Protein AF-R7YNW6-F1 (afdb_monomer_lite)

pLDDT: mean 75.88, std 27.35, range [24.95, 98.81]

Secondary structure (DSSP, 8-state):
---TT--TT--SHHHHHHHHHHHH-HHHHHHHHHHHHT-S-HHHHHHHHHTT--EEEEEEEGGGG-GGGGTTSTTGGGGGGGTTHHHHHHHHHHHHHTTT-EEEEEEEE-TT-SSSSGGGSS-----TTTT-HHHHHHHHHHHHHHHHHHTT-TTEEEEES-SSPPTT-TTHHHHHHHHHHHHHTT-SSS-EEEE-TT-HHHHHHHHHHHT-TTSSS----EEEEEEEEESSSHHHHHS-HHHHHHHGGGTTGGGTTTTT-HHHH----EEEEEEEEEE-HHHHTT-SS-HHHHHHHHHHHHHHHHHHHSS-EEES-S--TTTT-GGG-HHHHHHTTSS---GGGG--HHHHHHHHHHHHHHHHHHHHHHHHHHHHHHHHHSTT----THHHHHHHHHHHHHHHHHHTTTTTTSSSS--------SHHHHHHHHHHHHT--STTHHHHHHHHHHHHHHHH-STHHHHHHHHHH-S------B-STTEEEEEEEEEEEEEEEEEEEEEEEEEETTEEEEEEEEEEEEEEEEEEEEEEEEEETTT--EEEEE----HHHHHHHHHHHHHHHHHHHHHHHHHHTTT--------SSTT-----HHHHHHHHHHH-SS----------GGGTTHHHHTT-S------HHHHHHHHHHHHHHHHHS--

Structure (mmCIF, N/CA/C/O backbone):
data_AF-R7YNW6-F1
#
_entry.id   AF-R7YNW6-F1
#
loop_
_atom_site.group_PDB
_atom_site.id
_atom_site.type_symbol
_atom_site.label_atom_id
_atom_site.label_alt_id
_atom_site.label_comp_id
_atom_site.label_asym_id
_atom_site.label_entity_id
_atom_site.label_seq_id
_atom_site.pdbx_PDB_ins_code
_atom_site.Cartn_x
_atom_site.Cartn_y
_atom_site.Cartn_z
_atom_site.occupancy
_atom_site.B_iso_or_equiv
_atom_site.auth_seq_id
_atom_site.auth_comp_id
_atom_site.auth_asym_id
_atom_site.auth_atom_id
_atom_site.pdbx_PDB_model_num
ATOM 1 N N . MET A 1 1 ? -22.636 0.581 15.629 1.00 84.00 1 MET A N 1
ATOM 2 C CA . MET A 1 1 ? -22.016 -0.296 16.668 1.00 84.00 1 MET A CA 1
ATOM 3 C C . MET A 1 1 ? -22.227 0.166 18.111 1.00 84.00 1 MET A C 1
ATOM 5 O O . MET A 1 1 ? -22.519 -0.662 18.976 1.00 84.00 1 MET A O 1
ATOM 9 N N . PHE A 1 2 ? -22.116 1.461 18.394 1.00 86.06 2 PHE A N 1
ATOM 10 C CA . PHE A 1 2 ? -22.336 2.020 19.729 1.00 86.06 2 PHE A CA 1
ATOM 11 C C . PHE A 1 2 ? -23.810 1.928 20.169 1.00 86.06 2 PHE A C 1
ATOM 13 O O . PHE A 1 2 ? -24.701 2.036 19.323 1.00 86.06 2 PHE A O 1
ATOM 20 N N . PRO A 1 3 ? -24.101 1.696 21.461 1.00 80.88 3 PRO A N 1
ATOM 21 C CA . PRO A 1 3 ? -25.449 1.870 22.003 1.00 80.88 3 PRO A CA 1
ATOM 22 C C . PRO A 1 3 ? -25.964 3.303 21.807 1.00 80.88 3 PRO A C 1
ATOM 24 O O . PRO A 1 3 ? -25.179 4.248 21.786 1.00 80.88 3 PRO A O 1
ATOM 27 N N . SER A 1 4 ? -27.283 3.485 21.705 1.00 81.00 4 SER A N 1
ATOM 28 C CA . SER A 1 4 ? -27.906 4.788 21.403 1.00 81.00 4 SER A CA 1
ATOM 29 C C . SER A 1 4 ? -27.674 5.871 22.464 1.00 81.00 4 SER A C 1
ATOM 31 O O . SER A 1 4 ? -27.908 7.045 22.201 1.00 81.00 4 SER A O 1
ATOM 33 N N . ASN A 1 5 ? -27.238 5.490 23.665 1.00 78.19 5 ASN A N 1
ATOM 34 C CA . ASN A 1 5 ? -26.896 6.390 24.764 1.00 78.19 5 ASN A CA 1
ATOM 35 C C . ASN A 1 5 ? -25.389 6.699 24.863 1.00 78.19 5 ASN A C 1
ATOM 37 O O . ASN A 1 5 ? -24.978 7.345 25.828 1.00 78.19 5 ASN A O 1
ATOM 41 N N . ALA A 1 6 ? -24.563 6.223 23.927 1.00 81.81 6 ALA A N 1
ATOM 42 C CA . ALA A 1 6 ? -23.141 6.546 23.902 1.00 81.81 6 ALA A CA 1
ATOM 43 C C . ALA A 1 6 ? -22.939 8.052 23.674 1.00 81.81 6 ALA A C 1
ATOM 45 O O . ALA A 1 6 ? -23.553 8.649 22.791 1.00 81.81 6 ALA A O 1
ATOM 46 N N . SER A 1 7 ? -22.080 8.675 24.480 1.00 84.69 7 SER A N 1
ATOM 47 C CA . SER A 1 7 ? -21.707 10.078 24.274 1.00 84.69 7 SER A CA 1
ATOM 48 C C . SER A 1 7 ? -20.674 10.222 23.152 1.00 84.69 7 SER A C 1
ATOM 50 O O . SER A 1 7 ? -19.917 9.294 22.883 1.00 84.69 7 SER A O 1
ATOM 52 N N . ASN A 1 8 ? -20.539 11.422 22.578 1.00 77.94 8 ASN A N 1
ATOM 53 C CA . ASN A 1 8 ? -19.536 11.709 21.536 1.00 77.94 8 ASN A CA 1
ATOM 54 C C . ASN A 1 8 ? -18.074 11.498 21.982 1.00 77.94 8 ASN A C 1
ATOM 56 O O . ASN A 1 8 ? -17.179 11.533 21.152 1.00 77.94 8 ASN A O 1
ATOM 60 N N . LYS A 1 9 ? -17.809 11.314 23.284 1.00 77.94 9 LYS A N 1
ATOM 61 C CA . LYS A 1 9 ? -16.469 11.009 23.823 1.00 77.94 9 LYS A CA 1
ATOM 62 C C . LYS A 1 9 ? -16.198 9.500 23.936 1.00 77.94 9 LYS A C 1
ATOM 64 O O . LYS A 1 9 ? -15.129 9.099 24.393 1.00 77.94 9 LYS A O 1
ATOM 69 N N . GLN A 1 10 ? -17.185 8.669 23.602 1.00 83.44 10 GLN A N 1
ATOM 70 C CA . GLN A 1 10 ? -17.157 7.211 23.708 1.00 83.44 10 GLN A CA 1
ATOM 71 C C . GLN A 1 10 ? -17.211 6.597 22.316 1.00 83.44 10 GLN A C 1
ATOM 73 O O . GLN A 1 10 ? -18.226 6.061 21.886 1.00 83.44 10 GLN A O 1
ATOM 78 N N . SER A 1 11 ? -16.087 6.721 21.630 1.00 88.38 11 SER A N 1
ATOM 79 C CA . SER A 1 11 ? -15.937 6.539 20.184 1.00 88.38 11 SER A CA 1
ATOM 80 C C . SER A 1 11 ? -14.890 5.481 19.817 1.00 88.38 11 SER A C 1
ATOM 82 O O . SER A 1 11 ? -14.734 5.139 18.652 1.00 88.38 11 SER A O 1
ATOM 84 N N . SER A 1 12 ? -14.199 4.910 20.810 1.00 94.75 12 SER A N 1
ATOM 85 C CA . SER A 1 12 ? -13.228 3.828 20.602 1.00 94.75 12 SER A CA 1
ATOM 86 C C . SER A 1 12 ? -13.866 2.439 20.695 1.00 94.75 12 SER A C 1
ATOM 88 O O . SER A 1 12 ? -14.894 2.259 21.355 1.00 94.75 12 SER A O 1
ATOM 90 N N . GLU A 1 13 ? -13.207 1.436 20.112 1.00 96.38 13 GLU A N 1
ATOM 91 C CA . GLU A 1 13 ? -13.600 0.024 20.211 1.00 96.38 13 GLU A CA 1
ATOM 92 C C . GLU A 1 13 ? -13.783 -0.428 21.674 1.00 96.38 13 GLU A C 1
ATOM 94 O O . GLU A 1 13 ? -14.771 -1.088 22.006 1.00 96.38 13 GLU A O 1
ATOM 99 N N . LEU A 1 14 ? -12.879 -0.021 22.577 1.00 96.88 14 LEU A N 1
ATOM 100 C CA . LEU A 1 14 ? -12.984 -0.342 24.004 1.00 96.88 14 LEU A CA 1
ATOM 101 C C . LEU A 1 14 ? -14.293 0.174 24.617 1.00 96.88 14 LEU A C 1
ATOM 103 O O . LEU A 1 14 ? -14.933 -0.524 25.405 1.00 96.88 14 LEU A O 1
ATOM 107 N N . GLU A 1 15 ? -14.703 1.392 24.263 1.00 96.25 15 GLU A N 1
ATOM 108 C CA . GLU A 1 15 ? -15.966 1.951 24.745 1.00 96.25 15 GLU A CA 1
ATOM 109 C C . GLU A 1 15 ? -17.170 1.278 24.073 1.00 96.25 15 GLU A C 1
ATOM 111 O O . GLU A 1 15 ? -18.166 1.021 24.750 1.00 96.25 15 GLU A O 1
ATOM 116 N N . ALA A 1 16 ? -17.070 0.902 22.793 1.00 95.56 16 ALA A N 1
ATOM 117 C CA . ALA A 1 16 ? -18.122 0.168 22.089 1.00 95.56 16 ALA A CA 1
ATOM 118 C C . ALA A 1 16 ? -18.438 -1.175 22.767 1.00 95.56 16 ALA A C 1
ATOM 120 O O . ALA A 1 16 ? -19.613 -1.488 23.013 1.00 95.56 16 ALA A O 1
ATOM 121 N N . VAL A 1 17 ? -17.404 -1.958 23.099 1.00 97.12 17 VAL A N 1
ATOM 122 C CA . VAL A 1 17 ? -17.578 -3.259 23.758 1.00 97.12 17 VAL A CA 1
ATOM 123 C C . VAL A 1 17 ? -18.021 -3.093 25.208 1.00 97.12 17 VAL A C 1
ATOM 125 O O . VAL A 1 17 ? -18.983 -3.736 25.623 1.00 97.12 17 VAL A O 1
ATOM 128 N N . LYS A 1 18 ? -17.414 -2.172 25.964 1.00 96.50 18 LYS A N 1
ATOM 129 C CA . LYS A 1 18 ? -17.778 -1.892 27.361 1.00 96.50 18 LYS A CA 1
ATOM 130 C C . LYS A 1 18 ? -19.240 -1.483 27.501 1.00 96.50 18 LYS A C 1
ATOM 132 O O . LYS A 1 18 ? -19.953 -2.049 28.327 1.00 96.50 18 LYS A O 1
ATOM 137 N N . LEU A 1 19 ? -19.698 -0.528 26.692 1.00 96.06 19 LEU A N 1
ATOM 138 C CA . LEU A 1 19 ? -21.086 -0.065 26.726 1.00 96.06 19 LEU A CA 1
ATOM 139 C C . LEU A 1 19 ? -22.064 -1.147 26.257 1.00 96.06 19 LEU A C 1
ATOM 141 O O . LEU A 1 19 ? -23.147 -1.290 26.826 1.00 96.06 19 LEU A O 1
ATOM 145 N N . SER A 1 20 ? -21.696 -1.935 25.243 1.00 96.44 20 SER A N 1
ATOM 146 C CA . SER A 1 20 ? -22.519 -3.072 24.813 1.00 96.44 20 SER A CA 1
ATOM 147 C C . SER A 1 20 ? -22.653 -4.103 25.940 1.00 96.44 20 SER A C 1
ATOM 149 O O . SER A 1 20 ? -23.770 -4.429 26.325 1.00 96.44 20 SER A O 1
ATOM 151 N N . VAL A 1 21 ? -21.558 -4.509 26.586 1.00 96.88 21 VAL A N 1
ATOM 152 C CA . VAL A 1 21 ? -21.614 -5.469 27.701 1.00 96.88 21 VAL A CA 1
ATOM 153 C C . VAL A 1 21 ? -22.434 -4.937 28.876 1.00 96.88 21 VAL A C 1
ATOM 155 O O . VAL A 1 21 ? -23.230 -5.678 29.447 1.00 96.88 21 VAL A O 1
ATOM 158 N N . GLN A 1 22 ? -22.296 -3.652 29.215 1.00 95.44 22 GLN A N 1
ATOM 159 C CA . GLN A 1 22 ? -23.088 -3.019 30.276 1.00 95.44 22 GLN A CA 1
ATOM 160 C C . GLN A 1 22 ? -24.590 -2.972 29.962 1.00 95.44 22 GLN A C 1
ATOM 162 O O . GLN A 1 22 ? -25.398 -3.020 30.885 1.00 95.44 22 GLN A O 1
ATOM 167 N N . SER A 1 23 ? -24.961 -2.849 28.684 1.00 95.56 23 SER A N 1
ATOM 168 C CA . SER A 1 23 ? -26.358 -2.677 28.264 1.00 95.56 23 SER A CA 1
ATOM 169 C C . SER A 1 23 ? -27.085 -3.988 27.988 1.00 95.56 23 SER A C 1
ATOM 171 O O . SER A 1 23 ? -28.259 -4.097 28.332 1.00 95.56 23 SER A O 1
ATOM 173 N N . ILE A 1 24 ? -26.416 -4.962 27.364 1.00 96.31 24 ILE A N 1
ATOM 174 C CA . ILE A 1 24 ? -27.054 -6.190 26.866 1.00 96.31 24 ILE A CA 1
ATOM 175 C C . ILE A 1 24 ? -26.400 -7.477 27.371 1.00 96.31 24 ILE A C 1
ATOM 177 O O . ILE A 1 24 ? -26.912 -8.541 27.068 1.00 96.31 24 ILE A O 1
ATOM 181 N N . GLY A 1 25 ? -25.324 -7.406 28.160 1.00 97.00 25 GLY A N 1
ATOM 182 C CA . GLY A 1 25 ? -24.612 -8.593 28.641 1.00 97.00 25 GLY A CA 1
ATOM 183 C C . GLY A 1 25 ? -23.519 -9.081 27.685 1.00 97.00 25 GLY A C 1
ATOM 184 O O . GLY A 1 25 ? -23.358 -8.584 26.567 1.00 97.00 25 GLY A O 1
ATOM 185 N N . LEU A 1 26 ? -22.694 -10.019 28.162 1.00 96.75 26 LEU A N 1
ATOM 186 C CA . LEU A 1 26 ? -21.512 -10.511 27.440 1.00 96.75 26 LEU A CA 1
ATOM 187 C C . LEU A 1 26 ? -21.870 -11.341 26.201 1.00 96.75 26 LEU A C 1
ATOM 189 O O . LEU A 1 26 ? -21.288 -11.116 25.139 1.00 96.75 26 LEU A O 1
ATOM 193 N N . ASP A 1 27 ? -22.809 -12.278 26.326 1.00 96.50 27 ASP A N 1
ATOM 194 C CA . ASP A 1 27 ? -23.129 -13.234 25.260 1.00 96.50 27 ASP A CA 1
ATOM 195 C C . ASP A 1 27 ? -23.851 -12.546 24.095 1.00 96.50 27 ASP A C 1
ATOM 197 O O . ASP A 1 27 ? -23.481 -12.714 22.930 1.00 96.50 27 ASP A O 1
ATOM 201 N N . GLU A 1 28 ? -24.805 -11.671 24.401 1.00 97.44 28 GLU A N 1
ATOM 202 C CA . GLU A 1 28 ? -25.512 -10.850 23.425 1.00 97.44 28 GLU A CA 1
ATOM 203 C C . GLU A 1 28 ? -24.565 -9.846 22.755 1.00 97.44 28 GLU A C 1
ATOM 205 O O . GLU A 1 28 ? -24.666 -9.604 21.549 1.00 97.44 28 GLU A O 1
ATOM 210 N N . THR A 1 29 ? -23.592 -9.296 23.495 1.00 97.75 29 THR A N 1
ATOM 211 C CA . THR A 1 29 ? -22.545 -8.448 22.903 1.00 97.75 29 THR A CA 1
ATOM 212 C C . THR A 1 29 ? -21.670 -9.240 21.939 1.00 97.75 29 THR A C 1
ATOM 214 O O . THR A 1 29 ? -21.415 -8.769 20.831 1.00 97.75 29 THR A O 1
ATOM 217 N N . ARG A 1 30 ? -21.250 -10.456 22.307 1.00 96.81 30 ARG A N 1
ATOM 218 C CA . ARG A 1 30 ? -20.495 -11.341 21.411 1.00 96.81 30 ARG A CA 1
ATOM 219 C C . ARG A 1 30 ? -21.267 -11.602 20.120 1.00 96.81 30 ARG A C 1
ATOM 221 O O . ARG A 1 30 ? -20.707 -11.427 19.040 1.00 96.81 30 ARG A O 1
ATOM 228 N N . GLN A 1 31 ? -22.550 -11.947 20.212 1.00 96.50 31 GLN A N 1
ATOM 229 C CA . GLN A 1 31 ? -23.381 -12.184 19.030 1.00 96.50 31 GLN A CA 1
ATOM 230 C C . GLN A 1 31 ? -23.548 -10.917 18.175 1.00 96.50 31 GLN A C 1
ATOM 232 O O . GLN A 1 31 ? -23.434 -10.975 16.950 1.00 96.50 31 GLN A O 1
ATOM 237 N N . LYS A 1 32 ? -23.759 -9.754 18.803 1.00 96.38 32 LYS A N 1
ATOM 238 C CA . LYS A 1 32 ? -23.832 -8.456 18.115 1.00 96.38 32 LYS A CA 1
ATOM 239 C C . LYS A 1 32 ?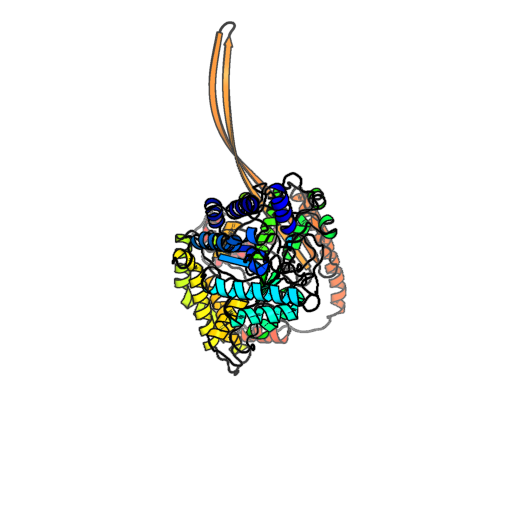 -22.554 -8.158 17.322 1.00 96.38 32 LYS A C 1
ATOM 241 O O . LYS A 1 32 ? -22.645 -7.753 16.165 1.00 96.38 32 LYS A O 1
ATOM 246 N N . PHE A 1 33 ? -21.382 -8.375 17.917 1.00 97.00 33 PHE A N 1
ATOM 247 C CA . PHE A 1 33 ? -20.087 -8.144 17.269 1.00 97.00 33 PHE A CA 1
ATOM 248 C C . PHE A 1 33 ? -19.833 -9.142 16.130 1.00 97.00 33 PHE A C 1
ATOM 250 O O . PHE A 1 33 ? -19.469 -8.728 15.033 1.00 97.00 33 PHE A O 1
ATOM 257 N N . GLN A 1 34 ? -20.133 -10.429 16.334 1.00 95.56 34 GLN A N 1
ATOM 258 C CA . GLN A 1 34 ? -20.052 -11.446 15.277 1.00 95.56 34 GLN A CA 1
ATOM 259 C C . GLN A 1 34 ? -20.932 -11.113 14.067 1.00 95.56 34 GLN A C 1
ATOM 261 O O . GLN A 1 34 ? -20.506 -11.284 12.926 1.00 95.56 34 GLN A O 1
ATOM 266 N N . ASN A 1 35 ? -22.150 -10.619 14.303 1.00 94.81 35 ASN A N 1
ATOM 267 C CA . ASN A 1 35 ? -23.031 -10.172 13.228 1.00 94.81 35 ASN A CA 1
ATOM 268 C C . ASN A 1 35 ? -22.448 -8.952 12.500 1.00 94.81 35 ASN A C 1
ATOM 270 O O . ASN A 1 35 ? -22.516 -8.882 11.275 1.00 94.81 35 ASN A O 1
ATOM 274 N N . HIS A 1 36 ? -21.836 -8.017 13.232 1.00 94.06 36 HIS A N 1
ATOM 275 C CA . HIS A 1 36 ? -21.217 -6.831 12.644 1.00 94.06 36 HIS A CA 1
ATOM 276 C C . HIS A 1 36 ? -20.014 -7.166 11.747 1.00 94.06 36 HIS A C 1
ATOM 278 O O . HIS A 1 36 ? -19.914 -6.636 10.642 1.00 94.06 36 HIS A O 1
ATOM 284 N N . TRP A 1 37 ? -19.142 -8.095 12.147 1.00 94.31 37 TRP A N 1
ATOM 285 C CA . TRP A 1 37 ? -17.984 -8.498 11.331 1.00 94.31 37 TRP A CA 1
ATOM 286 C C . TRP A 1 37 ? -18.371 -9.160 9.998 1.00 94.31 37 TRP A C 1
ATOM 288 O O . TRP A 1 37 ? -17.548 -9.254 9.092 1.00 94.31 37 TRP A O 1
ATOM 298 N N . ARG A 1 38 ? -19.630 -9.591 9.854 1.00 90.00 38 ARG A N 1
ATOM 299 C CA . ARG A 1 38 ? -20.188 -10.186 8.629 1.00 90.00 38 ARG A CA 1
ATOM 300 C C . ARG A 1 38 ? -20.935 -9.184 7.743 1.00 90.00 38 ARG A C 1
ATOM 302 O O . ARG A 1 38 ? -21.579 -9.596 6.784 1.00 90.00 38 ARG A O 1
ATOM 309 N N . THR A 1 39 ? -20.880 -7.890 8.058 1.00 90.19 39 THR A N 1
ATOM 310 C CA . THR A 1 39 ? -21.617 -6.856 7.307 1.00 90.19 39 THR A CA 1
ATOM 311 C C . THR A 1 39 ? -21.070 -6.629 5.901 1.00 90.19 39 THR A C 1
ATOM 313 O O . THR A 1 39 ? -21.859 -6.346 5.006 1.00 90.19 39 THR A O 1
ATOM 316 N N . VAL A 1 40 ? -19.762 -6.815 5.680 1.00 93.88 40 VAL A N 1
ATOM 317 C CA . VAL A 1 40 ? -19.176 -6.833 4.330 1.00 93.88 40 VAL A CA 1
ATOM 318 C C . VAL A 1 40 ? -19.601 -8.118 3.621 1.00 93.88 40 VAL A C 1
ATOM 320 O O . VAL A 1 40 ? -19.056 -9.206 3.861 1.00 93.88 40 VAL A O 1
ATOM 323 N N . SER A 1 41 ? -20.598 -7.972 2.756 1.00 95.25 41 SER A N 1
ATOM 324 C CA . SER A 1 41 ? -21.261 -9.056 2.040 1.00 95.25 41 SER A CA 1
ATOM 325 C C . SER A 1 41 ? -20.457 -9.541 0.831 1.00 95.25 41 SER A C 1
ATOM 327 O O . SER A 1 41 ? -19.461 -8.945 0.427 1.00 95.25 41 SER A O 1
ATOM 329 N N . ASP A 1 42 ? -20.898 -10.633 0.212 1.00 97.06 42 ASP A N 1
ATOM 330 C CA . ASP A 1 42 ? -20.322 -11.078 -1.059 1.00 97.06 42 ASP A CA 1
ATOM 331 C C . ASP A 1 42 ? -20.580 -10.087 -2.201 1.00 97.06 42 ASP A C 1
ATOM 333 O O . ASP A 1 42 ? -19.684 -9.855 -3.005 1.00 97.06 42 ASP A O 1
ATOM 337 N N . ALA A 1 43 ? -21.741 -9.424 -2.216 1.00 96.94 43 ALA A N 1
ATOM 338 C CA . ALA A 1 43 ? -22.055 -8.397 -3.211 1.00 96.94 43 ALA A CA 1
ATOM 339 C C . ALA A 1 43 ? -21.145 -7.162 -3.087 1.00 96.94 43 ALA A C 1
ATOM 341 O O . ALA A 1 43 ? -20.849 -6.498 -4.080 1.00 96.94 43 ALA A O 1
ATOM 342 N N . ASP A 1 44 ? -20.683 -6.854 -1.873 1.00 96.62 44 ASP A N 1
ATOM 343 C CA . ASP A 1 44 ? -19.689 -5.808 -1.640 1.00 96.62 44 ASP A CA 1
ATOM 344 C C . ASP A 1 44 ? -18.341 -6.168 -2.267 1.00 96.62 44 ASP A C 1
ATOM 346 O O . ASP A 1 44 ? -17.725 -5.352 -2.950 1.00 96.62 44 ASP A O 1
ATOM 350 N N . LEU A 1 45 ? -17.903 -7.412 -2.069 1.00 97.12 45 LEU A N 1
ATOM 351 C CA . LEU A 1 45 ? -16.653 -7.911 -2.629 1.00 97.12 45 LEU A CA 1
ATOM 352 C C . LEU A 1 45 ? -16.723 -8.064 -4.155 1.00 97.12 45 LEU A C 1
ATOM 354 O O . LEU A 1 45 ? -15.741 -7.767 -4.832 1.00 97.12 45 LEU A O 1
ATOM 358 N N . ASP A 1 46 ? -17.866 -8.491 -4.701 1.00 96.88 46 ASP A N 1
ATOM 359 C CA . ASP A 1 46 ? -18.110 -8.523 -6.150 1.00 96.88 46 ASP A CA 1
ATOM 360 C C . ASP A 1 46 ? -17.988 -7.115 -6.739 1.00 96.88 46 ASP A C 1
ATOM 362 O O . ASP A 1 46 ? -17.252 -6.899 -7.700 1.00 96.88 46 ASP A O 1
ATOM 366 N N . TRP A 1 47 ? -18.622 -6.131 -6.097 1.00 96.44 47 TRP A N 1
ATOM 367 C CA . TRP A 1 47 ? -18.528 -4.741 -6.527 1.00 96.44 47 TRP A CA 1
ATOM 368 C C . TRP A 1 47 ? -17.091 -4.203 -6.462 1.00 96.44 47 TRP A C 1
ATOM 370 O O . TRP A 1 47 ? -16.669 -3.490 -7.369 1.00 96.44 47 TRP A O 1
ATOM 380 N N . LEU A 1 48 ? -16.313 -4.552 -5.431 1.00 96.56 48 LEU A N 1
ATOM 381 C CA . LEU A 1 48 ? -14.897 -4.170 -5.338 1.00 96.56 48 LEU A CA 1
ATOM 382 C C . LEU A 1 48 ? -14.066 -4.757 -6.490 1.00 96.56 48 LEU A C 1
ATOM 384 O O . LEU A 1 48 ? -13.196 -4.075 -7.035 1.00 96.56 48 LEU A O 1
ATOM 388 N N . ALA A 1 49 ? -14.347 -5.997 -6.894 1.00 95.12 49 ALA A N 1
ATOM 389 C CA . ALA A 1 49 ? -13.699 -6.614 -8.049 1.00 95.12 49 ALA A CA 1
ATOM 390 C C . ALA A 1 49 ? -14.082 -5.905 -9.363 1.00 95.12 49 ALA A C 1
ATOM 392 O O . ALA A 1 49 ? -13.211 -5.630 -10.195 1.00 95.12 49 ALA A O 1
ATOM 393 N N . ASP A 1 50 ? -15.356 -5.537 -9.526 1.00 93.81 50 ASP A N 1
ATOM 394 C CA . ASP A 1 50 ? -15.847 -4.770 -10.679 1.00 93.81 50 ASP A CA 1
ATOM 395 C C . ASP A 1 50 ? -15.236 -3.361 -10.741 1.00 93.81 50 ASP A C 1
ATOM 397 O O . ASP A 1 50 ? -14.859 -2.888 -11.817 1.00 93.81 50 ASP A O 1
ATOM 401 N N . ALA A 1 51 ? -15.047 -2.729 -9.579 1.00 94.19 51 ALA A N 1
ATOM 402 C CA . ALA A 1 51 ? -14.335 -1.462 -9.405 1.00 94.19 51 ALA A CA 1
ATOM 403 C C . ALA A 1 51 ? -12.811 -1.577 -9.620 1.00 94.19 51 ALA A C 1
ATOM 405 O O . ALA A 1 51 ? -12.097 -0.578 -9.535 1.00 94.19 51 ALA A O 1
ATOM 406 N N . ARG A 1 52 ? -12.310 -2.777 -9.949 1.00 94.38 52 ARG A N 1
ATOM 407 C CA . ARG A 1 52 ? -10.897 -3.090 -10.216 1.00 94.38 52 ARG A CA 1
ATOM 408 C C . ARG A 1 52 ? -9.975 -2.926 -9.005 1.00 94.38 52 ARG A C 1
ATOM 410 O O . ARG A 1 52 ? -8.780 -2.684 -9.172 1.00 94.38 52 ARG A O 1
ATOM 417 N N . CYS A 1 53 ? -10.493 -3.103 -7.791 1.00 95.25 53 CYS A N 1
ATOM 418 C CA . CYS A 1 53 ? -9.651 -3.198 -6.602 1.00 95.25 53 CYS A CA 1
ATOM 419 C C . CYS A 1 53 ? -8.812 -4.477 -6.648 1.00 95.25 53 CYS A C 1
ATOM 421 O O . CYS A 1 53 ? -9.334 -5.572 -6.849 1.00 95.25 53 CYS A O 1
ATOM 423 N N . THR A 1 54 ? -7.508 -4.351 -6.410 1.00 95.06 54 THR A N 1
ATOM 424 C CA . THR A 1 54 ? -6.593 -5.501 -6.357 1.00 95.06 54 THR A CA 1
ATOM 425 C C . THR A 1 54 ? -6.272 -5.936 -4.933 1.00 95.06 54 THR A C 1
ATOM 427 O O . THR A 1 54 ? -5.838 -7.068 -4.737 1.00 95.06 54 THR A O 1
ATOM 430 N N . SER A 1 55 ? -6.483 -5.058 -3.948 1.00 96.25 55 SER A N 1
ATOM 431 C CA . SER A 1 55 ? -6.125 -5.298 -2.550 1.00 96.25 55 SER A CA 1
ATOM 432 C C . SER A 1 55 ? -7.072 -4.587 -1.579 1.00 96.25 55 SER A C 1
ATOM 434 O O . SER A 1 55 ? -7.583 -3.511 -1.884 1.00 96.25 55 SER A O 1
ATOM 436 N N . LEU A 1 56 ? -7.239 -5.158 -0.384 1.00 97.69 56 LEU A N 1
ATOM 437 C CA . LEU A 1 56 ? -7.824 -4.527 0.801 1.00 97.69 56 LEU A CA 1
ATOM 438 C C . LEU A 1 56 ? -6.725 -4.239 1.825 1.00 97.69 56 LEU A C 1
ATOM 440 O O . LEU A 1 56 ? -5.876 -5.094 2.061 1.00 97.69 56 LEU A O 1
ATOM 444 N N . ARG A 1 57 ? -6.768 -3.074 2.473 1.00 98.62 57 ARG A N 1
ATOM 445 C CA . ARG A 1 57 ? -6.071 -2.843 3.743 1.00 98.62 57 ARG A CA 1
ATOM 446 C C . ARG A 1 57 ? -7.079 -3.106 4.851 1.00 98.62 57 ARG A C 1
ATOM 448 O O . ARG A 1 57 ? -8.160 -2.524 4.832 1.00 98.62 57 ARG A O 1
ATOM 455 N N . LEU A 1 58 ? -6.761 -4.036 5.748 1.00 98.12 58 LEU A N 1
ATOM 456 C CA . LEU A 1 58 ? -7.668 -4.523 6.783 1.00 98.12 58 LEU A CA 1
ATOM 457 C C . LEU A 1 58 ? -7.121 -4.177 8.175 1.00 98.12 58 LEU A C 1
ATOM 459 O O . LEU A 1 58 ? -6.319 -4.947 8.716 1.00 98.12 58 LEU A O 1
ATOM 463 N N . PRO A 1 59 ? -7.555 -3.043 8.756 1.00 98.19 59 PRO A N 1
ATOM 464 C CA . PRO A 1 59 ? -7.248 -2.677 10.130 1.00 98.19 59 PRO A CA 1
ATOM 465 C C . PRO A 1 59 ? -7.789 -3.708 11.122 1.00 98.19 59 PRO A C 1
ATOM 467 O O . PRO A 1 59 ? -8.974 -4.048 11.108 1.00 98.19 59 PRO A O 1
ATOM 470 N N . ILE A 1 60 ? -6.930 -4.176 12.021 1.00 98.44 60 ILE A N 1
ATOM 471 C CA . ILE A 1 60 ? -7.281 -5.037 13.150 1.00 98.44 60 ILE A CA 1
ATOM 472 C C . ILE A 1 60 ? -6.623 -4.532 14.436 1.00 98.44 60 ILE A C 1
ATOM 474 O O . ILE A 1 60 ? -5.578 -3.884 14.421 1.00 98.44 60 ILE A O 1
ATOM 478 N N . GLY A 1 61 ? -7.211 -4.859 15.584 1.00 98.31 61 GLY A N 1
ATOM 479 C CA . GLY A 1 61 ? -6.578 -4.630 16.885 1.00 98.31 61 GLY A CA 1
ATOM 480 C C . GLY A 1 61 ? -6.000 -5.898 17.491 1.00 98.31 61 GLY A C 1
ATOM 481 O O . GLY A 1 61 ? -6.423 -7.001 17.149 1.00 98.31 61 GLY A O 1
ATOM 482 N N . TYR A 1 62 ? -5.104 -5.768 18.472 1.00 98.44 62 TYR A N 1
ATOM 483 C CA . TYR A 1 62 ? -4.577 -6.932 19.204 1.00 98.44 62 TYR A CA 1
ATOM 484 C C . TYR A 1 62 ? -5.690 -7.800 19.821 1.00 98.44 62 TYR A C 1
ATOM 486 O O . TYR A 1 62 ? -5.570 -9.021 19.873 1.00 98.44 62 TYR A O 1
ATOM 494 N N . PHE A 1 63 ? -6.804 -7.188 20.236 1.00 98.19 63 PHE A N 1
ATOM 495 C CA . PHE A 1 63 ? -7.988 -7.884 20.749 1.00 98.19 63 PHE A CA 1
ATOM 496 C C . PHE A 1 63 ? -8.669 -8.765 19.689 1.00 98.19 63 PHE A C 1
ATOM 498 O O . PHE A 1 63 ? -9.272 -9.776 20.034 1.00 98.19 63 PHE A O 1
ATOM 505 N N . THR A 1 64 ? -8.517 -8.447 18.398 1.00 98.31 64 THR A N 1
ATOM 506 C CA . THR A 1 64 ? -9.072 -9.224 17.271 1.00 98.31 64 THR A CA 1
ATOM 507 C C . THR A 1 64 ? -8.411 -10.600 17.157 1.00 98.31 64 THR A C 1
ATOM 509 O O . THR A 1 64 ? -9.020 -11.537 16.650 1.00 98.31 64 THR A O 1
ATOM 512 N N . LEU A 1 65 ? -7.190 -10.756 17.680 1.00 98.31 65 LEU A N 1
ATOM 513 C CA . LEU A 1 65 ? -6.445 -12.022 17.670 1.00 98.31 65 LEU A CA 1
ATOM 514 C C . LEU A 1 65 ? -6.965 -13.035 18.704 1.00 98.31 65 LEU A C 1
ATOM 516 O O . LEU A 1 65 ? -6.537 -14.189 18.720 1.00 98.31 65 LEU A O 1
ATOM 520 N N . GLY A 1 66 ? -7.899 -12.612 19.560 1.00 97.31 66 GLY A N 1
ATOM 521 C CA . GLY A 1 66 ? -8.629 -13.467 20.483 1.00 97.31 66 GLY A CA 1
ATOM 522 C C . GLY A 1 66 ? -8.309 -13.226 21.964 1.00 97.31 66 GLY A C 1
ATOM 523 O O . GLY A 1 66 ? -7.444 -12.418 22.316 1.00 97.31 66 GLY A O 1
ATOM 524 N N . PRO A 1 67 ? -8.997 -13.950 22.870 1.00 97.31 67 PRO A N 1
ATOM 525 C CA . PRO A 1 67 ? -9.026 -13.627 24.297 1.00 97.31 67 PRO A CA 1
ATOM 526 C C . PRO A 1 67 ? -7.659 -13.621 24.996 1.00 97.31 67 PRO A C 1
ATOM 528 O O . PRO A 1 67 ? -7.452 -12.874 25.953 1.00 97.31 67 PRO A O 1
ATOM 531 N N . SER A 1 68 ? -6.710 -14.438 24.529 1.00 97.38 68 SER A N 1
ATOM 532 C CA . SER A 1 68 ? -5.362 -14.533 25.104 1.00 97.38 68 SER A CA 1
ATOM 533 C C . SER A 1 68 ? -4.565 -13.231 24.968 1.00 97.38 68 SER A C 1
ATOM 535 O O . SER A 1 68 ? -3.788 -12.899 25.866 1.00 97.38 68 SER A O 1
ATOM 537 N N . PHE A 1 69 ? -4.791 -12.467 23.897 1.00 98.19 69 PHE A N 1
ATOM 538 C CA . PHE A 1 69 ? -4.119 -11.191 23.645 1.00 98.19 69 PHE A CA 1
ATOM 539 C C . PHE A 1 69 ? -4.723 -10.032 24.445 1.00 98.19 69 PHE A C 1
ATOM 541 O O . PHE A 1 69 ? -4.062 -9.016 24.638 1.00 98.19 69 PHE A O 1
ATOM 548 N N . CYS A 1 70 ? -5.927 -10.199 24.999 1.00 98.19 70 CYS A N 1
ATOM 549 C CA . CYS A 1 70 ? -6.563 -9.206 25.867 1.00 98.19 70 CYS A CA 1
ATOM 550 C C . CYS A 1 70 ? -6.047 -9.241 27.317 1.00 98.19 70 CYS A C 1
ATOM 552 O O . CYS A 1 70 ? -6.338 -8.330 28.096 1.00 98.19 70 CYS A O 1
ATOM 554 N N . SER A 1 71 ? -5.299 -10.271 27.720 1.00 96.44 71 SER A N 1
ATOM 555 C CA . SER A 1 71 ? -4.844 -10.429 29.107 1.00 96.44 71 SER A CA 1
ATOM 556 C C . SER A 1 71 ? -3.947 -9.275 29.562 1.00 96.44 71 SER A C 1
ATOM 558 O O . SER A 1 71 ? -3.021 -8.881 28.857 1.00 96.44 71 SER A O 1
ATOM 560 N N . LYS A 1 72 ? -4.197 -8.756 30.774 1.00 95.81 72 LYS A N 1
ATOM 561 C CA . LYS A 1 72 ? -3.495 -7.593 31.359 1.00 95.81 72 LYS A CA 1
ATOM 562 C C . LYS A 1 72 ? -3.592 -6.315 30.513 1.00 95.81 72 LYS A C 1
ATOM 564 O O . LYS A 1 72 ? -2.727 -5.450 30.602 1.00 95.81 72 LYS A O 1
ATOM 569 N N . THR A 1 73 ? -4.658 -6.187 29.732 1.00 97.12 73 THR A N 1
ATOM 570 C CA . THR A 1 73 ? -4.994 -4.972 28.983 1.00 97.12 73 THR A CA 1
ATOM 571 C C . THR A 1 73 ? -6.370 -4.452 29.414 1.00 97.12 73 THR A C 1
ATOM 573 O O . THR A 1 73 ? -7.122 -5.191 30.061 1.00 97.12 73 THR A O 1
ATOM 576 N N . PRO A 1 74 ? -6.761 -3.223 29.031 1.00 97.19 74 PRO A N 1
ATOM 577 C CA . PRO A 1 74 ? -8.115 -2.719 29.271 1.00 97.19 74 PRO A CA 1
ATOM 578 C C . PRO A 1 74 ? -9.237 -3.595 28.687 1.00 97.19 74 PRO A C 1
ATOM 580 O O . PRO A 1 74 ? -10.362 -3.547 29.177 1.00 97.19 74 PRO A O 1
ATOM 583 N N . PHE A 1 75 ? -8.937 -4.427 27.683 1.00 98.12 75 PHE A N 1
ATOM 584 C CA . PHE A 1 75 ? -9.898 -5.337 27.054 1.00 98.12 75 PHE A CA 1
ATOM 585 C C . PHE A 1 75 ? -10.094 -6.652 27.824 1.00 98.12 75 PHE A C 1
ATOM 587 O O . PHE A 1 75 ? -10.988 -7.424 27.481 1.00 98.12 75 PHE A O 1
ATOM 594 N N . ALA A 1 76 ? -9.302 -6.929 28.871 1.00 98.25 76 ALA A N 1
ATOM 595 C CA . ALA A 1 76 ? -9.371 -8.186 29.624 1.00 98.25 76 ALA A CA 1
ATOM 596 C C . ALA A 1 76 ? -10.790 -8.552 30.122 1.00 98.25 76 ALA A C 1
ATOM 598 O O . ALA A 1 76 ? -11.167 -9.714 29.963 1.00 98.25 76 ALA A O 1
ATOM 599 N N . PRO A 1 77 ? -11.612 -7.619 30.654 1.00 98.31 77 PRO A N 1
ATOM 600 C CA . PRO A 1 77 ? -12.973 -7.938 31.102 1.00 98.31 77 PRO A CA 1
ATOM 601 C C . PRO A 1 77 ? -13.939 -8.334 29.976 1.00 98.31 77 PRO A C 1
ATOM 603 O O . PRO A 1 77 ? -14.983 -8.917 30.249 1.00 98.31 77 PRO A O 1
ATOM 606 N N . TYR A 1 78 ? -13.604 -8.019 28.722 1.00 98.19 78 TYR A N 1
ATOM 607 C CA . TYR A 1 78 ? -14.465 -8.213 27.550 1.00 98.19 78 TYR A CA 1
ATOM 608 C C . TYR A 1 78 ? -13.888 -9.230 26.559 1.00 98.19 78 TYR A C 1
ATOM 610 O O . TYR A 1 78 ? -14.403 -9.393 25.456 1.00 98.19 78 TYR A O 1
ATOM 618 N N . ALA A 1 79 ? -12.810 -9.919 26.938 1.00 97.94 79 ALA A N 1
ATOM 619 C CA . ALA A 1 79 ? -12.008 -10.751 26.049 1.00 97.94 79 ALA A CA 1
ATOM 620 C C . ALA A 1 79 ? -12.827 -11.813 25.292 1.00 97.94 79 ALA A C 1
ATOM 622 O O . ALA A 1 79 ? -12.561 -12.076 24.122 1.00 97.94 79 ALA A O 1
ATOM 623 N N . THR A 1 80 ? -13.851 -12.390 25.928 1.00 97.56 80 THR A N 1
ATOM 624 C CA . THR A 1 80 ? -14.704 -13.437 25.341 1.00 97.56 80 THR A CA 1
ATOM 625 C C . THR A 1 80 ? -15.552 -12.953 24.165 1.00 97.56 80 THR A C 1
ATOM 627 O O . THR A 1 80 ? -15.906 -13.776 23.316 1.00 97.56 80 THR A O 1
ATOM 630 N N . VAL A 1 81 ? -15.815 -11.645 24.050 1.00 98.25 81 VAL A N 1
ATOM 631 C CA . VAL A 1 81 ? -16.486 -11.046 22.882 1.00 98.25 81 VAL A CA 1
ATOM 632 C C . VAL A 1 81 ? -15.684 -11.315 21.606 1.00 98.25 81 VAL A C 1
ATOM 634 O O . VAL A 1 81 ? -16.269 -11.610 20.570 1.00 98.25 81 VAL A O 1
ATOM 637 N N . TYR A 1 82 ? -14.352 -11.322 21.694 1.00 98.12 82 TYR A N 1
ATOM 638 C CA . TYR A 1 82 ? -13.444 -11.463 20.551 1.00 98.12 82 TYR A CA 1
ATOM 639 C C . TYR A 1 82 ? -13.051 -12.906 20.213 1.00 98.12 82 TYR A C 1
ATOM 641 O O . TYR A 1 82 ? -12.155 -13.126 19.402 1.00 98.12 82 TYR A O 1
ATOM 649 N N . THR A 1 83 ? -13.713 -13.907 20.801 1.00 96.50 83 THR A N 1
ATOM 650 C CA . THR A 1 83 ? -13.375 -15.330 20.593 1.00 96.50 83 THR A CA 1
ATOM 651 C C . THR A 1 83 ? -13.338 -15.731 19.111 1.00 96.50 83 THR A C 1
ATOM 653 O O . THR A 1 83 ? -12.462 -16.494 18.716 1.00 96.50 83 THR A O 1
ATOM 656 N N . ASP A 1 84 ? -14.238 -15.181 18.288 1.00 96.19 84 ASP A N 1
ATOM 657 C CA . ASP A 1 84 ? -14.375 -15.511 16.857 1.00 96.19 84 ASP A CA 1
ATOM 658 C C . ASP A 1 84 ? -13.974 -14.353 15.929 1.00 96.19 84 ASP A C 1
ATOM 660 O O . ASP A 1 84 ? -14.307 -14.341 14.741 1.00 96.19 84 ASP A O 1
ATOM 664 N N . ALA A 1 85 ? -13.284 -13.343 16.463 1.00 97.62 85 ALA A N 1
ATOM 665 C CA . ALA A 1 85 ? -12.900 -12.170 15.686 1.00 97.62 85 ALA A CA 1
ATOM 666 C C . ALA A 1 85 ? -11.889 -12.555 14.594 1.00 97.62 85 ALA A C 1
ATOM 668 O O . ALA A 1 85 ? -12.115 -12.305 13.411 1.00 97.62 85 ALA A O 1
ATOM 669 N N . TRP A 1 86 ? -10.827 -13.277 14.965 1.00 97.75 86 TRP A N 1
ATOM 670 C CA . TRP A 1 86 ? -9.815 -13.730 14.011 1.00 97.75 86 TRP A CA 1
ATOM 671 C C . TRP A 1 86 ? -10.358 -14.703 12.955 1.00 97.75 86 TRP A C 1
ATOM 673 O O . TRP A 1 86 ? -9.977 -14.632 11.789 1.00 97.75 86 TRP A O 1
ATOM 683 N N . SER A 1 87 ? -11.276 -15.604 13.319 1.00 96.62 87 SER A N 1
ATOM 684 C CA . SER A 1 87 ? -11.901 -16.495 12.331 1.00 96.62 87 SER A CA 1
ATOM 685 C C . SER A 1 87 ? -12.754 -15.720 11.325 1.00 96.62 87 SER A C 1
ATOM 687 O O . SER A 1 87 ? -12.728 -16.050 10.142 1.00 96.62 87 SER A O 1
ATOM 689 N N . SER A 1 88 ? -13.432 -14.655 11.763 1.00 97.31 88 SER A N 1
ATOM 690 C CA . SER A 1 88 ? -14.183 -13.752 10.880 1.00 97.31 88 SER A CA 1
ATOM 691 C C . SER A 1 88 ? -13.262 -12.966 9.938 1.00 97.31 88 SER A C 1
ATOM 693 O O . SER A 1 88 ? -13.580 -12.809 8.762 1.00 97.31 88 SER A O 1
ATOM 695 N N . VAL A 1 89 ? -12.086 -12.542 10.417 1.00 97.50 89 VAL A N 1
ATOM 696 C CA . VAL A 1 89 ? -11.043 -11.932 9.572 1.00 97.50 89 VAL A CA 1
ATOM 697 C C . VAL A 1 89 ? -10.578 -12.905 8.487 1.00 97.50 89 VAL A C 1
ATOM 699 O O . VAL A 1 89 ? -10.558 -12.546 7.311 1.00 97.50 89 VAL A O 1
ATOM 702 N N . LYS A 1 90 ? -10.264 -14.154 8.854 1.00 97.25 90 LYS A N 1
ATOM 703 C CA . LYS A 1 90 ? -9.858 -15.186 7.885 1.00 97.25 90 LYS A CA 1
ATOM 704 C C . LYS A 1 90 ? -10.937 -15.449 6.835 1.00 97.25 90 LYS A C 1
ATOM 706 O O . LYS A 1 90 ? -10.616 -15.555 5.657 1.00 97.25 90 LYS A O 1
ATOM 711 N N . ASP A 1 91 ? -12.201 -15.522 7.245 1.00 96.81 91 ASP A N 1
ATOM 712 C CA . ASP A 1 91 ? -13.329 -15.683 6.323 1.00 96.81 91 ASP A CA 1
ATOM 713 C C . ASP A 1 91 ? -13.401 -14.547 5.286 1.00 96.81 91 ASP A C 1
ATOM 715 O O . ASP A 1 91 ? -13.455 -14.817 4.086 1.00 96.81 91 ASP A O 1
ATOM 719 N N . LEU A 1 92 ? -13.311 -13.284 5.723 1.00 97.31 92 LEU A N 1
ATOM 720 C CA . LEU A 1 92 ? -13.287 -12.131 4.816 1.00 97.31 92 LEU A CA 1
ATOM 721 C C . LEU A 1 92 ? -12.110 -12.200 3.832 1.00 97.31 92 LEU A C 1
ATOM 723 O O . LEU A 1 92 ? -12.303 -11.990 2.634 1.00 97.31 92 LEU A O 1
ATOM 727 N N . ILE A 1 93 ? -10.915 -12.538 4.323 1.00 97.44 93 ILE A N 1
ATOM 728 C CA . ILE A 1 93 ? -9.707 -12.692 3.504 1.00 97.44 93 ILE A CA 1
ATOM 729 C C . ILE A 1 93 ? -9.921 -13.748 2.409 1.00 97.44 93 ILE A C 1
ATOM 731 O O . ILE A 1 93 ? -9.649 -13.485 1.237 1.00 97.44 93 ILE A O 1
ATOM 735 N N . TYR A 1 94 ? -10.469 -14.920 2.747 1.00 96.50 94 TYR A N 1
ATOM 736 C CA . TYR A 1 94 ? -10.733 -15.971 1.759 1.00 96.50 94 TYR A CA 1
ATOM 737 C C . TYR A 1 94 ? -11.804 -15.566 0.740 1.00 96.50 94 TYR A C 1
ATOM 739 O O . TYR A 1 94 ? -11.644 -15.826 -0.457 1.00 96.50 94 TYR A O 1
ATOM 747 N N . ARG A 1 95 ? -12.871 -14.884 1.176 1.00 97.00 95 ARG A N 1
ATOM 748 C CA . ARG A 1 95 ? -13.912 -14.374 0.268 1.00 97.00 95 ARG A CA 1
ATOM 749 C C . ARG A 1 95 ? -13.387 -13.289 -0.676 1.00 97.00 95 ARG A C 1
ATOM 751 O O . ARG A 1 95 ? -13.806 -13.250 -1.834 1.00 97.00 95 ARG A O 1
ATOM 758 N N . ALA A 1 96 ? -12.464 -12.439 -0.223 1.00 96.44 96 ALA A N 1
ATOM 759 C CA . ALA A 1 96 ? -11.784 -11.449 -1.061 1.00 96.44 96 ALA A CA 1
ATOM 760 C C . ALA A 1 96 ? -10.824 -12.128 -2.056 1.00 96.44 96 ALA A C 1
ATOM 762 O O . ALA A 1 96 ? -10.852 -11.856 -3.260 1.00 96.44 96 ALA A O 1
ATOM 763 N N . ARG A 1 97 ? -10.046 -13.109 -1.587 1.00 95.25 97 ARG A N 1
ATOM 764 C CA . ARG A 1 97 ? -9.125 -13.899 -2.415 1.00 95.25 97 ARG A CA 1
ATOM 765 C C . ARG A 1 97 ? -9.826 -14.639 -3.551 1.00 95.25 97 ARG A C 1
ATOM 767 O O . ARG A 1 97 ? -9.278 -14.708 -4.656 1.00 95.25 97 ARG A O 1
ATOM 774 N N . ALA A 1 98 ? -11.034 -15.152 -3.322 1.00 95.12 98 ALA A N 1
ATOM 775 C CA . ALA A 1 98 ? -11.844 -15.797 -4.359 1.00 95.12 98 ALA A CA 1
ATOM 776 C C . ALA A 1 98 ? -12.122 -14.875 -5.566 1.00 95.12 98 ALA A C 1
ATOM 778 O O . ALA A 1 98 ? -12.337 -15.358 -6.676 1.00 95.12 98 ALA A O 1
ATOM 779 N N . ARG A 1 99 ? -12.042 -13.554 -5.369 1.00 95.31 99 ARG A N 1
ATOM 780 C CA . ARG A 1 99 ? -12.229 -12.514 -6.392 1.00 95.31 99 ARG A CA 1
ATOM 781 C C . ARG A 1 99 ? -10.918 -11.909 -6.896 1.00 95.31 99 ARG A C 1
ATOM 783 O O . ARG A 1 99 ? -10.932 -10.974 -7.686 1.00 95.31 99 ARG A O 1
ATOM 790 N N . GLY A 1 100 ? -9.778 -12.452 -6.467 1.00 94.75 100 GLY A N 1
ATOM 791 C CA . GLY A 1 100 ? -8.458 -11.957 -6.855 1.00 94.75 100 GLY A CA 1
ATOM 792 C C . GLY A 1 100 ? -8.077 -10.648 -6.172 1.00 94.75 100 GLY A C 1
ATOM 793 O O . GLY A 1 100 ? -7.326 -9.867 -6.758 1.00 94.75 100 GLY A O 1
ATOM 794 N N . ILE A 1 101 ? -8.612 -10.424 -4.969 1.00 96.44 101 ILE A N 1
ATOM 795 C CA . ILE A 1 101 ? -8.304 -9.285 -4.110 1.00 96.44 101 ILE A CA 1
ATOM 796 C C . ILE A 1 101 ? -7.395 -9.777 -2.977 1.00 96.44 101 ILE A C 1
ATOM 798 O O . ILE A 1 101 ? -7.776 -10.665 -2.211 1.00 96.44 101 ILE A O 1
ATOM 802 N N . GLY A 1 102 ? -6.180 -9.236 -2.893 1.00 96.88 102 GLY A N 1
ATOM 803 C CA . GLY A 1 102 ? -5.240 -9.518 -1.807 1.00 96.88 102 GLY A CA 1
ATOM 804 C C . GLY A 1 102 ? -5.569 -8.744 -0.526 1.00 96.88 102 GLY A C 1
ATOM 805 O O . GLY A 1 102 ? -6.379 -7.822 -0.547 1.00 96.88 102 GLY A O 1
ATOM 806 N N . THR A 1 103 ? -4.948 -9.089 0.603 1.00 98.38 103 THR A N 1
ATOM 807 C CA . THR A 1 103 ? -5.152 -8.375 1.880 1.00 98.38 103 THR A CA 1
ATOM 808 C C . THR A 1 103 ? -3.833 -7.952 2.521 1.00 98.38 103 THR A C 1
ATOM 810 O O . THR A 1 103 ? -2.949 -8.778 2.738 1.00 98.38 103 THR A O 1
ATOM 813 N N . LEU A 1 104 ? -3.701 -6.661 2.827 1.00 98.69 104 LEU A N 1
ATOM 814 C CA . LEU A 1 104 ? -2.709 -6.107 3.743 1.00 98.69 104 LEU A CA 1
ATOM 815 C C . LEU A 1 104 ? -3.334 -6.124 5.137 1.00 98.69 104 LEU A C 1
ATOM 817 O O . LEU A 1 104 ? -4.316 -5.421 5.373 1.00 98.69 104 LEU A O 1
ATOM 821 N N . ILE A 1 105 ? -2.799 -6.938 6.045 1.00 98.75 105 ILE A N 1
ATOM 822 C CA . ILE A 1 105 ? -3.278 -6.961 7.431 1.00 98.75 105 ILE A CA 1
ATOM 823 C C . ILE A 1 105 ? -2.558 -5.860 8.194 1.00 98.75 105 ILE A C 1
ATOM 825 O O . ILE A 1 105 ? -1.334 -5.891 8.305 1.00 98.75 105 ILE A O 1
ATOM 829 N N . ASP A 1 106 ? -3.319 -4.915 8.729 1.00 98.81 106 ASP A N 1
ATOM 830 C CA . ASP A 1 106 ? -2.796 -3.777 9.470 1.00 98.81 106 ASP A CA 1
ATOM 831 C C . ASP A 1 106 ? -3.074 -3.924 10.961 1.00 98.81 106 ASP A C 1
ATOM 833 O O . ASP A 1 106 ? -4.226 -3.900 11.395 1.00 98.81 106 ASP A O 1
ATOM 837 N N . LEU A 1 107 ? -2.015 -4.095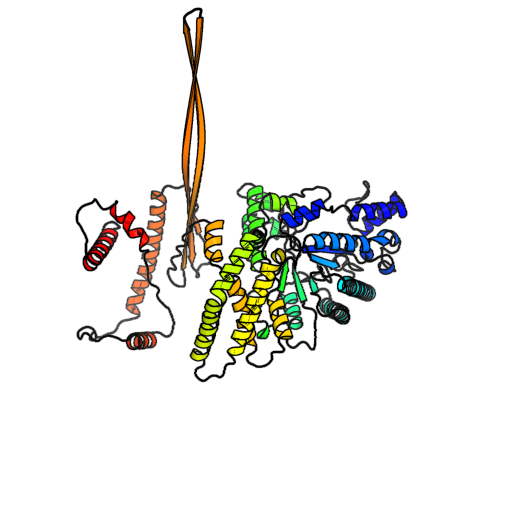 11.761 1.00 98.62 107 LEU A N 1
ATOM 838 C CA . LEU A 1 107 ? -2.129 -4.046 13.213 1.00 98.62 107 LEU A CA 1
ATOM 839 C C . LEU A 1 107 ? -2.307 -2.585 13.639 1.00 98.62 107 LEU A C 1
ATOM 841 O O . LEU A 1 107 ? -1.370 -1.902 14.043 1.00 98.62 107 LEU A O 1
ATOM 845 N N . HIS A 1 108 ? -3.549 -2.135 13.543 1.00 98.56 108 HIS A N 1
ATOM 846 C CA . HIS A 1 108 ? -3.951 -0.748 13.674 1.00 98.56 108 HIS A CA 1
ATOM 847 C C . HIS A 1 108 ? -4.046 -0.312 15.140 1.00 98.56 108 HIS A C 1
ATOM 849 O O . HIS A 1 108 ? -3.565 0.751 15.526 1.00 98.56 108 HIS A O 1
ATOM 855 N N . ALA A 1 109 ? -4.626 -1.169 15.987 1.00 98.06 109 ALA A N 1
ATOM 856 C CA . ALA A 1 109 ? -4.739 -0.932 17.424 1.00 98.06 109 ALA A CA 1
ATOM 857 C C . ALA A 1 109 ? -3.754 -1.820 18.196 1.00 98.06 109 ALA A C 1
ATOM 859 O O . ALA A 1 109 ? -3.989 -3.017 18.398 1.00 98.06 109 ALA A O 1
ATOM 860 N N . LEU A 1 110 ? -2.646 -1.220 18.643 1.00 98.19 110 LEU A N 1
ATOM 861 C CA . LEU A 1 110 ? -1.612 -1.873 19.450 1.00 98.19 110 LEU A CA 1
ATOM 862 C C . LEU A 1 110 ? -1.898 -1.735 20.956 1.00 98.19 110 LEU A C 1
ATOM 864 O O . LEU A 1 110 ? -2.573 -0.794 21.381 1.00 98.19 110 LEU A O 1
ATOM 868 N N . PRO A 1 111 ? -1.355 -2.629 21.804 1.00 97.94 111 PRO A N 1
ATOM 869 C CA . PRO A 1 111 ? -1.409 -2.467 23.253 1.00 97.94 111 PRO A CA 1
ATOM 870 C C . PRO A 1 111 ? -0.863 -1.101 23.692 1.00 97.94 111 PRO A C 1
ATOM 872 O O . PRO A 1 111 ? 0.275 -0.755 23.389 1.00 97.94 111 PRO A O 1
ATOM 875 N N . GLY A 1 112 ? -1.678 -0.325 24.409 1.00 95.88 112 GLY A N 1
ATOM 876 C CA . GLY A 1 112 ? -1.327 1.027 24.859 1.00 95.88 112 GLY A CA 1
ATOM 877 C C . GLY A 1 112 ? -1.436 2.133 23.802 1.00 95.88 112 GLY A C 1
ATOM 878 O O . GLY A 1 112 ? -1.265 3.288 24.166 1.00 95.88 112 GLY A O 1
ATOM 879 N N . GLY A 1 113 ? -1.745 1.811 22.541 1.00 96.94 113 GLY A N 1
ATOM 880 C CA . GLY A 1 113 ? -1.848 2.779 21.445 1.00 96.94 113 GLY A CA 1
ATOM 881 C C . GLY A 1 113 ? -0.488 3.274 20.939 1.00 96.94 113 GLY A C 1
ATOM 882 O O . GLY A 1 113 ? 0.390 3.648 21.719 1.00 96.94 113 GLY A O 1
ATOM 883 N N . ALA A 1 114 ? -0.306 3.263 19.616 1.00 96.88 114 ALA A N 1
ATOM 884 C CA . ALA A 1 114 ? 0.890 3.808 18.963 1.00 96.88 114 ALA A CA 1
ATOM 885 C C . ALA A 1 114 ? 0.809 5.329 18.748 1.00 96.88 114 ALA A C 1
ATOM 887 O O . ALA A 1 114 ? 1.835 5.969 18.519 1.00 96.88 114 ALA A O 1
ATOM 888 N N . ASN A 1 115 ? -0.395 5.888 18.862 1.00 96.25 115 ASN A N 1
ATOM 889 C CA . ASN A 1 115 ? -0.715 7.309 18.822 1.00 96.25 115 ASN A CA 1
ATOM 890 C C . ASN A 1 115 ? -1.832 7.621 19.829 1.00 96.25 11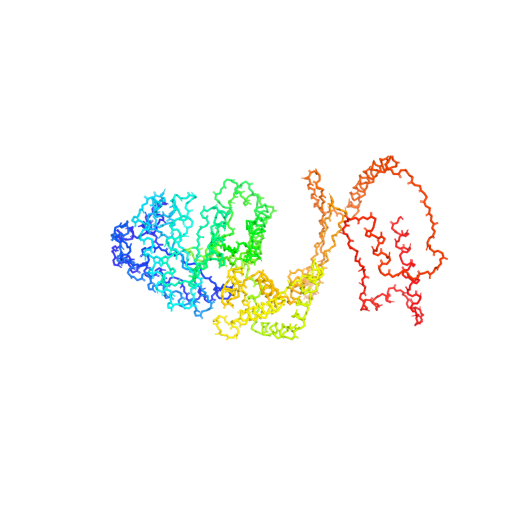5 ASN A C 1
ATOM 892 O O . ASN A 1 115 ? -2.327 6.741 20.535 1.00 96.25 115 ASN A O 1
ATOM 896 N N . CYS A 1 116 ? -2.214 8.892 19.905 1.00 94.06 116 CYS A N 1
ATOM 897 C CA . CYS A 1 116 ? -3.236 9.383 20.827 1.00 94.06 116 CYS A CA 1
ATOM 898 C C . CYS A 1 116 ? -4.673 9.270 20.282 1.00 94.06 116 CYS A C 1
ATOM 900 O O . CYS A 1 116 ? -5.612 9.632 20.993 1.00 94.06 116 CYS A O 1
ATOM 902 N N . GLY A 1 117 ? -4.853 8.816 19.039 1.00 92.88 117 GLY A N 1
ATOM 903 C CA . GLY A 1 117 ? -6.146 8.752 18.367 1.00 92.88 117 GLY A CA 1
ATOM 904 C C . GLY A 1 117 ? -7.018 7.597 18.857 1.00 92.88 117 GLY A C 1
ATOM 905 O O . GLY A 1 117 ? -6.536 6.522 19.209 1.00 92.88 117 GLY A O 1
ATOM 906 N N . GLU A 1 118 ? -8.336 7.793 18.851 1.00 92.88 118 GLU A N 1
ATOM 907 C CA . GLU A 1 118 ? -9.305 6.767 19.273 1.00 92.88 118 GLU A CA 1
ATOM 908 C C . GLU A 1 118 ? -9.318 5.520 18.379 1.00 92.88 118 GLU A C 1
ATOM 910 O O . GLU A 1 118 ? -9.660 4.426 18.840 1.00 92.88 118 GLU A O 1
ATOM 915 N N . HIS A 1 119 ? -8.876 5.675 17.128 1.00 92.56 119 HIS A N 1
ATOM 916 C CA . HIS A 1 119 ? -8.674 4.587 16.176 1.00 92.56 119 HIS A CA 1
ATOM 917 C C . HIS A 1 119 ? -7.558 3.619 16.619 1.00 92.56 119 HIS A C 1
ATOM 919 O O . HIS A 1 119 ? -7.583 2.458 16.225 1.00 92.56 119 HIS A O 1
ATOM 925 N N . SER A 1 120 ? -6.689 3.993 17.575 1.00 94.62 120 SER A N 1
ATOM 926 C CA . SER A 1 120 ? -5.797 3.053 18.290 1.00 94.62 120 SER A CA 1
ATOM 927 C C . SER A 1 120 ? -6.543 2.076 19.226 1.00 94.62 120 SER A C 1
ATOM 929 O O . SER A 1 120 ? -5.923 1.328 19.986 1.00 94.62 120 SER A O 1
ATOM 931 N N . GLY A 1 121 ? -7.880 2.070 19.213 1.00 93.44 121 GLY A N 1
ATOM 932 C CA . GLY A 1 121 ? -8.741 1.135 19.943 1.00 93.44 121 GLY A CA 1
ATOM 933 C C . GLY A 1 121 ? -9.118 1.585 21.356 1.00 93.44 121 GLY A C 1
ATOM 934 O O . GLY A 1 121 ? -9.989 0.977 21.978 1.00 93.44 121 GLY A O 1
ATOM 935 N N . THR A 1 122 ? -8.516 2.664 21.862 1.00 92.62 122 THR A N 1
ATOM 936 C CA . THR A 1 122 ? -8.869 3.283 23.149 1.00 92.62 122 THR A CA 1
ATOM 937 C C . THR A 1 122 ? -8.950 4.795 22.999 1.00 92.62 122 THR A C 1
ATOM 939 O O . THR A 1 122 ? -8.205 5.379 22.225 1.00 92.62 122 THR A O 1
ATOM 942 N N . ASN A 1 123 ? -9.792 5.449 23.789 1.00 90.31 123 ASN A N 1
ATOM 943 C CA . ASN A 1 123 ? -9.887 6.908 23.879 1.00 90.31 123 ASN A CA 1
ATOM 944 C C . ASN A 1 123 ? -9.018 7.476 25.022 1.00 90.31 123 ASN A C 1
ATOM 946 O O . ASN A 1 123 ? -9.404 8.438 25.685 1.00 90.31 123 ASN A O 1
ATOM 950 N N . SER A 1 124 ? -7.858 6.861 25.293 1.00 90.25 124 SER A N 1
ATOM 951 C CA . SER A 1 124 ? -6.945 7.286 26.367 1.00 90.25 124 SER A CA 1
ATOM 952 C C . SER A 1 124 ? -6.292 8.646 26.095 1.00 90.25 124 SER A C 1
ATOM 954 O O . SER A 1 124 ? -5.856 9.308 27.039 1.00 90.25 124 SER A O 1
ATOM 956 N N . GLY A 1 125 ? -6.205 9.045 24.819 1.00 92.12 125 GLY A N 1
ATOM 957 C CA . GLY A 1 125 ? -5.485 10.237 24.380 1.00 92.12 125 GLY A CA 1
ATOM 958 C C . GLY A 1 125 ? -3.967 10.120 24.533 1.00 92.12 125 GLY A C 1
ATOM 959 O O . GLY A 1 125 ? -3.303 11.146 24.663 1.00 92.12 125 GLY A O 1
ATOM 960 N N . LYS A 1 126 ? -3.417 8.898 24.603 1.00 92.75 126 LYS A N 1
ATOM 961 C CA . LYS A 1 126 ? -1.995 8.647 24.880 1.00 92.75 126 LYS A CA 1
ATOM 962 C C . LYS A 1 126 ? -1.413 7.542 23.999 1.00 92.75 126 LYS A C 1
ATOM 964 O O . LYS A 1 126 ? -2.033 6.494 23.853 1.00 92.75 126 LYS A O 1
ATOM 969 N N . ALA A 1 127 ? -0.172 7.739 23.553 1.00 95.56 127 ALA A N 1
ATOM 970 C CA . ALA A 1 127 ? 0.650 6.750 22.854 1.00 95.56 127 ALA A CA 1
ATOM 971 C C . ALA A 1 127 ? 1.514 5.916 23.834 1.00 95.56 127 ALA A C 1
ATOM 973 O O . ALA A 1 127 ? 2.739 6.049 23.897 1.00 95.56 127 ALA A O 1
ATOM 974 N N . GLU A 1 128 ? 0.890 5.082 24.672 1.00 96.06 128 GLU A N 1
ATOM 975 C CA . GLU A 1 128 ? 1.579 4.347 25.751 1.00 96.06 128 GLU A CA 1
ATOM 976 C C . GLU A 1 128 ? 2.362 3.113 25.268 1.00 96.06 128 GLU A C 1
ATOM 978 O O . GLU A 1 128 ? 3.044 2.469 26.072 1.00 96.06 128 GLU A O 1
ATOM 983 N N . LEU A 1 129 ? 2.296 2.760 23.980 1.00 97.38 129 LEU A N 1
ATOM 984 C CA . LEU A 1 129 ? 3.103 1.683 23.400 1.00 97.38 129 LEU A CA 1
ATOM 985 C C . LEU A 1 129 ? 4.606 1.918 23.629 1.00 97.38 129 LEU A C 1
ATOM 987 O O . LEU A 1 129 ? 5.303 1.042 24.138 1.00 97.38 129 LEU A O 1
ATOM 991 N N . TRP A 1 130 ? 5.099 3.109 23.285 1.00 96.69 130 TRP A N 1
ATOM 992 C CA . TRP A 1 130 ? 6.534 3.392 23.134 1.00 96.69 130 TRP A CA 1
ATOM 993 C C . TRP A 1 130 ? 7.318 3.403 24.446 1.00 96.69 130 TRP A C 1
ATOM 995 O O . TRP A 1 130 ? 8.488 3.030 24.483 1.00 96.69 130 TRP A O 1
ATOM 1005 N N . ASN A 1 131 ? 6.656 3.766 25.544 1.00 93.00 131 ASN A N 1
ATOM 1006 C CA . ASN A 1 131 ? 7.278 3.895 26.862 1.00 93.00 131 ASN A CA 1
ATOM 1007 C C . ASN A 1 131 ? 6.975 2.706 27.789 1.00 93.00 131 ASN A C 1
ATOM 1009 O O . ASN A 1 131 ? 7.240 2.771 28.990 1.00 93.00 131 ASN A O 1
ATOM 1013 N N . ASN A 1 132 ? 6.421 1.611 27.256 1.00 96.44 132 ASN A N 1
ATOM 1014 C CA . ASN A 1 132 ? 6.037 0.443 28.041 1.00 96.44 132 ASN A CA 1
ATOM 1015 C C . ASN A 1 132 ? 6.536 -0.861 27.401 1.00 96.44 132 ASN A C 1
ATOM 1017 O O . ASN A 1 132 ? 6.001 -1.356 26.410 1.00 96.44 132 ASN A O 1
ATOM 1021 N N . ALA A 1 133 ? 7.536 -1.478 28.034 1.00 97.06 133 ALA A N 1
ATOM 1022 C CA . ALA A 1 133 ? 8.140 -2.719 27.551 1.00 97.06 133 ALA A CA 1
ATOM 1023 C C . ALA A 1 133 ? 7.148 -3.894 27.455 1.00 97.06 133 ALA A C 1
ATOM 1025 O O . ALA A 1 133 ? 7.291 -4.742 26.575 1.00 97.06 133 ALA A O 1
ATOM 1026 N N . ALA A 1 134 ? 6.135 -3.958 28.326 1.00 97.75 134 ALA A N 1
ATOM 1027 C CA . ALA A 1 134 ? 5.121 -5.008 28.266 1.00 97.75 134 ALA A CA 1
ATOM 1028 C C . ALA A 1 134 ? 4.189 -4.829 27.058 1.00 97.75 134 ALA A C 1
ATOM 1030 O O . ALA A 1 134 ? 3.822 -5.826 26.431 1.00 97.75 134 ALA A O 1
ATOM 1031 N N . ASN A 1 135 ? 3.868 -3.580 26.702 1.00 98.00 135 ASN A N 1
ATOM 1032 C CA . ASN A 1 135 ? 3.089 -3.256 25.507 1.00 98.00 135 ASN A CA 1
ATOM 1033 C C . ASN A 1 135 ? 3.856 -3.630 24.235 1.00 98.00 135 ASN A C 1
ATOM 1035 O O . ASN A 1 135 ? 3.326 -4.376 23.414 1.00 98.00 135 ASN A O 1
ATOM 1039 N N . LEU A 1 136 ? 5.125 -3.214 24.119 1.00 98.38 136 LEU A N 1
ATOM 1040 C CA . LEU A 1 136 ? 5.992 -3.581 22.990 1.00 98.38 136 LEU A CA 1
ATOM 1041 C C . LEU A 1 136 ? 6.125 -5.104 22.850 1.00 98.38 136 LEU A C 1
ATOM 1043 O O . LEU A 1 136 ? 6.004 -5.638 21.751 1.00 98.38 136 LEU A O 1
ATOM 1047 N N . ALA A 1 137 ? 6.312 -5.821 23.964 1.00 98.31 137 ALA A N 1
ATOM 1048 C CA . ALA A 1 137 ? 6.414 -7.278 23.956 1.00 98.31 137 ALA A CA 1
ATOM 1049 C C . ALA A 1 137 ? 5.101 -7.965 23.545 1.00 98.31 137 ALA A C 1
ATOM 1051 O O . ALA A 1 137 ? 5.132 -8.981 22.851 1.00 98.31 137 ALA A O 1
ATOM 1052 N N . LEU A 1 138 ? 3.942 -7.452 23.974 1.00 98.62 138 LEU A N 1
ATOM 1053 C CA . LEU A 1 138 ? 2.648 -7.978 23.538 1.00 98.62 138 LEU A CA 1
ATOM 1054 C C . LEU A 1 138 ? 2.404 -7.683 22.052 1.00 98.62 138 LEU A C 1
ATOM 1056 O O . LEU A 1 138 ? 1.981 -8.592 21.343 1.00 98.62 138 LEU A O 1
ATOM 1060 N N . ALA A 1 139 ? 2.732 -6.482 21.569 1.00 98.62 139 ALA A N 1
ATOM 1061 C CA . ALA A 1 139 ? 2.645 -6.131 20.153 1.00 98.62 139 ALA A CA 1
ATOM 1062 C C . ALA A 1 139 ? 3.512 -7.057 19.284 1.00 98.62 139 ALA A C 1
ATOM 1064 O O . ALA A 1 139 ? 3.022 -7.626 18.313 1.00 98.62 139 ALA A O 1
ATOM 1065 N N . THR A 1 140 ? 4.763 -7.317 19.681 1.00 98.69 140 THR A N 1
ATOM 1066 C CA . THR A 1 140 ? 5.630 -8.274 18.976 1.00 98.69 140 THR A CA 1
ATOM 1067 C C . THR A 1 140 ? 5.030 -9.684 18.957 1.00 98.69 140 THR A C 1
ATOM 1069 O O . THR A 1 140 ? 5.008 -10.312 17.904 1.00 98.69 140 THR A O 1
ATOM 1072 N N . ARG A 1 141 ? 4.451 -10.172 20.066 1.00 98.56 141 ARG A N 1
ATOM 1073 C CA . ARG A 1 141 ? 3.755 -11.476 20.071 1.00 98.56 141 ARG A CA 1
ATOM 1074 C C . ARG A 1 141 ? 2.531 -11.512 19.152 1.00 98.56 141 ARG A C 1
ATOM 1076 O O . ARG A 1 141 ? 2.249 -12.561 18.579 1.00 98.56 141 ARG A O 1
ATOM 1083 N N . CYS A 1 142 ? 1.804 -10.401 19.021 1.00 98.75 142 CYS A N 1
ATOM 1084 C CA . CYS A 1 142 ? 0.696 -10.285 18.068 1.00 98.75 142 CYS A CA 1
ATOM 1085 C C . CYS A 1 142 ? 1.202 -10.461 16.632 1.00 98.75 142 CYS A C 1
ATOM 1087 O O . CYS A 1 142 ? 0.634 -11.234 15.867 1.00 98.75 142 CYS A O 1
ATOM 1089 N N . LEU A 1 143 ? 2.310 -9.803 16.290 1.00 98.75 143 LEU A N 1
ATOM 1090 C CA . LEU A 1 143 ? 2.924 -9.890 14.966 1.00 98.75 143 LEU A CA 1
ATOM 1091 C C . LEU A 1 143 ? 3.493 -11.280 14.667 1.00 98.75 143 LEU A C 1
ATOM 1093 O O . LEU A 1 143 ? 3.314 -11.782 13.564 1.00 98.75 143 LEU A O 1
ATOM 1097 N N . GLU A 1 144 ? 4.106 -11.948 15.646 1.00 98.50 144 GLU A N 1
ATOM 1098 C CA . GLU A 1 144 ? 4.525 -13.346 15.489 1.00 98.50 144 GLU A CA 1
ATOM 1099 C C . GLU A 1 144 ? 3.336 -14.290 15.265 1.00 98.50 144 GLU A C 1
ATOM 1101 O O . GLU A 1 144 ? 3.437 -15.256 14.512 1.00 98.50 144 GLU A O 1
ATOM 1106 N N . PHE A 1 145 ? 2.210 -14.055 15.945 1.00 98.38 145 PHE A N 1
ATOM 1107 C CA . PHE A 1 145 ? 0.990 -14.825 15.715 1.00 98.38 145 PHE A CA 1
ATOM 1108 C C . PHE A 1 145 ? 0.467 -14.612 14.294 1.00 98.38 145 PHE A C 1
ATOM 1110 O O . PHE A 1 145 ? 0.229 -15.591 13.590 1.00 98.38 145 PHE A O 1
ATOM 1117 N N . LEU A 1 146 ? 0.370 -13.353 13.856 1.00 98.38 146 LEU A N 1
ATOM 1118 C CA . LEU A 1 146 ? -0.041 -13.009 12.498 1.00 98.38 146 LEU A CA 1
ATOM 1119 C C . LEU A 1 146 ? 0.874 -13.659 11.461 1.00 98.38 146 LEU A C 1
ATOM 1121 O O . LEU A 1 146 ? 0.369 -14.349 10.585 1.00 98.38 146 LEU A O 1
ATOM 1125 N N . ALA A 1 147 ? 2.195 -13.527 11.609 1.00 97.81 147 ALA A N 1
ATOM 1126 C CA . ALA A 1 147 ? 3.179 -14.145 10.722 1.00 97.81 147 ALA A CA 1
ATOM 1127 C C . ALA A 1 147 ? 2.976 -15.664 10.595 1.00 97.81 147 ALA A C 1
ATOM 1129 O O . ALA A 1 147 ? 2.976 -16.193 9.488 1.00 97.81 147 ALA A O 1
ATOM 1130 N N . ARG A 1 148 ? 2.734 -16.377 11.707 1.00 97.50 148 ARG A N 1
ATOM 1131 C CA . ARG A 1 148 ? 2.456 -17.824 11.661 1.00 97.50 148 ARG A CA 1
ATOM 1132 C C . ARG A 1 148 ? 1.155 -18.133 10.928 1.00 97.50 148 ARG A C 1
ATOM 1134 O O . ARG A 1 148 ? 1.149 -19.030 10.092 1.00 97.50 148 ARG A O 1
ATOM 1141 N N . GLU A 1 149 ? 0.077 -17.405 11.206 1.00 95.88 149 GLU A N 1
ATOM 1142 C CA . GLU A 1 149 ? -1.217 -17.662 10.565 1.00 95.88 149 GLU A CA 1
ATOM 1143 C C . GLU A 1 149 ? -1.165 -17.408 9.050 1.00 95.88 149 GLU A C 1
ATOM 1145 O O . GLU A 1 149 ? -1.663 -18.224 8.269 1.00 95.88 149 GLU A O 1
ATOM 1150 N N . VAL A 1 150 ? -0.532 -16.310 8.621 1.00 95.00 150 VAL A N 1
ATOM 1151 C CA . VAL A 1 150 ? -0.528 -15.895 7.209 1.00 95.00 150 VAL A CA 1
ATOM 1152 C C . VAL A 1 150 ? 0.392 -16.717 6.313 1.00 95.00 150 VAL A C 1
ATOM 1154 O O . VAL A 1 150 ? 0.151 -16.747 5.113 1.00 95.00 150 VAL A O 1
ATOM 1157 N N . THR A 1 151 ? 1.376 -17.448 6.852 1.00 90.88 151 THR A N 1
ATOM 1158 C CA . THR A 1 151 ? 2.227 -18.353 6.041 1.00 90.88 151 THR A CA 1
ATOM 1159 C C . THR A 1 151 ? 1.426 -19.380 5.234 1.00 90.88 151 THR A C 1
ATOM 1161 O O . THR A 1 151 ? 1.879 -19.860 4.199 1.00 90.88 151 THR A O 1
ATOM 1164 N N . SER A 1 152 ? 0.218 -19.713 5.698 1.00 86.69 152 SER A N 1
ATOM 1165 C CA . SER A 1 152 ? -0.700 -20.643 5.034 1.00 86.69 152 SER A CA 1
ATOM 1166 C C . SER A 1 152 ? -1.670 -19.976 4.046 1.00 86.69 152 SER A C 1
ATOM 1168 O O . SER A 1 152 ? -2.490 -20.664 3.439 1.00 86.69 152 SER A O 1
ATOM 1170 N N . MET A 1 153 ? -1.596 -18.652 3.880 1.00 91.44 153 MET A N 1
ATOM 1171 C CA . MET A 1 153 ? -2.546 -17.846 3.114 1.00 91.44 153 MET A CA 1
ATOM 1172 C C . MET A 1 153 ? -1.861 -17.203 1.903 1.00 91.44 153 MET A C 1
ATOM 1174 O O . MET A 1 153 ? -1.098 -16.251 2.026 1.00 91.44 153 MET A O 1
ATOM 1178 N N . ASP A 1 154 ? -2.200 -17.665 0.702 1.00 84.12 154 ASP A N 1
ATOM 1179 C CA . ASP A 1 154 ? -1.593 -17.233 -0.569 1.00 84.12 154 ASP A CA 1
ATOM 1180 C C . ASP A 1 154 ? -2.034 -15.837 -1.067 1.00 84.12 154 ASP A C 1
ATOM 1182 O O . ASP A 1 154 ? -1.745 -15.446 -2.197 1.00 84.12 154 ASP A O 1
ATOM 1186 N N . CYS A 1 155 ? -2.772 -15.097 -0.242 1.00 86.44 155 CYS A N 1
ATOM 1187 C CA . CYS A 1 155 ? -3.488 -13.874 -0.604 1.00 86.44 155 CYS A CA 1
ATOM 1188 C C . CYS A 1 155 ? -3.074 -12.648 0.207 1.00 86.44 155 CYS A C 1
ATOM 1190 O O . CYS A 1 155 ? -3.658 -11.572 0.061 1.00 86.44 155 CYS A O 1
ATOM 1192 N N . ILE A 1 156 ? -2.081 -12.810 1.075 1.00 96.88 156 ILE A N 1
ATOM 1193 C CA . ILE A 1 156 ? -1.595 -11.744 1.935 1.00 96.88 156 ILE A CA 1
ATOM 1194 C C . ILE A 1 156 ? -0.535 -10.953 1.178 1.00 96.88 156 ILE A C 1
ATOM 1196 O O . ILE A 1 156 ? 0.490 -11.497 0.777 1.00 96.88 156 ILE A O 1
ATOM 1200 N N . VAL A 1 157 ? -0.796 -9.662 0.965 1.00 95.56 157 VAL A N 1
ATOM 1201 C CA . VAL A 1 157 ? 0.140 -8.769 0.258 1.00 95.56 157 VAL A CA 1
ATOM 1202 C C . VAL A 1 157 ? 1.174 -8.153 1.204 1.00 95.56 157 VAL A C 1
ATOM 1204 O O . VAL A 1 157 ? 2.180 -7.617 0.750 1.00 95.56 157 VAL A O 1
ATOM 1207 N N . GLY A 1 158 ? 0.952 -8.264 2.516 1.00 97.44 158 GLY A N 1
ATOM 1208 C CA . GLY A 1 158 ? 1.919 -7.914 3.550 1.00 97.44 158 GLY A CA 1
ATOM 1209 C C . GLY A 1 158 ? 1.303 -7.811 4.942 1.00 97.44 158 GLY A C 1
ATOM 1210 O O . GLY A 1 158 ? 0.094 -7.988 5.123 1.00 97.44 158 GLY A O 1
ATOM 1211 N N . LEU A 1 159 ? 2.155 -7.500 5.918 1.00 98.62 159 LEU A N 1
ATOM 1212 C CA . LEU A 1 159 ? 1.770 -7.159 7.289 1.00 98.62 159 LEU A CA 1
ATOM 1213 C C . LEU A 1 159 ? 2.214 -5.734 7.606 1.00 98.62 159 LEU A C 1
ATOM 1215 O O . LEU A 1 159 ? 3.404 -5.431 7.523 1.00 98.62 159 LEU A O 1
ATOM 1219 N N . GLN A 1 160 ? 1.285 -4.878 8.019 1.00 98.75 160 GLN A N 1
ATOM 1220 C CA . GLN A 1 160 ? 1.607 -3.578 8.590 1.00 98.75 160 GLN A CA 1
ATOM 1221 C C . GLN A 1 160 ? 1.745 -3.702 10.104 1.00 98.75 160 GLN A C 1
ATOM 1223 O O . GLN A 1 160 ? 0.823 -4.119 10.805 1.00 98.75 160 GLN A O 1
ATOM 1228 N N . ILE A 1 161 ? 2.949 -3.402 10.601 1.00 98.62 161 ILE A N 1
ATOM 1229 C CA . ILE A 1 161 ? 3.308 -3.673 12.001 1.00 98.62 161 ILE A CA 1
ATOM 1230 C C . ILE A 1 161 ? 2.744 -2.634 12.969 1.00 98.62 161 ILE A C 1
ATOM 1232 O O . ILE A 1 161 ? 2.623 -2.915 14.161 1.00 98.62 161 ILE A O 1
ATOM 1236 N N . VAL A 1 162 ? 2.441 -1.439 12.458 1.00 98.25 162 VAL A N 1
ATOM 1237 C CA . VAL A 1 162 ? 1.824 -0.341 13.197 1.00 98.25 162 VAL A CA 1
ATOM 1238 C C . VAL A 1 162 ? 1.158 0.648 12.241 1.00 98.25 162 VAL A C 1
ATOM 1240 O O . VAL A 1 162 ? 1.720 0.983 11.194 1.00 98.25 162 VAL A O 1
ATOM 1243 N N . ASN A 1 163 ? -0.009 1.146 12.639 1.00 98.12 163 ASN A N 1
ATOM 1244 C CA . ASN A 1 163 ? -0.671 2.286 12.019 1.00 98.12 163 ASN A CA 1
ATOM 1245 C C . ASN A 1 163 ? -0.270 3.608 12.693 1.00 98.12 163 ASN A C 1
ATOM 1247 O O . ASN A 1 163 ? -0.243 3.674 13.923 1.00 98.12 163 ASN A O 1
ATOM 1251 N N . GLU A 1 164 ? -0.011 4.646 11.888 1.00 97.12 164 GLU A N 1
ATOM 1252 C CA . GLU A 1 164 ? 0.183 6.048 12.304 1.00 97.12 164 GLU A CA 1
ATOM 1253 C C . GLU A 1 164 ? 0.951 6.215 13.622 1.00 97.12 164 GLU A C 1
ATOM 1255 O O . GLU A 1 164 ? 0.439 6.760 14.600 1.00 97.12 164 GLU A O 1
ATOM 1260 N N . ALA A 1 165 ? 2.176 5.700 13.687 1.00 96.88 165 ALA A N 1
ATOM 1261 C CA . ALA A 1 165 ? 3.032 5.872 14.852 1.00 96.88 165 ALA A CA 1
ATOM 1262 C C . ALA A 1 165 ? 3.185 7.361 15.209 1.00 96.88 165 ALA A C 1
ATOM 1264 O O . ALA A 1 165 ? 3.382 8.201 14.331 1.00 96.88 165 ALA A O 1
ATOM 1265 N N . ASP A 1 166 ? 3.112 7.688 16.501 1.00 94.50 166 ASP A N 1
ATOM 1266 C CA . ASP A 1 166 ? 3.271 9.068 16.960 1.00 94.50 166 ASP A CA 1
ATOM 1267 C C . ASP A 1 166 ? 4.649 9.636 16.584 1.00 94.50 166 ASP A C 1
ATOM 1269 O O . ASP A 1 166 ? 5.660 8.914 16.585 1.00 94.50 166 ASP A O 1
ATOM 1273 N N . TRP A 1 167 ? 4.677 10.932 16.260 1.00 91.81 167 TRP A N 1
ATOM 1274 C CA . TRP A 1 167 ? 5.833 11.592 15.652 1.00 91.81 167 TRP A CA 1
ATOM 1275 C C . TRP A 1 167 ? 7.109 11.383 16.479 1.00 91.81 167 TRP A C 1
ATOM 1277 O O . TRP A 1 167 ? 7.183 11.736 17.655 1.00 91.81 167 TRP A O 1
ATOM 1287 N N . ASP A 1 168 ? 8.143 10.844 15.827 1.00 83.69 168 ASP A N 1
ATOM 1288 C CA . ASP A 1 168 ? 9.481 10.605 16.389 1.00 83.69 168 ASP A CA 1
ATOM 1289 C C . ASP A 1 168 ? 9.497 9.918 17.769 1.00 83.69 168 ASP A C 1
ATOM 1291 O O . ASP A 1 168 ? 10.310 10.224 18.647 1.00 83.69 168 ASP A O 1
ATOM 1295 N N . SER A 1 169 ? 8.595 8.955 17.958 1.00 92.06 169 SER A N 1
ATOM 1296 C CA . SER A 1 169 ? 8.478 8.208 19.206 1.00 92.06 169 SER A CA 1
ATOM 1297 C C . SER A 1 169 ? 9.790 7.537 19.632 1.00 92.06 169 SER A C 1
ATOM 1299 O O . SER A 1 169 ? 10.463 6.838 18.863 1.00 92.06 169 SER A O 1
ATOM 1301 N N . ALA A 1 170 ? 10.149 7.709 20.907 1.00 92.50 170 ALA A N 1
ATOM 1302 C CA . ALA A 1 170 ? 11.388 7.177 21.462 1.00 92.50 170 ALA A CA 1
ATOM 1303 C C . ALA A 1 170 ? 11.461 5.647 21.310 1.00 92.50 170 ALA A C 1
ATOM 1305 O O . ALA A 1 170 ? 10.586 4.908 21.752 1.00 92.50 170 ALA A O 1
ATOM 1306 N N . GLY A 1 171 ? 12.532 5.154 20.683 1.00 94.44 171 GLY A N 1
ATOM 1307 C CA . GLY A 1 171 ? 12.736 3.719 20.472 1.00 94.44 171 GLY A CA 1
ATOM 1308 C C . GLY A 1 171 ? 11.901 3.093 19.347 1.00 94.44 171 GLY A C 1
ATOM 1309 O O . GLY A 1 171 ? 12.043 1.891 19.129 1.00 94.44 171 GLY A O 1
ATOM 1310 N N . MET A 1 172 ? 11.115 3.871 18.591 1.00 96.19 172 MET A N 1
ATOM 1311 C CA . MET A 1 172 ? 10.252 3.378 17.506 1.00 96.19 172 MET A CA 1
ATOM 1312 C C . MET A 1 172 ? 10.996 2.493 16.501 1.00 96.19 172 MET A C 1
ATOM 1314 O O . MET A 1 172 ? 10.688 1.312 16.368 1.00 96.19 172 MET A O 1
ATOM 1318 N N . TYR A 1 173 ? 12.052 3.012 15.867 1.00 96.19 173 TYR A N 1
ATOM 1319 C CA . TYR A 1 173 ? 12.835 2.247 14.886 1.00 96.19 173 TYR A CA 1
ATOM 1320 C C . TYR A 1 173 ? 13.576 1.046 15.496 1.00 96.19 173 TYR A C 1
ATOM 1322 O O . TYR A 1 173 ? 13.806 0.049 14.816 1.00 96.19 173 TYR A O 1
ATOM 1330 N N . LYS A 1 174 ? 13.921 1.100 16.792 1.00 96.25 174 LYS A N 1
ATOM 1331 C CA . LYS A 1 174 ? 14.493 -0.052 17.512 1.00 96.25 174 LYS A CA 1
ATOM 1332 C C . LYS A 1 174 ? 13.446 -1.154 17.699 1.00 96.25 174 LYS A C 1
ATOM 1334 O O . LYS A 1 174 ? 13.776 -2.339 17.641 1.00 96.25 174 LYS A O 1
ATOM 1339 N N . TRP A 1 175 ? 12.192 -0.783 17.933 1.00 97.69 175 TRP A N 1
ATOM 1340 C CA . TRP A 1 175 ? 11.106 -1.751 17.982 1.00 97.69 175 TRP A CA 1
ATOM 1341 C C . TRP A 1 175 ? 10.735 -2.265 16.586 1.00 97.69 175 TRP A C 1
ATOM 1343 O O . TRP A 1 175 ? 10.571 -3.473 16.457 1.00 97.69 175 TRP A O 1
ATOM 1353 N N . TYR A 1 176 ? 10.724 -1.422 15.541 1.00 97.69 176 TYR A N 1
ATOM 1354 C CA . TYR A 1 176 ? 10.552 -1.874 14.146 1.00 97.69 176 TYR A CA 1
ATOM 1355 C C . TYR A 1 176 ? 11.567 -2.959 13.796 1.00 97.69 176 TYR A C 1
ATOM 1357 O O . TYR A 1 176 ? 11.185 -4.022 13.321 1.00 97.69 176 TYR A O 1
ATOM 1365 N N . GLU A 1 177 ? 12.840 -2.740 14.135 1.00 95.94 177 GLU A N 1
ATOM 1366 C CA . GLU A 1 177 ? 13.898 -3.740 13.983 1.00 95.94 177 GLU A CA 1
ATOM 1367 C C . GLU A 1 177 ? 13.548 -5.073 14.653 1.00 95.94 177 GLU A C 1
ATOM 1369 O O . GLU A 1 177 ? 13.647 -6.138 14.046 1.00 95.94 177 GLU A O 1
ATOM 1374 N N . SER A 1 178 ? 13.122 -5.006 15.914 1.00 96.12 178 SER A N 1
ATOM 1375 C CA . SER A 1 178 ? 12.819 -6.188 16.720 1.00 96.12 178 SER A CA 1
ATOM 1376 C C . SER A 1 178 ? 11.594 -6.933 16.181 1.00 96.12 178 SER A C 1
ATOM 1378 O O . SER A 1 178 ? 11.595 -8.159 16.126 1.00 96.12 178 SER A O 1
ATOM 1380 N N . ALA A 1 179 ? 10.564 -6.199 15.757 1.00 97.94 179 ALA A N 1
ATOM 1381 C CA . ALA A 1 179 ? 9.344 -6.746 15.180 1.00 97.94 179 ALA A CA 1
ATOM 1382 C C . ALA A 1 179 ? 9.606 -7.400 13.817 1.00 97.94 179 ALA A C 1
ATOM 1384 O O . ALA A 1 179 ? 9.221 -8.549 13.616 1.00 97.94 179 ALA A O 1
ATOM 1385 N N . ILE A 1 180 ? 10.320 -6.715 12.918 1.00 97.19 180 ILE A N 1
ATOM 1386 C CA . ILE A 1 180 ? 10.713 -7.253 11.609 1.00 97.19 180 ILE A CA 1
ATOM 1387 C C . ILE A 1 180 ? 11.570 -8.506 11.794 1.00 97.19 180 ILE A C 1
ATOM 1389 O O . ILE A 1 180 ? 11.311 -9.514 11.148 1.00 97.19 180 ILE A O 1
ATOM 1393 N N . SER A 1 181 ? 12.541 -8.491 12.713 1.00 95.69 181 SER A N 1
ATOM 1394 C CA . SER A 1 181 ? 13.357 -9.674 13.000 1.00 95.69 181 SER A CA 1
ATOM 1395 C C . SER A 1 181 ? 12.528 -10.840 13.544 1.00 95.69 181 SER A C 1
ATOM 1397 O O . SER A 1 181 ? 12.778 -11.979 13.161 1.00 95.69 181 SER A O 1
ATOM 1399 N N . ALA A 1 182 ? 11.557 -10.584 14.427 1.00 97.12 182 ALA A N 1
ATOM 1400 C CA . ALA A 1 182 ? 10.694 -11.628 14.976 1.00 97.12 182 ALA A CA 1
ATOM 1401 C C . ALA A 1 182 ? 9.808 -12.264 13.892 1.00 97.12 182 ALA A C 1
ATOM 1403 O O . ALA A 1 182 ? 9.673 -13.487 13.851 1.00 97.12 182 ALA A O 1
ATOM 1404 N N . ILE A 1 183 ? 9.261 -11.448 12.984 1.00 97.75 183 ILE A N 1
ATOM 1405 C CA . ILE A 1 183 ? 8.501 -11.935 11.827 1.00 97.75 183 ILE A CA 1
ATOM 1406 C C . ILE A 1 183 ? 9.417 -12.709 10.872 1.00 97.75 183 ILE A C 1
ATOM 1408 O O . ILE A 1 183 ? 9.073 -13.820 10.483 1.00 97.75 183 ILE A O 1
ATOM 1412 N N . GLY A 1 184 ? 10.606 -12.188 10.562 1.00 95.75 184 GLY A N 1
ATOM 1413 C CA . GLY A 1 184 ? 11.563 -12.822 9.652 1.00 95.75 184 GLY A CA 1
ATOM 1414 C C . GLY A 1 184 ? 12.071 -14.188 10.118 1.00 95.75 184 GLY A C 1
ATOM 1415 O O . GLY A 1 184 ? 12.359 -15.049 9.291 1.00 95.75 184 GLY A O 1
ATOM 1416 N N . CYS A 1 185 ? 12.114 -14.436 11.432 1.00 95.44 185 CYS A N 1
ATOM 1417 C CA . CYS A 1 185 ? 12.386 -15.766 11.991 1.00 95.44 185 CYS A CA 1
ATOM 1418 C C . CYS A 1 185 ? 11.293 -16.805 11.671 1.00 95.44 185 CYS A C 1
ATOM 1420 O O . CYS A 1 185 ? 11.539 -18.003 11.810 1.00 95.44 185 CYS A O 1
ATOM 1422 N N . ILE A 1 186 ? 10.091 -16.362 11.294 1.00 96.50 186 ILE A N 1
ATOM 1423 C CA . ILE A 1 186 ? 8.946 -17.204 10.927 1.00 96.50 186 ILE A CA 1
ATOM 1424 C C . ILE A 1 186 ? 8.805 -17.250 9.402 1.00 96.50 186 ILE A C 1
ATOM 1426 O O . ILE A 1 186 ? 8.742 -18.332 8.825 1.00 96.50 186 ILE A O 1
ATOM 1430 N N . ASP A 1 187 ? 8.781 -16.080 8.765 1.00 94.88 187 ASP A N 1
ATOM 1431 C CA . ASP A 1 187 ? 8.698 -15.906 7.319 1.00 94.88 187 ASP A CA 1
ATOM 1432 C C . ASP A 1 187 ? 9.489 -14.660 6.908 1.00 94.88 187 ASP A C 1
ATOM 1434 O O . ASP A 1 187 ? 9.068 -13.530 7.144 1.00 94.88 187 ASP A O 1
ATOM 1438 N N . ALA A 1 188 ? 10.644 -14.865 6.277 1.00 93.62 188 ALA A N 1
ATOM 1439 C CA . ALA A 1 188 ? 11.497 -13.788 5.778 1.00 93.62 188 ALA A CA 1
ATOM 1440 C C . ALA A 1 188 ? 11.073 -13.256 4.396 1.00 93.62 188 ALA A C 1
ATOM 1442 O O . ALA A 1 188 ? 11.703 -12.333 3.880 1.00 93.62 188 ALA A O 1
ATOM 1443 N N . SER A 1 189 ? 10.058 -13.851 3.763 1.00 92.38 189 SER A N 1
ATOM 1444 C CA . SER A 1 189 ? 9.610 -13.493 2.414 1.00 92.38 189 SER A CA 1
ATOM 1445 C C . SER A 1 189 ? 8.447 -12.501 2.405 1.00 92.38 189 SER A C 1
ATOM 1447 O O . SER A 1 189 ? 8.326 -11.723 1.456 1.00 92.38 189 SER A O 1
ATOM 1449 N N . ILE A 1 190 ? 7.626 -12.487 3.461 1.00 95.69 190 ILE A N 1
ATOM 1450 C CA . ILE A 1 190 ? 6.449 -11.619 3.538 1.00 95.69 190 ILE A CA 1
ATOM 1451 C C . ILE A 1 190 ? 6.836 -10.129 3.584 1.00 95.69 190 ILE A C 1
ATOM 1453 O O . ILE A 1 190 ? 7.699 -9.747 4.385 1.00 95.69 190 ILE A O 1
ATOM 1457 N N . PRO A 1 191 ? 6.216 -9.259 2.764 1.00 96.62 191 PRO A N 1
ATOM 1458 C CA . PRO A 1 191 ? 6.428 -7.821 2.856 1.00 96.62 191 PRO A CA 1
ATOM 1459 C C . PRO A 1 191 ? 5.937 -7.236 4.177 1.00 96.62 191 PRO A C 1
ATOM 1461 O O . PRO A 1 191 ? 4.834 -7.537 4.640 1.00 96.62 191 PRO A O 1
ATOM 1464 N N . ILE A 1 192 ? 6.756 -6.365 4.761 1.00 98.25 192 ILE A N 1
ATOM 1465 C CA . ILE A 1 192 ? 6.446 -5.654 5.997 1.00 98.25 192 ILE A CA 1
ATOM 1466 C C . ILE A 1 192 ? 6.241 -4.177 5.704 1.00 98.25 192 ILE A C 1
ATOM 1468 O O . ILE A 1 192 ? 7.116 -3.516 5.154 1.00 98.25 192 ILE A O 1
ATOM 1472 N N . TYR A 1 193 ? 5.095 -3.660 6.119 1.00 98.69 193 TYR A N 1
ATOM 1473 C CA . TYR A 1 193 ? 4.729 -2.260 6.002 1.00 98.69 193 TYR A CA 1
ATOM 1474 C C . TYR A 1 193 ? 4.970 -1.566 7.343 1.00 98.69 193 TYR A C 1
ATOM 1476 O O . TYR A 1 193 ? 4.606 -2.087 8.403 1.00 98.69 193 TYR A O 1
ATOM 1484 N N . ILE A 1 194 ? 5.604 -0.398 7.305 1.00 98.44 194 ILE A N 1
ATOM 1485 C CA . ILE A 1 194 ? 5.853 0.429 8.488 1.00 98.44 194 ILE A CA 1
ATOM 1486 C C . ILE A 1 194 ? 5.165 1.779 8.327 1.00 98.44 194 ILE A C 1
ATOM 1488 O O . ILE A 1 194 ? 5.257 2.384 7.265 1.00 98.44 194 ILE A O 1
ATOM 1492 N N . SER A 1 195 ? 4.545 2.280 9.393 1.00 98.12 195 SER A N 1
ATOM 1493 C CA . SER A 1 195 ? 4.144 3.686 9.460 1.00 98.12 195 SER A CA 1
ATOM 1494 C C . SER A 1 195 ? 5.377 4.581 9.333 1.00 98.12 195 SER A C 1
ATOM 1496 O O . SER A 1 195 ? 6.363 4.375 10.057 1.00 98.12 195 SER A O 1
ATOM 1498 N N . ASP A 1 196 ? 5.299 5.610 8.489 1.00 97.12 196 ASP A N 1
ATOM 1499 C CA . ASP A 1 196 ? 6.341 6.634 8.358 1.00 97.12 196 ASP A CA 1
ATOM 1500 C C . ASP A 1 196 ? 6.519 7.500 9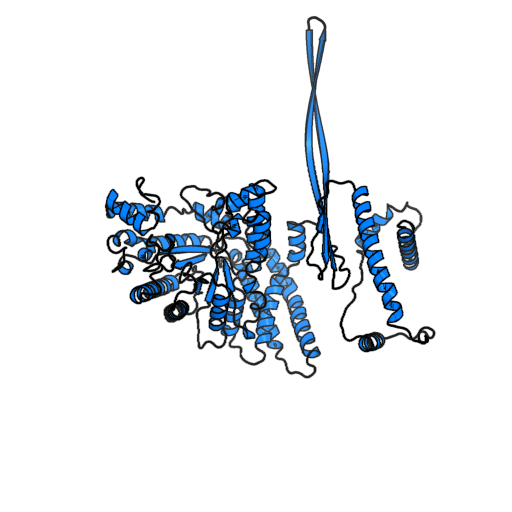.621 1.00 97.12 196 ASP A C 1
ATOM 1502 O O . ASP A 1 196 ? 7.526 8.197 9.775 1.00 97.12 196 ASP A O 1
ATOM 1506 N N . GLY A 1 197 ? 5.553 7.428 10.542 1.00 95.81 197 GLY A N 1
ATOM 1507 C CA . GLY A 1 197 ? 5.564 8.183 11.791 1.00 95.81 197 GLY A CA 1
ATOM 1508 C C . GLY A 1 197 ? 5.478 9.680 11.526 1.00 95.81 197 GLY A C 1
ATOM 1509 O O . GLY A 1 197 ? 6.140 10.466 12.207 1.00 95.81 197 GLY A O 1
ATOM 1510 N N . TRP A 1 198 ? 4.751 10.036 10.461 1.00 94.50 198 TRP A N 1
ATOM 1511 C CA . TRP A 1 198 ? 4.600 11.375 9.909 1.00 94.50 198 TRP A CA 1
ATOM 1512 C C . TRP A 1 198 ? 5.909 11.980 9.369 1.00 94.50 198 TRP A C 1
ATOM 1514 O O . TRP A 1 198 ? 5.934 13.142 8.979 1.00 94.50 198 TRP A O 1
ATOM 1524 N N . ASN A 1 199 ? 7.000 11.201 9.285 1.00 95.25 199 ASN A N 1
ATOM 1525 C CA . ASN A 1 199 ? 8.307 11.631 8.783 1.00 95.25 199 ASN A CA 1
ATOM 1526 C C . ASN A 1 199 ? 8.822 10.696 7.675 1.00 95.25 199 ASN A C 1
ATOM 1528 O O . ASN A 1 199 ? 9.747 9.896 7.867 1.00 95.25 199 ASN A O 1
ATOM 1532 N N . SER A 1 200 ? 8.241 10.853 6.485 1.00 93.62 200 SER A N 1
ATOM 1533 C CA . SER A 1 200 ? 8.559 10.066 5.288 1.00 93.62 200 SER A CA 1
ATOM 1534 C C . SER A 1 200 ? 10.058 10.015 4.951 1.00 93.62 200 SER A C 1
ATOM 1536 O O . SER A 1 200 ? 10.578 8.934 4.679 1.00 93.62 200 SER A O 1
ATOM 1538 N N . SER A 1 201 ? 10.807 11.124 5.042 1.00 94.00 201 SER A N 1
ATOM 1539 C CA . SER A 1 201 ? 12.256 11.101 4.755 1.00 94.00 201 SER A CA 1
ATOM 1540 C C . SER A 1 201 ? 13.027 10.191 5.717 1.00 94.00 201 SER A C 1
ATOM 1542 O O . SER A 1 201 ? 13.876 9.413 5.280 1.00 94.00 201 SER A O 1
ATOM 1544 N N . LYS A 1 202 ? 12.741 10.260 7.025 1.00 95.31 202 LYS A N 1
ATOM 1545 C CA . LYS A 1 202 ? 13.417 9.425 8.032 1.00 95.31 202 LYS A CA 1
ATOM 1546 C C . LYS A 1 202 ? 13.041 7.950 7.879 1.00 95.31 202 LYS A C 1
ATOM 1548 O O . LYS A 1 202 ? 13.903 7.082 8.029 1.00 95.31 202 LYS A O 1
ATOM 1553 N N . ALA A 1 203 ? 11.784 7.669 7.535 1.00 96.62 203 ALA A N 1
ATOM 1554 C CA . ALA A 1 203 ? 11.326 6.317 7.240 1.00 96.62 203 ALA A CA 1
ATOM 1555 C C . ALA A 1 203 ? 12.033 5.744 6.000 1.00 96.62 203 ALA A C 1
ATOM 1557 O O . ALA A 1 203 ? 12.536 4.619 6.034 1.00 96.62 203 ALA A O 1
ATOM 1558 N N . LEU A 1 204 ? 12.181 6.536 4.934 1.00 95.50 204 LEU A N 1
ATOM 1559 C CA . LEU A 1 204 ? 12.927 6.141 3.735 1.00 95.50 204 LEU A CA 1
ATOM 1560 C C . LEU A 1 204 ? 14.415 5.892 4.029 1.00 95.50 204 LEU A C 1
ATOM 1562 O O . LEU A 1 204 ? 14.971 4.898 3.563 1.00 95.50 204 LEU A O 1
ATOM 1566 N N . ASP A 1 205 ? 15.053 6.717 4.863 1.00 94.50 205 ASP A N 1
ATOM 1567 C CA . ASP A 1 205 ? 16.439 6.496 5.307 1.00 94.50 205 ASP A CA 1
ATOM 1568 C C . ASP A 1 205 ? 16.612 5.197 6.113 1.00 94.50 205 ASP A C 1
ATOM 1570 O O . ASP A 1 205 ? 17.679 4.575 6.087 1.00 94.50 205 ASP A O 1
ATOM 1574 N N . TYR A 1 206 ? 15.585 4.790 6.862 1.00 94.50 206 TYR A N 1
ATOM 1575 C CA . TYR A 1 206 ? 15.563 3.510 7.566 1.00 94.50 206 TYR A CA 1
ATOM 1576 C C . TYR A 1 206 ? 15.379 2.339 6.591 1.00 94.50 206 TYR A C 1
ATOM 1578 O O . TYR A 1 206 ? 16.164 1.386 6.613 1.00 94.50 206 TYR A O 1
ATOM 1586 N N . THR A 1 207 ? 14.369 2.414 5.718 1.00 93.06 207 THR A N 1
ATOM 1587 C CA . THR A 1 207 ? 14.042 1.322 4.786 1.00 93.06 207 THR A CA 1
ATOM 1588 C C . THR A 1 207 ? 15.135 1.062 3.760 1.00 93.06 207 THR A C 1
ATOM 1590 O O . THR A 1 207 ? 15.389 -0.098 3.460 1.00 93.06 207 THR A O 1
ATOM 1593 N N . SER A 1 208 ? 15.863 2.076 3.289 1.00 89.88 208 SER A N 1
ATOM 1594 C CA . SER A 1 208 ? 16.973 1.884 2.342 1.00 89.88 208 SER A CA 1
ATOM 1595 C C . SER A 1 208 ? 18.088 1.004 2.902 1.00 89.88 208 SER A C 1
ATOM 1597 O O . SER A 1 208 ? 18.578 0.091 2.236 1.00 89.88 208 SER A O 1
ATOM 1599 N N . LYS A 1 209 ? 18.431 1.207 4.179 1.00 91.69 209 LYS A N 1
ATOM 1600 C CA . LYS A 1 209 ? 19.407 0.386 4.907 1.00 91.69 209 LYS A CA 1
ATOM 1601 C C . LYS A 1 209 ? 18.899 -1.035 5.117 1.00 91.69 209 LYS A C 1
ATOM 1603 O O . LYS A 1 209 ? 19.696 -1.965 5.101 1.00 91.69 209 LYS A O 1
ATOM 1608 N N . LYS A 1 210 ? 17.589 -1.208 5.315 1.00 92.06 210 LYS A N 1
ATOM 1609 C CA . LYS A 1 210 ? 16.947 -2.524 5.457 1.00 92.06 210 LYS A CA 1
ATOM 1610 C C . LYS A 1 210 ? 16.867 -3.284 4.143 1.00 92.06 210 LYS A C 1
ATOM 1612 O O . LYS A 1 210 ? 17.138 -4.478 4.090 1.00 92.06 210 LYS A O 1
ATOM 1617 N N . ASN A 1 211 ? 16.544 -2.570 3.078 1.00 93.88 211 ASN A N 1
ATOM 1618 C CA . ASN A 1 211 ? 16.389 -3.094 1.737 1.00 93.88 211 ASN A CA 1
ATOM 1619 C C . ASN A 1 211 ? 17.686 -3.005 0.922 1.00 93.88 211 ASN A C 1
ATOM 1621 O O . ASN A 1 211 ? 17.652 -3.013 -0.310 1.00 93.88 211 ASN A O 1
ATOM 1625 N N . CYS A 1 212 ? 18.845 -2.941 1.571 1.00 91.50 212 CYS A N 1
ATOM 1626 C CA . CYS A 1 212 ? 20.117 -3.035 0.874 1.00 91.50 212 CYS A CA 1
ATOM 1627 C C . CYS A 1 212 ? 20.393 -4.488 0.442 1.00 91.50 212 CYS A C 1
ATOM 1629 O O . CYS A 1 212 ? 19.792 -5.444 0.953 1.00 91.50 212 CYS A O 1
ATOM 1631 N N . LEU A 1 213 ? 21.314 -4.659 -0.508 1.00 89.44 213 LEU A N 1
ATOM 1632 C CA . LEU A 1 213 ? 21.774 -5.976 -0.967 1.00 89.44 213 LEU A CA 1
ATOM 1633 C C . LEU A 1 213 ? 22.805 -6.614 -0.024 1.00 89.44 213 LEU A C 1
ATOM 1635 O O . LEU A 1 213 ? 23.030 -7.816 -0.088 1.00 89.44 213 LEU A O 1
ATOM 1639 N N . SER A 1 214 ? 23.431 -5.824 0.854 1.00 78.69 214 SER A N 1
ATOM 1640 C CA . SER A 1 214 ? 24.468 -6.279 1.789 1.00 78.69 214 SER A CA 1
ATOM 1641 C C . SER A 1 214 ? 23.921 -6.882 3.087 1.00 78.69 214 SER A C 1
ATOM 1643 O O . SER A 1 214 ? 24.702 -7.279 3.953 1.00 78.69 214 SER A O 1
ATOM 1645 N N . SER A 1 215 ? 22.596 -6.971 3.237 1.00 67.38 215 SER A N 1
ATOM 1646 C CA . SER A 1 215 ? 21.976 -7.600 4.404 1.00 67.38 215 SER A CA 1
ATOM 1647 C C . SER A 1 215 ? 22.263 -9.111 4.423 1.00 67.38 215 SER A C 1
ATOM 1649 O O . SER A 1 215 ? 22.034 -9.783 3.416 1.00 67.38 215 SER A O 1
ATOM 1651 N N . PRO A 1 216 ? 22.778 -9.673 5.535 1.00 56.09 216 PRO A N 1
ATOM 1652 C CA . PRO A 1 216 ? 23.117 -11.087 5.601 1.00 56.09 216 PRO A CA 1
ATOM 1653 C C . PRO A 1 216 ? 21.849 -11.949 5.670 1.00 56.09 216 PRO A C 1
ATOM 1655 O O . PRO A 1 216 ? 21.173 -11.996 6.694 1.00 56.09 216 PRO A O 1
ATOM 1658 N N . GLY A 1 217 ? 21.573 -12.674 4.585 1.00 63.03 217 GLY A N 1
ATOM 1659 C CA . GLY A 1 217 ? 20.502 -13.669 4.502 1.00 63.03 217 GLY A CA 1
ATOM 1660 C C . GLY A 1 217 ? 19.146 -13.119 4.036 1.00 63.03 217 GLY A C 1
ATOM 1661 O O . GLY A 1 217 ? 19.009 -11.922 3.779 1.00 63.03 217 GLY A O 1
ATOM 1662 N N . PRO A 1 218 ? 18.139 -14.000 3.880 1.00 69.25 218 PRO A N 1
ATOM 1663 C CA . PRO A 1 218 ? 16.779 -13.592 3.554 1.00 69.25 218 PRO A CA 1
ATOM 1664 C C . PRO A 1 218 ? 16.252 -12.615 4.608 1.00 69.25 218 PRO A C 1
ATOM 1666 O O . PRO A 1 218 ? 16.255 -12.918 5.800 1.00 69.25 218 PRO A O 1
ATOM 1669 N N . SER A 1 219 ? 15.808 -11.443 4.165 1.00 83.19 219 SER A N 1
ATOM 1670 C CA . SER A 1 219 ? 15.206 -10.420 5.014 1.00 83.19 219 SER A CA 1
ATOM 1671 C C . SER A 1 219 ? 13.887 -9.983 4.402 1.00 83.19 219 SER A C 1
ATOM 1673 O O . SER A 1 219 ? 13.811 -9.806 3.179 1.00 83.19 219 SER A O 1
ATOM 1675 N N . ASN A 1 220 ? 12.891 -9.738 5.251 1.00 94.19 220 ASN A N 1
ATOM 1676 C CA . ASN A 1 220 ? 11.621 -9.196 4.798 1.00 94.19 220 ASN A CA 1
ATOM 1677 C C . ASN A 1 220 ? 11.850 -7.905 4.001 1.00 94.19 220 ASN A C 1
ATOM 1679 O O . ASN A 1 220 ? 12.621 -7.046 4.450 1.00 94.19 220 ASN A O 1
ATOM 1683 N N . PRO A 1 221 ? 11.204 -7.740 2.838 1.00 95.31 221 PRO A N 1
ATOM 1684 C CA . PRO A 1 221 ? 11.175 -6.449 2.183 1.00 95.31 221 PRO A CA 1
ATOM 1685 C C . PRO A 1 221 ? 10.347 -5.474 3.021 1.00 95.31 221 PRO A C 1
ATOM 1687 O O . PRO A 1 221 ? 9.249 -5.812 3.461 1.00 95.31 221 PRO A O 1
ATOM 1690 N N . VAL A 1 222 ? 10.876 -4.271 3.241 1.00 97.38 222 VAL A N 1
ATOM 1691 C CA . VAL A 1 222 ? 10.225 -3.242 4.061 1.00 97.38 222 VAL A CA 1
ATOM 1692 C C . VAL A 1 222 ? 9.667 -2.138 3.168 1.00 97.38 222 VAL A C 1
ATOM 1694 O O . VAL A 1 222 ? 10.393 -1.587 2.344 1.00 97.38 222 VAL A O 1
ATOM 1697 N N . ILE A 1 223 ? 8.392 -1.805 3.333 1.00 98.19 223 ILE A N 1
ATOM 1698 C CA . ILE A 1 223 ? 7.670 -0.789 2.562 1.00 98.19 223 ILE A CA 1
ATOM 1699 C C . ILE A 1 223 ? 7.214 0.309 3.526 1.00 98.19 223 ILE A C 1
ATOM 1701 O O . ILE A 1 223 ? 6.734 0.018 4.621 1.00 98.19 223 ILE A O 1
ATOM 1705 N N . VAL A 1 224 ? 7.387 1.571 3.137 1.00 98.38 224 VAL A N 1
ATOM 1706 C CA . VAL A 1 224 ? 6.876 2.709 3.910 1.00 98.38 224 VAL A CA 1
ATOM 1707 C C . VAL A 1 224 ? 5.400 2.906 3.588 1.00 98.38 224 VAL A C 1
ATOM 1709 O O . VAL A 1 224 ? 5.021 2.960 2.419 1.00 98.38 224 VAL A O 1
ATOM 1712 N N . ASP A 1 225 ? 4.588 3.036 4.624 1.00 98.56 225 ASP A N 1
ATOM 1713 C CA . ASP A 1 225 ? 3.207 3.480 4.538 1.00 98.56 225 ASP A CA 1
ATOM 1714 C C . ASP A 1 225 ? 3.094 4.947 4.981 1.00 98.56 225 ASP A C 1
ATOM 1716 O O . ASP A 1 225 ? 3.600 5.315 6.046 1.00 98.56 225 ASP A O 1
ATOM 1720 N N . THR A 1 226 ? 2.469 5.779 4.146 1.00 98.19 226 THR A N 1
ATOM 1721 C CA . THR A 1 226 ? 2.216 7.203 4.404 1.00 98.19 226 THR A CA 1
ATOM 1722 C C . THR A 1 226 ? 0.767 7.559 4.095 1.00 98.19 226 THR A C 1
ATOM 1724 O O . THR A 1 226 ? 0.143 6.961 3.215 1.00 98.19 226 THR A O 1
ATOM 1727 N N . HIS A 1 227 ? 0.220 8.537 4.811 1.00 97.75 227 HIS A N 1
ATOM 1728 C CA . HIS A 1 227 ? -1.183 8.928 4.716 1.00 97.75 227 HIS A CA 1
ATOM 1729 C C . HIS A 1 227 ? -1.305 10.389 4.278 1.00 97.75 227 HIS A C 1
ATOM 1731 O O . HIS A 1 227 ? -0.580 11.257 4.770 1.00 97.75 227 HIS A O 1
ATOM 1737 N N . PHE A 1 228 ? -2.244 10.680 3.376 1.00 97.31 228 PHE A N 1
ATOM 1738 C CA . PHE A 1 228 ? -2.480 12.039 2.890 1.00 97.31 228 PHE A CA 1
ATOM 1739 C C . PHE A 1 228 ? -3.925 12.475 3.113 1.00 97.31 228 PHE A C 1
ATOM 1741 O O . PHE A 1 228 ? -4.863 11.913 2.552 1.00 97.31 228 PHE A O 1
ATOM 1748 N N . TYR A 1 229 ? -4.081 13.546 3.889 1.00 96.12 229 TYR A N 1
ATOM 1749 C CA . TYR A 1 229 ? -5.355 14.190 4.171 1.00 96.12 229 TYR A CA 1
ATOM 1750 C C . TYR A 1 229 ? -5.196 15.711 4.122 1.00 96.12 229 TYR A C 1
ATOM 1752 O O . TYR A 1 229 ? -4.182 16.238 4.571 1.00 96.12 229 TYR A O 1
ATOM 1760 N N . TRP A 1 230 ? -6.222 16.404 3.622 1.00 94.19 230 TRP A N 1
ATOM 1761 C CA . TRP A 1 230 ? -6.299 17.873 3.557 1.00 94.19 230 TRP A CA 1
ATOM 1762 C C . TRP A 1 230 ? -7.538 18.394 4.299 1.00 94.19 230 TRP A C 1
ATOM 1764 O O . TRP A 1 230 ? -8.302 19.226 3.803 1.00 94.19 230 TRP A O 1
ATOM 1774 N N . ALA A 1 231 ? -7.794 17.833 5.479 1.00 91.94 231 ALA A N 1
ATOM 1775 C CA . ALA A 1 231 ? -9.032 18.059 6.221 1.00 91.94 231 ALA A CA 1
ATOM 1776 C C . ALA A 1 231 ? -8.822 18.404 7.703 1.00 91.94 231 ALA A C 1
ATOM 1778 O O . ALA A 1 231 ? -9.802 18.634 8.413 1.00 91.94 231 ALA A O 1
ATOM 1779 N N . PHE A 1 232 ? -7.579 18.428 8.193 1.00 88.56 232 PHE A N 1
ATOM 1780 C CA . PHE A 1 232 ? -7.320 18.356 9.636 1.00 88.56 232 PHE A CA 1
ATOM 1781 C C . PHE A 1 232 ? -6.470 19.498 10.189 1.00 88.56 232 PHE A C 1
ATOM 1783 O O . PHE A 1 232 ? -6.440 19.685 11.406 1.00 88.56 232 PHE A O 1
ATOM 1790 N N . THR A 1 233 ? -5.818 20.290 9.338 1.00 89.62 233 THR A N 1
ATOM 1791 C CA . THR A 1 233 ? -4.942 21.383 9.777 1.00 89.62 233 THR A CA 1
ATOM 1792 C C . THR A 1 233 ? -5.506 22.758 9.422 1.00 89.62 233 THR A C 1
ATOM 1794 O O . THR A 1 233 ? -6.350 22.906 8.538 1.00 89.62 233 THR A O 1
ATOM 1797 N N . ASP A 1 234 ? -5.039 23.800 10.113 1.00 92.56 234 ASP A N 1
ATOM 1798 C CA . ASP A 1 234 ? -5.390 25.180 9.751 1.00 92.56 234 ASP A CA 1
ATOM 1799 C C . ASP A 1 234 ? -4.785 25.596 8.398 1.00 92.56 234 ASP A C 1
ATOM 1801 O O . ASP A 1 234 ? -5.367 26.425 7.698 1.00 92.56 234 ASP A O 1
ATOM 1805 N N . ASP A 1 235 ? -3.668 24.981 7.997 1.00 92.38 235 ASP A N 1
ATOM 1806 C CA . ASP A 1 235 ? -3.075 25.158 6.667 1.00 92.38 235 ASP A CA 1
ATOM 1807 C C . ASP A 1 235 ? -4.000 24.609 5.567 1.00 92.38 235 ASP A C 1
ATOM 1809 O O . ASP A 1 235 ? -4.203 25.260 4.543 1.00 92.38 235 ASP A O 1
ATOM 1813 N N . ASP A 1 236 ? -4.662 23.471 5.806 1.00 91.75 236 ASP A N 1
ATOM 1814 C CA . ASP A 1 236 ? -5.664 22.928 4.880 1.00 91.75 236 ASP A CA 1
ATOM 1815 C C . ASP A 1 236 ? -6.851 23.884 4.707 1.00 91.75 236 ASP A C 1
ATOM 1817 O O . ASP A 1 236 ? -7.270 24.179 3.584 1.00 91.75 236 ASP A O 1
ATOM 1821 N N . LYS A 1 237 ? -7.367 24.428 5.820 1.00 93.00 237 LYS A N 1
ATOM 1822 C CA . LYS A 1 237 ? -8.488 25.387 5.814 1.00 93.00 237 LYS A CA 1
ATOM 1823 C C . LYS A 1 237 ? -8.164 26.657 5.038 1.00 93.00 237 LYS A C 1
ATOM 1825 O O . LYS A 1 237 ? -9.068 27.285 4.483 1.00 93.00 237 LYS A O 1
ATOM 1830 N N . ALA A 1 238 ? -6.899 27.075 5.017 1.00 94.56 238 ALA A N 1
ATOM 1831 C CA . ALA A 1 238 ? -6.471 28.282 4.319 1.00 94.56 238 ALA A CA 1
ATOM 1832 C C . ALA A 1 238 ? -6.499 28.126 2.789 1.00 94.56 238 ALA A C 1
ATOM 1834 O O . ALA A 1 238 ? -6.647 29.126 2.082 1.00 94.56 238 ALA A O 1
ATOM 1835 N N . LYS A 1 239 ? -6.405 26.894 2.277 1.00 95.19 239 LYS A N 1
ATOM 1836 C CA . LYS A 1 239 ? -6.290 26.598 0.845 1.00 95.19 239 LYS A CA 1
ATOM 1837 C C . LYS A 1 239 ? -7.652 26.439 0.167 1.00 95.19 239 LYS A C 1
ATOM 1839 O O . LYS A 1 239 ? -8.612 25.948 0.762 1.00 95.19 239 LYS A O 1
ATOM 1844 N N . SER A 1 240 ? -7.733 26.828 -1.105 1.00 95.75 240 SER A N 1
ATOM 1845 C CA . SER A 1 240 ? -8.855 26.481 -1.982 1.00 95.75 240 SER A CA 1
ATOM 1846 C C . SER A 1 240 ? -8.740 25.039 -2.502 1.00 95.75 240 SER A C 1
ATOM 1848 O O . SER A 1 240 ? -7.642 24.472 -2.510 1.00 95.75 240 SER A O 1
ATOM 1850 N N . PRO A 1 241 ? -9.827 24.440 -3.019 1.00 94.75 241 PRO A N 1
ATOM 1851 C CA . PRO A 1 241 ? -9.791 23.085 -3.562 1.00 94.75 241 PRO A CA 1
ATOM 1852 C C . PRO A 1 241 ? -8.839 22.950 -4.755 1.00 94.75 241 PRO A C 1
ATOM 1854 O O . PRO A 1 241 ? -8.184 21.925 -4.917 1.00 94.75 241 PRO A O 1
ATOM 1857 N N . GLN A 1 242 ? -8.688 24.005 -5.559 1.00 93.44 242 GLN A N 1
ATOM 1858 C CA . GLN A 1 242 ? -7.733 24.062 -6.669 1.00 93.44 242 GLN A CA 1
ATOM 1859 C C . GLN A 1 242 ? -6.279 24.074 -6.181 1.00 93.44 242 GLN A C 1
ATOM 1861 O O . GLN A 1 242 ? -5.423 23.412 -6.774 1.00 93.44 242 GLN A O 1
ATOM 1866 N N . GLN A 1 243 ? -5.989 24.807 -5.099 1.00 92.31 243 GLN A N 1
ATOM 1867 C CA . GLN A 1 243 ? -4.659 24.814 -4.484 1.00 92.31 243 GLN A CA 1
ATOM 1868 C C . GLN A 1 243 ? -4.323 23.433 -3.916 1.00 92.31 243 GLN A C 1
ATOM 1870 O O . GLN A 1 243 ? -3.255 22.906 -4.217 1.00 92.31 243 GLN A O 1
ATOM 1875 N N . ILE A 1 244 ? -5.261 22.817 -3.187 1.00 93.06 244 ILE A N 1
ATOM 1876 C CA . ILE A 1 244 ? -5.117 21.450 -2.663 1.00 93.06 244 ILE A CA 1
ATOM 1877 C C . ILE A 1 244 ? -4.887 20.453 -3.808 1.00 93.06 244 ILE A C 1
ATOM 1879 O O . ILE A 1 244 ? -3.941 19.672 -3.769 1.00 93.06 244 ILE A O 1
ATOM 1883 N N . THR A 1 245 ? -5.688 20.529 -4.874 1.00 91.88 245 THR A N 1
ATOM 1884 C CA . THR A 1 245 ? -5.550 19.668 -6.064 1.00 91.88 245 THR A CA 1
ATOM 1885 C C . THR A 1 245 ? -4.182 19.822 -6.729 1.00 91.88 245 THR A C 1
ATOM 1887 O O . THR A 1 245 ? -3.571 18.833 -7.129 1.00 91.88 245 THR A O 1
ATOM 1890 N N . SER A 1 246 ? -3.659 21.047 -6.808 1.00 88.44 246 SER A N 1
ATOM 1891 C CA . SER A 1 246 ? -2.317 21.302 -7.348 1.00 88.44 246 SER A CA 1
ATOM 1892 C C . SER A 1 246 ? -1.218 20.731 -6.444 1.00 88.44 246 SER A C 1
ATOM 1894 O O . SER A 1 246 ? -0.227 20.191 -6.933 1.00 88.44 246 SER A O 1
ATOM 1896 N N . GLU A 1 247 ? -1.402 20.804 -5.123 1.00 90.38 247 GLU A N 1
ATOM 1897 C CA . GLU A 1 247 ? -0.441 20.318 -4.130 1.00 90.38 247 GLU A CA 1
ATOM 1898 C C . GLU A 1 247 ? -0.261 18.795 -4.166 1.00 90.38 247 GLU A C 1
ATOM 1900 O O . GLU A 1 247 ? 0.830 18.309 -3.858 1.00 90.38 247 GLU A O 1
ATOM 1905 N N . VAL A 1 248 ? -1.276 18.036 -4.592 1.00 90.81 248 VAL A N 1
ATOM 1906 C CA . VAL A 1 248 ? -1.186 16.573 -4.755 1.00 90.81 248 VAL A CA 1
ATOM 1907 C C . VAL A 1 248 ? 0.062 16.175 -5.547 1.00 90.81 248 VAL A C 1
ATOM 1909 O O . VAL A 1 248 ? 0.773 15.250 -5.157 1.00 90.81 248 VAL A O 1
ATOM 1912 N N . TRP A 1 249 ? 0.389 16.911 -6.611 1.00 90.94 249 TRP A N 1
ATOM 1913 C CA . TRP A 1 249 ? 1.538 16.623 -7.475 1.00 90.94 249 TRP A CA 1
ATOM 1914 C C . TRP A 1 249 ? 2.899 16.800 -6.797 1.00 90.94 249 TRP A C 1
ATOM 1916 O O . TRP A 1 249 ? 3.884 16.229 -7.262 1.00 90.94 249 TRP A O 1
ATOM 1926 N N . SER A 1 250 ? 2.956 17.536 -5.684 1.00 88.06 250 SER A N 1
ATOM 1927 C CA . SER A 1 250 ? 4.166 17.677 -4.868 1.00 88.06 250 SER A CA 1
ATOM 1928 C C . SER A 1 250 ? 4.380 16.518 -3.889 1.00 88.06 250 SER A C 1
ATOM 1930 O O . SER A 1 250 ? 5.487 16.348 -3.383 1.00 88.06 250 SER A O 1
ATOM 1932 N N . LYS A 1 251 ? 3.350 15.704 -3.614 1.00 91.56 251 LYS A N 1
ATOM 1933 C CA . LYS A 1 251 ? 3.447 14.581 -2.669 1.00 91.56 251 LYS A CA 1
ATOM 1934 C C . LYS A 1 251 ? 4.307 13.455 -3.228 1.00 91.56 251 LYS A C 1
ATOM 1936 O O . LYS A 1 251 ? 4.364 13.265 -4.445 1.00 91.56 251 LYS A O 1
ATOM 1941 N N . LEU A 1 252 ? 4.940 12.681 -2.344 1.00 91.50 252 LEU A N 1
ATOM 1942 C CA . LEU A 1 252 ? 5.901 11.619 -2.682 1.00 91.50 252 LEU A CA 1
ATOM 1943 C C . LEU A 1 252 ? 7.202 12.137 -3.330 1.00 91.50 252 LEU A C 1
ATOM 1945 O O . LEU A 1 252 ? 7.921 11.358 -3.955 1.00 91.50 252 LEU A O 1
ATOM 1949 N N . CYS A 1 253 ? 7.515 13.433 -3.214 1.00 91.19 253 CYS A N 1
ATOM 1950 C CA . CYS A 1 253 ? 8.773 14.001 -3.717 1.00 91.19 253 CYS A CA 1
ATOM 1951 C C . CYS A 1 253 ? 9.993 13.524 -2.915 1.00 91.19 253 CYS A C 1
ATOM 1953 O O . CYS A 1 253 ? 11.121 13.593 -3.390 1.00 91.19 253 CYS A O 1
ATOM 1955 N N . GLU A 1 254 ? 9.786 12.952 -1.729 1.00 93.00 254 GLU A N 1
ATOM 1956 C CA . GLU A 1 254 ? 10.832 12.330 -0.921 1.00 93.00 254 GLU A CA 1
ATOM 1957 C C . GLU A 1 254 ? 11.494 11.138 -1.630 1.00 93.00 254 GLU A C 1
ATOM 1959 O O . GLU A 1 254 ? 12.609 10.758 -1.269 1.00 93.00 254 GLU A O 1
ATOM 1964 N N . LEU A 1 255 ? 10.832 10.560 -2.640 1.00 88.38 255 LEU A N 1
ATOM 1965 C CA . LEU A 1 255 ? 11.402 9.530 -3.508 1.00 88.38 255 LEU A CA 1
ATOM 1966 C C . LEU A 1 255 ? 12.335 10.103 -4.581 1.00 88.38 255 LEU A C 1
ATOM 1968 O O . LEU A 1 255 ? 13.187 9.366 -5.073 1.00 88.38 255 LEU A O 1
ATOM 1972 N N . ASP A 1 256 ? 12.210 11.383 -4.941 1.00 87.38 256 ASP A N 1
ATOM 1973 C CA . ASP A 1 256 ? 12.937 11.979 -6.061 1.00 87.38 256 ASP A CA 1
ATOM 1974 C C . ASP A 1 256 ? 14.457 11.868 -5.847 1.00 87.38 256 ASP A C 1
ATOM 1976 O O . ASP A 1 256 ? 15.023 12.325 -4.851 1.00 87.38 256 ASP A O 1
ATOM 1980 N N . GLY A 1 257 ? 15.130 11.204 -6.790 1.00 86.12 257 GLY A N 1
ATOM 1981 C CA . GLY A 1 257 ? 16.570 10.940 -6.728 1.00 86.12 257 GLY A CA 1
ATOM 1982 C C . GLY A 1 257 ? 16.988 9.821 -5.762 1.00 86.12 257 GLY A C 1
ATOM 1983 O O . GLY A 1 257 ? 18.180 9.516 -5.681 1.00 86.12 257 GLY A O 1
ATOM 1984 N N . ARG A 1 258 ? 16.045 9.187 -5.051 1.00 87.06 258 ARG A N 1
ATOM 1985 C CA . ARG A 1 258 ? 16.312 8.061 -4.141 1.00 87.06 258 ARG A CA 1
ATOM 1986 C C . ARG A 1 258 ? 16.001 6.714 -4.781 1.00 87.06 258 ARG A C 1
ATOM 1988 O O . ARG A 1 258 ? 16.863 5.834 -4.751 1.00 87.06 258 ARG A O 1
ATOM 1995 N N . ASP A 1 259 ? 14.824 6.575 -5.383 1.00 87.50 259 ASP A N 1
ATOM 1996 C CA . ASP A 1 259 ? 14.385 5.357 -6.069 1.00 87.50 259 ASP A CA 1
ATOM 1997 C C . ASP A 1 259 ? 15.200 5.074 -7.350 1.00 87.50 259 ASP A C 1
ATOM 1999 O O . ASP A 1 259 ? 16.004 5.888 -7.821 1.00 87.50 259 ASP A O 1
ATOM 2003 N N . GLY A 1 260 ? 15.084 3.857 -7.885 1.00 86.62 260 GLY A N 1
ATOM 2004 C CA . GLY A 1 260 ? 15.602 3.506 -9.211 1.00 86.62 260 GLY A CA 1
ATOM 2005 C C . GLY A 1 260 ? 17.029 2.942 -9.288 1.00 86.62 260 GLY A C 1
ATOM 2006 O O . GLY A 1 260 ? 17.378 2.402 -10.335 1.00 86.62 260 GLY A O 1
ATOM 2007 N N . SER A 1 261 ? 17.843 3.015 -8.224 1.00 90.00 261 SER A N 1
ATOM 2008 C CA . SER A 1 261 ? 19.152 2.325 -8.147 1.00 90.00 261 SER A CA 1
ATOM 2009 C C . SER A 1 261 ? 19.294 1.546 -6.840 1.00 90.00 261 SER A C 1
ATOM 2011 O O . SER A 1 261 ? 19.791 2.048 -5.827 1.00 90.00 261 SER A O 1
ATOM 2013 N N . VAL A 1 262 ? 18.846 0.295 -6.874 1.00 94.12 262 VAL A N 1
ATOM 2014 C CA . VAL A 1 262 ? 18.863 -0.639 -5.746 1.00 94.12 262 VAL A CA 1
ATOM 2015 C C . VAL A 1 262 ? 20.289 -1.059 -5.408 1.00 94.12 262 VAL A C 1
ATOM 2017 O O . VAL A 1 262 ? 20.619 -1.178 -4.227 1.00 94.12 262 VAL A O 1
ATOM 2020 N N . VAL A 1 263 ? 21.136 -1.272 -6.419 1.00 93.31 263 VAL A N 1
ATOM 2021 C CA . VAL A 1 263 ? 22.543 -1.650 -6.227 1.00 93.31 263 VAL A CA 1
ATOM 2022 C C . VAL A 1 263 ? 23.303 -0.581 -5.441 1.00 93.31 263 VAL A C 1
ATOM 2024 O O . VAL A 1 263 ? 24.064 -0.932 -4.539 1.00 93.31 263 VAL A O 1
ATOM 2027 N N . ASP A 1 264 ? 23.065 0.700 -5.729 1.00 91.56 264 ASP A N 1
ATOM 2028 C CA . ASP A 1 264 ? 23.815 1.795 -5.105 1.00 91.56 264 ASP A CA 1
ATOM 2029 C C . ASP A 1 264 ? 23.210 2.256 -3.776 1.00 91.56 264 ASP A C 1
ATOM 2031 O O . ASP A 1 264 ? 23.939 2.592 -2.841 1.00 91.56 264 ASP A O 1
ATOM 2035 N N . ARG A 1 265 ? 21.875 2.331 -3.697 1.00 91.75 265 ARG A N 1
ATOM 2036 C CA . ARG A 1 265 ? 21.178 3.033 -2.606 1.00 91.75 265 ARG A CA 1
ATOM 2037 C C . ARG A 1 265 ? 20.250 2.143 -1.777 1.00 91.75 265 ARG A C 1
ATOM 2039 O O . ARG A 1 265 ? 19.751 2.598 -0.751 1.00 91.75 265 ARG A O 1
ATOM 2046 N N . GLY A 1 266 ? 20.054 0.884 -2.170 1.00 92.94 266 GLY A N 1
ATOM 2047 C CA . GLY A 1 266 ? 19.005 0.021 -1.623 1.00 92.94 266 GLY A CA 1
ATOM 2048 C C . GLY A 1 266 ? 17.634 0.320 -2.235 1.00 92.94 266 GLY A C 1
ATOM 2049 O O . GLY A 1 266 ? 17.464 1.288 -2.972 1.00 92.94 266 GLY A O 1
ATOM 2050 N N . ALA A 1 267 ? 16.652 -0.541 -1.964 1.00 94.44 267 ALA A N 1
ATOM 2051 C CA . ALA A 1 267 ? 15.309 -0.367 -2.515 1.00 94.44 267 ALA A CA 1
ATOM 2052 C C . ALA A 1 267 ? 14.472 0.623 -1.694 1.00 94.44 267 ALA A C 1
ATOM 2054 O O . ALA A 1 267 ? 14.315 0.446 -0.481 1.00 94.44 267 ALA A O 1
ATOM 2055 N N . PHE A 1 268 ? 13.874 1.601 -2.373 1.00 93.62 268 PHE A N 1
ATOM 2056 C CA . PHE A 1 268 ? 12.915 2.535 -1.787 1.00 93.62 268 PHE A CA 1
ATOM 2057 C C . PHE A 1 268 ? 11.515 2.223 -2.288 1.00 93.62 268 PHE A C 1
ATOM 2059 O O . PHE A 1 268 ? 11.301 2.069 -3.486 1.00 93.62 268 PHE A O 1
ATOM 2066 N N . GLN A 1 269 ? 10.547 2.155 -1.377 1.00 94.50 269 GLN A N 1
ATOM 2067 C CA . GLN A 1 269 ? 9.157 2.007 -1.773 1.00 94.50 269 GLN A CA 1
ATOM 2068 C C . GLN A 1 269 ? 8.206 2.622 -0.755 1.00 94.50 269 GLN A C 1
ATOM 2070 O O . GLN A 1 269 ? 8.322 2.366 0.443 1.00 94.50 269 GLN A O 1
ATOM 2075 N N . VAL A 1 270 ? 7.237 3.375 -1.274 1.00 97.44 270 VAL A N 1
ATOM 2076 C CA . VAL A 1 270 ? 6.126 3.959 -0.516 1.00 97.44 270 VAL A CA 1
ATOM 2077 C C . VAL A 1 270 ? 4.798 3.428 -1.049 1.00 97.44 270 VAL A C 1
ATOM 2079 O O . VAL A 1 270 ? 4.653 3.206 -2.256 1.00 97.44 270 VAL A O 1
ATOM 2082 N N . VAL A 1 271 ? 3.833 3.252 -0.157 1.00 98.06 271 VAL A N 1
ATOM 2083 C CA . VAL A 1 271 ? 2.407 3.075 -0.438 1.00 98.06 271 VAL A CA 1
ATOM 2084 C C . VAL A 1 271 ? 1.636 4.190 0.265 1.00 98.06 271 VAL A C 1
ATOM 2086 O O . VAL A 1 271 ? 2.045 4.643 1.328 1.00 98.06 271 VAL A O 1
ATOM 2089 N N . VAL A 1 272 ? 0.543 4.645 -0.353 1.00 98.56 272 VAL A N 1
ATOM 2090 C CA . VAL A 1 272 ? -0.387 5.590 0.284 1.00 98.56 272 VAL A CA 1
ATOM 2091 C C . VAL A 1 272 ? -1.477 4.784 0.994 1.00 98.56 272 VAL A C 1
ATOM 2093 O O . VAL A 1 272 ? -2.453 4.390 0.355 1.00 98.56 272 VAL A O 1
ATOM 2096 N N . GLY A 1 273 ? -1.280 4.444 2.267 1.00 98.19 273 GLY A N 1
ATOM 2097 C CA . GLY A 1 273 ? -2.153 3.536 3.027 1.00 98.19 273 GLY A CA 1
ATOM 2098 C C . GLY A 1 273 ? -3.490 4.122 3.427 1.00 98.19 273 GLY A C 1
ATOM 2099 O O . GLY A 1 273 ? -4.429 3.362 3.673 1.00 98.19 273 GLY A O 1
ATOM 2100 N N . GLU A 1 274 ? -3.596 5.448 3.438 1.00 98.62 274 GLU A N 1
ATOM 2101 C CA . GLU A 1 274 ? -4.857 6.144 3.637 1.00 98.62 274 GLU A CA 1
ATOM 2102 C C . GLU A 1 274 ? -4.893 7.481 2.893 1.00 98.62 274 GLU A C 1
ATOM 2104 O O . GLU A 1 274 ? -3.934 8.257 2.900 1.00 98.62 274 GLU A O 1
ATOM 2109 N N . TYR A 1 275 ? -6.027 7.737 2.247 1.00 98.25 275 TYR A N 1
ATOM 2110 C CA . TYR A 1 275 ? -6.395 9.020 1.653 1.00 98.25 275 TYR A CA 1
ATOM 2111 C C . TYR A 1 275 ? -7.912 9.073 1.425 1.00 98.25 275 TYR A C 1
ATOM 2113 O O . TYR A 1 275 ? -8.578 8.034 1.411 1.00 98.25 275 TYR A O 1
ATOM 2121 N N . SER A 1 276 ? -8.470 10.266 1.218 1.00 97.56 276 SER A N 1
ATOM 2122 C CA . SER A 1 276 ? -9.887 10.456 0.875 1.00 97.56 276 SER A CA 1
ATOM 2123 C C . SER A 1 276 ? -10.088 11.651 -0.065 1.00 97.56 276 SER A C 1
ATOM 2125 O O . SER A 1 276 ? -9.135 12.329 -0.454 1.00 97.56 276 SER A O 1
ATOM 2127 N N . CYS A 1 277 ? -11.335 11.930 -0.453 1.00 97.19 277 CYS A N 1
ATOM 2128 C CA . CYS A 1 277 ? -11.681 13.120 -1.242 1.00 97.19 277 CYS A CA 1
ATOM 2129 C C . CYS A 1 277 ? -12.203 14.278 -0.373 1.00 97.19 277 CYS A C 1
ATOM 2131 O O . CYS A 1 277 ? -12.838 15.201 -0.881 1.00 97.19 277 CYS A O 1
ATOM 2133 N N . VAL A 1 278 ? -11.977 14.219 0.940 1.00 96.44 278 VAL A N 1
ATOM 2134 C CA . VAL A 1 278 ? -12.530 15.176 1.903 1.00 96.44 278 VAL A CA 1
ATOM 2135 C C . VAL A 1 278 ? -11.624 16.392 2.007 1.00 96.44 278 VAL A C 1
ATOM 2137 O O . VAL A 1 278 ? -10.410 16.271 2.156 1.00 96.44 278 VAL A O 1
ATOM 2140 N N . MET A 1 279 ? -12.245 17.566 2.003 1.00 95.06 279 MET A N 1
ATOM 2141 C CA . MET A 1 279 ? -11.628 18.822 2.416 1.00 95.06 279 MET A CA 1
ATOM 2142 C C . MET A 1 279 ? -12.514 19.493 3.463 1.00 95.06 279 MET A C 1
ATOM 2144 O O . MET A 1 279 ? -13.663 19.094 3.682 1.00 95.06 279 MET A O 1
ATOM 2148 N N . THR A 1 280 ? -11.982 20.521 4.115 1.00 93.75 280 THR A N 1
ATOM 2149 C CA . THR A 1 280 ? -12.747 21.308 5.086 1.00 93.75 280 THR A CA 1
ATOM 2150 C C . THR A 1 280 ? -13.836 22.141 4.401 1.00 93.75 280 THR A C 1
ATOM 2152 O O . THR A 1 280 ? -13.686 22.544 3.246 1.00 93.75 280 THR A O 1
ATOM 2155 N N . GLU A 1 281 ? -14.918 22.464 5.115 1.00 93.88 281 GLU A N 1
ATOM 2156 C CA . GLU A 1 281 ? -15.949 23.381 4.597 1.00 93.88 281 GLU A CA 1
ATOM 2157 C C . GLU A 1 281 ? -15.379 24.777 4.294 1.00 93.88 281 GLU A C 1
ATOM 2159 O O . GLU A 1 281 ? -15.797 25.418 3.330 1.00 93.88 281 GLU A O 1
ATOM 2164 N N . ASP A 1 282 ? -14.359 25.217 5.039 1.00 95.19 282 ASP A N 1
ATOM 2165 C CA . ASP A 1 282 ? -13.616 26.443 4.740 1.00 95.19 282 ASP A CA 1
ATOM 2166 C C . ASP A 1 282 ? -12.919 26.374 3.377 1.00 95.19 282 ASP A C 1
ATOM 2168 O O . ASP A 1 282 ? -12.904 27.366 2.645 1.00 95.19 282 ASP A O 1
ATOM 2172 N N . SER A 1 283 ? -12.329 25.227 3.034 1.00 94.50 283 SER A N 1
ATOM 2173 C CA . SER A 1 283 ? -11.720 25.001 1.724 1.00 94.50 283 SER A CA 1
ATOM 2174 C C . SER A 1 283 ? -12.804 24.995 0.647 1.00 94.50 283 SER A C 1
ATOM 2176 O O . SER A 1 283 ? -12.690 25.729 -0.330 1.00 94.50 283 SER A O 1
ATOM 2178 N N . TRP A 1 284 ? -13.908 24.266 0.843 1.00 93.31 284 TRP A N 1
ATOM 2179 C CA . TRP A 1 284 ? -15.007 24.221 -0.131 1.00 93.31 284 TRP A CA 1
ATOM 2180 C C . TRP A 1 284 ? -15.622 25.590 -0.417 1.00 93.31 284 TRP A C 1
ATOM 2182 O O . TRP A 1 284 ? -15.891 25.905 -1.576 1.00 93.31 284 TRP A O 1
ATOM 2192 N N . ALA A 1 285 ? -15.764 26.439 0.603 1.00 93.94 285 ALA A N 1
ATOM 2193 C CA . ALA A 1 285 ? -16.261 27.805 0.451 1.00 93.94 285 ALA A CA 1
ATOM 2194 C C . ALA A 1 285 ? -15.369 28.693 -0.442 1.00 93.94 285 ALA A C 1
ATOM 2196 O O . ALA A 1 285 ? -15.828 29.718 -0.941 1.00 93.94 285 ALA A O 1
ATOM 2197 N N . LYS A 1 286 ? -14.106 28.304 -0.664 1.00 95.06 286 LYS A N 1
ATOM 2198 C CA . LYS A 1 286 ? -13.152 28.981 -1.560 1.00 95.06 286 LYS A CA 1
ATOM 2199 C C . LYS A 1 286 ? -13.146 28.396 -2.981 1.00 95.06 286 LYS A C 1
ATOM 2201 O O . LYS A 1 286 ? -12.315 28.794 -3.797 1.00 95.06 286 LYS A O 1
ATOM 2206 N N . GLY A 1 287 ? -14.018 27.432 -3.280 1.00 87.25 287 GLY A N 1
ATOM 2207 C CA . GLY A 1 287 ? -14.126 26.804 -4.594 1.00 87.25 287 GLY A CA 1
ATOM 2208 C C . GLY A 1 287 ? -14.736 27.731 -5.648 1.00 87.25 287 GLY A C 1
ATOM 2209 O O . GLY A 1 287 ? -15.765 28.358 -5.420 1.00 87.25 287 GLY A O 1
ATOM 2210 N N . GLY A 1 288 ? -14.115 27.799 -6.829 1.00 81.06 288 GLY A N 1
ATOM 2211 C CA . GLY A 1 288 ? -14.599 28.617 -7.952 1.00 81.06 288 GLY A CA 1
ATOM 2212 C C . GLY A 1 288 ? -15.686 27.981 -8.832 1.00 81.06 288 GLY A C 1
ATOM 2213 O O . GLY A 1 288 ? -16.141 28.618 -9.777 1.00 81.06 288 GLY A O 1
ATOM 2214 N N . CYS A 1 289 ? -16.084 26.730 -8.579 1.00 86.31 289 CYS A N 1
ATOM 2215 C CA . CYS A 1 289 ? -17.094 26.018 -9.369 1.00 86.31 289 CYS A CA 1
ATOM 2216 C C . CYS A 1 289 ? -17.840 24.970 -8.521 1.00 86.31 289 CYS A C 1
ATOM 2218 O O . CYS A 1 289 ? -17.707 24.946 -7.298 1.00 86.31 289 CYS A O 1
ATOM 2220 N N . SER A 1 290 ? -18.654 24.123 -9.163 1.00 92.56 290 SER A N 1
ATOM 2221 C CA . SER A 1 290 ? -19.425 23.072 -8.482 1.00 92.56 290 SER A CA 1
ATOM 2222 C C . SER A 1 290 ? -18.540 22.166 -7.618 1.00 92.56 290 SER A C 1
ATOM 2224 O O . SER A 1 290 ? -17.521 21.662 -8.095 1.00 92.56 290 SER A O 1
ATOM 2226 N N . ARG A 1 291 ? -18.983 21.888 -6.382 1.00 93.62 291 ARG A N 1
ATOM 2227 C CA . ARG A 1 291 ? -18.321 20.962 -5.444 1.00 93.62 291 ARG A CA 1
ATOM 2228 C C . ARG A 1 291 ? -18.076 19.591 -6.080 1.00 93.62 291 ARG A C 1
ATOM 2230 O O . ARG A 1 291 ? -16.983 19.058 -5.940 1.00 93.62 291 ARG A O 1
ATOM 2237 N N . ASP A 1 292 ? -19.019 19.080 -6.870 1.00 92.88 292 ASP A N 1
ATOM 2238 C CA . ASP A 1 292 ? -18.875 17.791 -7.562 1.00 92.88 292 ASP A CA 1
ATOM 2239 C C . ASP A 1 292 ? -17.748 17.795 -8.603 1.00 92.88 292 ASP A C 1
ATOM 2241 O O . ASP A 1 292 ? -17.078 16.785 -8.813 1.00 92.88 292 ASP A O 1
ATOM 2245 N N . THR A 1 293 ? -17.518 18.923 -9.278 1.00 92.38 293 THR A N 1
ATOM 2246 C CA . THR A 1 293 ? -16.384 19.061 -10.202 1.00 92.38 293 THR A CA 1
ATOM 2247 C C . THR A 1 293 ? -15.074 19.106 -9.428 1.00 92.38 293 THR A C 1
ATOM 2249 O O . THR A 1 293 ? -14.160 18.361 -9.756 1.00 92.38 293 THR A O 1
ATOM 2252 N N . LEU A 1 294 ? -15.014 19.876 -8.341 1.00 93.00 294 LEU A N 1
ATOM 2253 C CA . LEU A 1 294 ? -13.810 19.990 -7.512 1.00 93.00 294 LEU A CA 1
ATOM 2254 C C . LEU A 1 294 ? -13.415 18.662 -6.858 1.00 93.00 294 LEU A C 1
ATOM 2256 O O . LEU A 1 294 ? -12.234 18.330 -6.808 1.00 93.00 294 LEU A O 1
ATOM 2260 N N . ILE A 1 295 ? -14.394 17.883 -6.395 1.00 95.06 295 ILE A N 1
ATOM 2261 C CA . ILE A 1 295 ? -14.173 16.538 -5.854 1.00 95.06 295 ILE A CA 1
ATOM 2262 C C . ILE A 1 295 ? -13.601 15.613 -6.933 1.00 95.06 295 ILE A C 1
ATOM 2264 O O . ILE A 1 295 ? -12.635 14.894 -6.669 1.00 95.06 295 ILE A O 1
ATOM 2268 N N . ARG A 1 296 ? -14.166 15.641 -8.150 1.00 94.44 296 ARG A N 1
ATOM 2269 C CA . ARG A 1 296 ? -13.670 14.829 -9.272 1.00 94.44 296 ARG A CA 1
ATOM 2270 C C . ARG A 1 296 ? -12.246 15.205 -9.660 1.00 94.44 296 ARG A C 1
ATOM 2272 O O . ARG A 1 296 ? -11.417 14.310 -9.782 1.00 94.44 296 ARG A O 1
ATOM 2279 N N . ASP A 1 297 ? -11.949 16.495 -9.779 1.00 91.31 297 ASP A N 1
ATOM 2280 C CA . ASP A 1 297 ? -10.610 16.983 -10.123 1.00 91.31 297 ASP A CA 1
ATOM 2281 C C . ASP A 1 297 ? -9.580 16.576 -9.056 1.00 91.31 297 ASP A C 1
ATOM 2283 O O . ASP A 1 297 ? -8.498 16.078 -9.378 1.00 91.31 297 ASP A O 1
ATOM 2287 N N . PHE A 1 298 ? -9.939 16.712 -7.776 1.00 95.75 298 PHE A N 1
ATOM 2288 C CA . PHE A 1 298 ? -9.077 16.327 -6.662 1.00 95.75 298 PHE A CA 1
ATOM 2289 C C . PHE A 1 298 ? -8.827 14.815 -6.607 1.00 95.75 298 PHE A C 1
ATOM 2291 O O . PHE A 1 298 ? -7.681 14.376 -6.489 1.00 95.75 298 PHE A O 1
ATOM 2298 N N . GLY A 1 299 ? -9.881 14.001 -6.717 1.00 96.38 299 GLY A N 1
ATOM 2299 C CA . GLY A 1 299 ? -9.759 12.544 -6.764 1.00 96.38 299 GLY A CA 1
ATOM 2300 C C . GLY A 1 299 ? -8.941 12.062 -7.967 1.00 96.38 299 GLY A C 1
ATOM 2301 O O . GLY A 1 299 ? -8.104 11.165 -7.824 1.00 96.38 299 GLY A O 1
ATOM 2302 N N . ALA A 1 300 ? -9.121 12.688 -9.134 1.00 92.06 300 ALA A N 1
ATOM 2303 C CA . ALA A 1 300 ? -8.394 12.341 -10.349 1.00 92.06 300 ALA A CA 1
ATOM 2304 C C . ALA A 1 300 ? -6.902 12.674 -10.222 1.00 92.06 300 ALA A C 1
ATOM 2306 O O . ALA A 1 300 ? -6.060 11.851 -10.588 1.00 92.06 300 ALA A O 1
ATOM 2307 N N . ALA A 1 301 ? -6.561 13.830 -9.639 1.00 92.88 301 ALA A N 1
ATOM 2308 C CA . ALA A 1 301 ? -5.176 14.195 -9.347 1.00 92.88 301 ALA A CA 1
ATOM 2309 C C . ALA A 1 301 ? -4.518 13.201 -8.376 1.00 92.88 301 ALA A C 1
ATOM 2311 O O . ALA A 1 301 ? -3.400 12.747 -8.630 1.00 92.88 301 ALA A O 1
ATOM 2312 N N . GLN A 1 302 ? -5.217 12.813 -7.300 1.00 97.19 302 GLN A N 1
ATOM 2313 C CA . GLN A 1 302 ? -4.734 11.801 -6.350 1.00 97.19 302 GLN A CA 1
ATOM 2314 C C . GLN A 1 302 ? -4.517 10.450 -7.039 1.00 97.19 302 GLN A C 1
ATOM 2316 O O . GLN A 1 302 ? -3.434 9.873 -6.942 1.00 97.19 302 GLN A O 1
ATOM 2321 N N . SER A 1 303 ? -5.502 9.987 -7.813 1.00 93.62 303 SER A N 1
ATOM 2322 C CA . SER A 1 303 ? -5.420 8.741 -8.581 1.00 93.62 303 SER A CA 1
ATOM 2323 C C . SER A 1 303 ? -4.206 8.748 -9.518 1.00 93.62 303 SER A C 1
ATOM 2325 O O . SER A 1 303 ? -3.381 7.839 -9.458 1.00 93.62 303 SER A O 1
ATOM 2327 N N . ALA A 1 304 ? -4.030 9.800 -10.322 1.00 89.25 304 ALA A N 1
ATOM 2328 C CA . ALA A 1 304 ? -2.922 9.910 -11.270 1.00 89.25 304 ALA A CA 1
ATOM 2329 C C . ALA A 1 304 ? -1.549 9.972 -10.577 1.00 89.25 304 ALA A C 1
ATOM 2331 O O . ALA A 1 304 ? -0.600 9.288 -10.985 1.00 89.25 304 ALA A O 1
ATOM 2332 N N . ARG A 1 305 ? -1.421 10.760 -9.502 1.00 92.06 305 ARG A N 1
ATOM 2333 C CA . ARG A 1 305 ? -0.155 10.879 -8.771 1.00 92.06 305 ARG A CA 1
ATOM 2334 C C . ARG A 1 305 ? 0.225 9.570 -8.092 1.00 92.06 305 ARG A C 1
ATOM 2336 O O . ARG A 1 305 ? 1.367 9.132 -8.213 1.00 92.06 305 ARG A O 1
ATOM 2343 N N . TYR A 1 306 ? -0.707 8.932 -7.393 1.00 95.19 306 TYR A N 1
ATOM 2344 C CA . TYR A 1 306 ? -0.400 7.716 -6.647 1.00 95.19 306 TYR A CA 1
ATOM 2345 C C . TYR A 1 306 ? -0.111 6.551 -7.594 1.00 95.19 306 TYR A C 1
ATOM 2347 O O . TYR A 1 306 ? 0.902 5.881 -7.428 1.00 95.19 306 TYR A O 1
ATOM 2355 N N . GLN A 1 307 ? -0.881 6.390 -8.674 1.00 89.69 307 GLN A N 1
ATOM 2356 C CA . GLN A 1 307 ? -0.617 5.352 -9.680 1.00 89.69 307 GLN A CA 1
ATOM 2357 C C . GLN A 1 307 ? 0.740 5.500 -10.390 1.00 89.69 307 GLN A C 1
ATOM 2359 O O . GLN A 1 307 ? 1.277 4.507 -10.877 1.00 89.69 307 GLN A O 1
ATOM 2364 N N . SER A 1 308 ? 1.291 6.717 -10.474 1.00 84.75 308 SER A N 1
ATOM 2365 C CA . SER A 1 308 ? 2.574 6.975 -11.145 1.00 84.75 308 SER A CA 1
ATOM 2366 C C . SER A 1 308 ? 3.795 6.909 -10.226 1.00 84.75 308 SER A C 1
ATOM 2368 O O . SER A 1 308 ? 4.903 6.701 -10.724 1.00 84.75 308 SER A O 1
ATOM 2370 N N . ARG A 1 309 ? 3.635 7.094 -8.907 1.00 87.06 309 ARG A N 1
ATOM 2371 C CA . ARG A 1 309 ? 4.774 7.186 -7.970 1.00 87.06 309 ARG A CA 1
ATOM 2372 C C . ARG A 1 309 ? 4.741 6.212 -6.798 1.00 87.06 309 ARG A C 1
ATOM 2374 O O . ARG A 1 309 ? 5.810 5.903 -6.280 1.00 87.06 309 ARG A O 1
ATOM 2381 N N . SER A 1 310 ? 3.580 5.728 -6.359 1.00 93.69 310 SER A N 1
ATOM 2382 C CA . SER A 1 310 ? 3.499 4.790 -5.235 1.00 93.69 310 SER A CA 1
ATOM 2383 C C . SER A 1 310 ? 3.415 3.335 -5.706 1.00 93.69 310 SER A C 1
ATOM 2385 O O . SER A 1 310 ? 3.124 3.026 -6.858 1.00 93.69 310 SER A O 1
ATOM 2387 N N . GLY A 1 311 ? 3.671 2.407 -4.785 1.00 92.25 311 GLY A N 1
ATOM 2388 C CA . GLY A 1 311 ? 3.518 0.967 -5.010 1.00 92.25 311 GLY A CA 1
ATOM 2389 C C . GLY A 1 311 ? 2.065 0.494 -4.916 1.00 92.25 311 GLY A C 1
ATOM 2390 O O . GLY A 1 311 ? 1.811 -0.701 -5.046 1.00 92.25 311 GLY A O 1
ATOM 2391 N N . GLY A 1 312 ? 1.141 1.418 -4.649 1.00 94.81 312 GLY A N 1
ATOM 2392 C CA . GLY A 1 312 ? -0.268 1.183 -4.364 1.00 94.81 312 GLY A CA 1
ATOM 2393 C C . GLY A 1 312 ? -0.867 2.320 -3.535 1.00 94.81 312 GLY A C 1
ATOM 2394 O O . GLY A 1 312 ? -0.144 3.145 -2.958 1.00 94.81 312 GLY A O 1
ATOM 2395 N N . SER A 1 313 ? -2.193 2.364 -3.473 1.00 97.44 313 SER A N 1
ATOM 2396 C CA . SER A 1 313 ? -2.931 3.277 -2.605 1.00 97.44 313 SER A CA 1
ATOM 2397 C C . SER A 1 313 ? -4.196 2.611 -2.062 1.00 97.44 313 SER A C 1
ATOM 2399 O O . SER A 1 313 ? -4.796 1.766 -2.729 1.00 97.44 313 SER A O 1
ATOM 2401 N N . PHE A 1 314 ? -4.597 2.983 -0.849 1.00 98.44 314 PHE A N 1
ATOM 2402 C CA . PHE A 1 314 ? -5.772 2.453 -0.163 1.00 98.44 314 PHE A CA 1
ATOM 2403 C C . PHE A 1 314 ? -6.676 3.612 0.264 1.00 98.44 314 PHE A C 1
ATOM 2405 O O . PHE A 1 314 ? -6.286 4.475 1.045 1.00 98.44 314 PHE A O 1
ATOM 2412 N N . PHE A 1 315 ? -7.881 3.658 -0.302 1.00 98.44 315 PHE A N 1
ATOM 2413 C CA . PHE A 1 315 ? -8.843 4.718 -0.019 1.00 98.44 315 PHE A CA 1
ATOM 2414 C C . PHE A 1 315 ? -9.514 4.473 1.334 1.00 98.44 315 PHE A C 1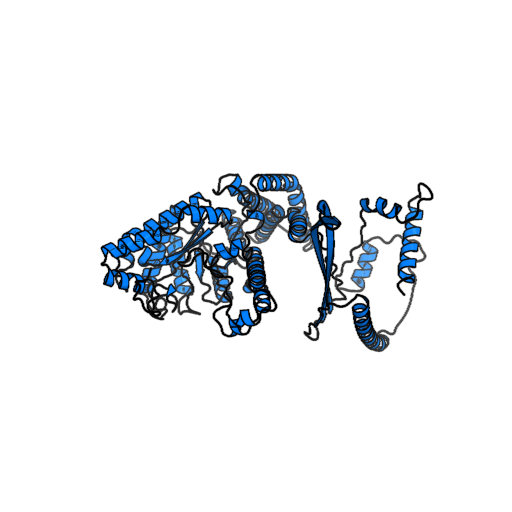
ATOM 2416 O O . PHE A 1 315 ? -10.045 3.386 1.580 1.00 98.44 315 PHE A O 1
ATOM 2423 N N . TRP A 1 316 ? -9.551 5.496 2.181 1.00 97.94 316 TRP A N 1
ATOM 2424 C CA . TRP A 1 316 ? -10.274 5.487 3.444 1.00 97.94 316 TRP A CA 1
ATOM 2425 C C . TRP A 1 316 ? -11.654 6.146 3.246 1.00 97.94 316 TRP A C 1
ATOM 2427 O O . TRP A 1 316 ? -11.740 7.360 3.079 1.00 97.94 316 TRP A O 1
ATOM 2437 N N . THR A 1 317 ? -12.774 5.409 3.216 1.00 96.75 317 THR A N 1
ATOM 2438 C CA . THR A 1 317 ? -12.939 3.957 3.430 1.00 96.75 317 THR A CA 1
ATOM 2439 C C . THR A 1 317 ? -14.044 3.338 2.556 1.00 96.75 317 THR A C 1
ATOM 2441 O O . THR A 1 317 ? -14.772 4.029 1.839 1.00 96.75 317 THR A O 1
ATOM 2444 N N . TYR A 1 318 ? -14.171 2.007 2.589 1.00 95.88 318 TYR A N 1
ATOM 2445 C CA . TYR A 1 318 ? -15.180 1.269 1.824 1.00 95.88 318 TYR A CA 1
ATOM 2446 C C . TYR A 1 318 ? -16.584 1.348 2.437 1.00 95.88 318 TYR A C 1
ATOM 2448 O O . TYR A 1 318 ? -17.527 1.747 1.755 1.00 95.88 318 TYR A O 1
ATOM 2456 N N . ALA A 1 319 ? -16.725 0.935 3.700 1.00 88.81 319 ALA A N 1
ATOM 2457 C CA . ALA A 1 319 ? -18.016 0.716 4.348 1.00 88.81 319 ALA A CA 1
ATOM 2458 C C . ALA A 1 319 ? -18.182 1.583 5.599 1.00 88.81 319 ALA A C 1
ATOM 2460 O O . ALA A 1 319 ? -17.279 1.683 6.426 1.00 88.81 319 ALA A O 1
ATOM 2461 N N . MET A 1 320 ? -19.367 2.178 5.737 1.00 90.31 320 MET A N 1
ATOM 2462 C CA . MET A 1 320 ? -19.791 3.018 6.860 1.00 90.31 320 MET A CA 1
ATOM 2463 C C . MET A 1 320 ? -21.280 2.783 7.152 1.00 90.31 320 MET A C 1
ATOM 2465 O O . MET A 1 320 ? -22.007 2.278 6.299 1.00 90.31 320 MET A O 1
ATOM 2469 N N . ASP A 1 321 ? -21.766 3.227 8.315 1.00 86.38 321 ASP A N 1
ATOM 2470 C CA . ASP A 1 321 ? -23.195 3.133 8.669 1.00 86.38 321 ASP A CA 1
ATOM 2471 C C . ASP A 1 321 ? -24.093 4.039 7.782 1.00 86.38 321 ASP A C 1
ATOM 2473 O O . ASP A 1 321 ? -25.304 3.837 7.717 1.00 86.38 321 ASP A O 1
ATOM 2477 N N . TRP A 1 322 ? -23.519 5.013 7.058 1.00 88.56 322 TRP A N 1
ATOM 2478 C CA . TRP A 1 322 ? -24.220 5.955 6.166 1.00 88.56 322 TRP A CA 1
ATOM 2479 C C . TRP A 1 322 ? -23.776 5.846 4.694 1.00 88.56 322 TRP A C 1
ATOM 2481 O O . TRP A 1 322 ? -23.430 6.832 4.038 1.00 88.56 322 TRP A O 1
ATOM 2491 N N . MET A 1 323 ? -23.783 4.632 4.141 1.00 88.81 323 MET A N 1
ATOM 2492 C CA . MET A 1 323 ? -23.497 4.419 2.714 1.00 88.81 323 MET A CA 1
ATOM 2493 C C . MET A 1 323 ? -24.351 5.338 1.801 1.00 88.81 323 MET A C 1
ATOM 2495 O O . MET A 1 323 ? -25.528 5.551 2.088 1.00 88.81 323 MET A O 1
ATOM 2499 N N . PRO A 1 324 ? -23.797 5.875 0.691 1.00 89.62 324 PRO A N 1
ATOM 2500 C CA . PRO A 1 324 ? -22.513 5.511 0.093 1.00 89.62 324 PRO A CA 1
ATOM 2501 C C . PRO A 1 324 ? -21.307 6.302 0.628 1.00 89.62 324 PRO A C 1
ATOM 2503 O O . PRO A 1 324 ? -20.224 6.128 0.083 1.00 89.62 324 PRO A O 1
ATOM 2506 N N . GLY A 1 325 ? -21.463 7.134 1.670 1.00 90.69 325 GLY A N 1
ATOM 2507 C CA . GLY A 1 325 ? -20.338 7.717 2.416 1.00 90.69 325 GLY A CA 1
ATOM 2508 C C . GLY A 1 325 ? -19.829 9.095 1.977 1.00 90.69 325 GLY A C 1
ATOM 2509 O O . GLY A 1 325 ? -18.946 9.637 2.638 1.00 90.69 325 GLY A O 1
ATOM 2510 N N . GLY A 1 326 ? -20.360 9.671 0.893 1.00 93.12 326 GLY A N 1
ATOM 2511 C CA . GLY A 1 326 ? -19.900 10.968 0.378 1.00 93.12 326 GLY A CA 1
ATOM 2512 C C . GLY A 1 326 ? -18.411 10.946 0.020 1.00 93.12 326 GLY A C 1
ATOM 2513 O O . GLY A 1 326 ? -17.925 9.981 -0.568 1.00 93.12 326 GLY A O 1
ATOM 2514 N N . GLU A 1 327 ? -17.673 11.987 0.388 1.00 94.69 327 GLU A N 1
ATOM 2515 C CA . GLU A 1 327 ? -16.237 12.158 0.127 1.00 94.69 327 GLU A CA 1
ATOM 2516 C C . GLU A 1 327 ? -15.340 11.162 0.885 1.00 94.69 327 GLU A C 1
ATOM 2518 O O . GLU A 1 327 ? -14.203 10.927 0.476 1.00 94.69 327 GLU A O 1
ATOM 2523 N N . TRP A 1 328 ? -15.866 10.530 1.940 1.00 95.94 328 TRP A N 1
ATOM 2524 C CA . TRP A 1 328 ? -15.241 9.408 2.653 1.00 95.94 328 TRP A CA 1
ATOM 2525 C C . TRP A 1 328 ? -15.563 8.047 2.034 1.00 95.94 328 TRP A C 1
ATOM 2527 O O . TRP A 1 328 ? -15.043 7.026 2.475 1.00 95.94 328 TRP A O 1
ATOM 2537 N N . GLY A 1 329 ? -16.479 7.995 1.068 1.00 96.69 329 GLY A N 1
ATOM 2538 C CA . GLY A 1 329 ? -17.034 6.752 0.556 1.00 96.69 329 GLY A CA 1
ATOM 2539 C C . GLY A 1 329 ? -16.385 6.309 -0.741 1.00 96.69 329 GLY A C 1
ATOM 2540 O O . GLY A 1 329 ? -16.701 6.855 -1.797 1.00 96.69 329 GLY A O 1
ATOM 2541 N N . PHE A 1 330 ? -15.566 5.256 -0.700 1.00 97.38 330 PHE A N 1
ATOM 2542 C CA . PHE A 1 330 ? -14.903 4.727 -1.897 1.00 97.38 330 PHE A CA 1
ATOM 2543 C C . PHE A 1 330 ? -15.899 4.404 -3.022 1.00 97.38 330 PHE A C 1
ATOM 2545 O O . PHE A 1 330 ? -15.667 4.727 -4.189 1.00 97.38 330 PHE A O 1
ATOM 2552 N N . ARG A 1 331 ? -17.060 3.831 -2.669 1.00 95.69 331 ARG A N 1
ATOM 2553 C CA . ARG A 1 331 ? -18.142 3.548 -3.623 1.00 95.69 331 ARG A CA 1
ATOM 2554 C C . ARG A 1 331 ? -18.707 4.815 -4.262 1.00 95.69 331 ARG A C 1
ATOM 2556 O O . ARG A 1 331 ? -18.903 4.828 -5.475 1.00 95.69 331 ARG A O 1
ATOM 2563 N N . ALA A 1 332 ? -18.948 5.868 -3.480 1.00 96.00 332 ALA A N 1
ATOM 2564 C CA . ALA A 1 332 ? -19.428 7.145 -4.007 1.00 96.00 332 ALA A CA 1
ATOM 2565 C C . ALA A 1 332 ? -18.394 7.792 -4.939 1.00 96.00 332 ALA A C 1
ATOM 2567 O O . ALA A 1 332 ? -18.744 8.210 -6.040 1.00 96.00 332 ALA A O 1
ATOM 2568 N N . GLN A 1 333 ? -17.122 7.810 -4.528 1.00 97.44 333 GLN A N 1
ATOM 2569 C CA . GLN A 1 333 ? -16.048 8.451 -5.289 1.00 97.44 333 GLN A CA 1
ATOM 2570 C C . GLN A 1 333 ? -15.670 7.691 -6.565 1.00 97.44 333 GLN A C 1
ATOM 2572 O O . GLN A 1 333 ? -15.310 8.301 -7.569 1.00 97.44 333 GLN A O 1
ATOM 2577 N N . THR A 1 334 ? -15.807 6.366 -6.567 1.00 96.12 334 THR A N 1
ATOM 2578 C CA . THR A 1 334 ? -15.660 5.563 -7.790 1.00 96.12 334 THR A CA 1
ATOM 2579 C C . THR A 1 334 ? -16.833 5.809 -8.742 1.00 96.12 334 THR A C 1
ATOM 2581 O O . THR A 1 334 ? -16.633 6.008 -9.937 1.00 96.12 334 THR A O 1
ATOM 2584 N N . ALA A 1 335 ? -18.069 5.847 -8.228 1.00 94.38 335 ALA A N 1
ATOM 2585 C CA . ALA A 1 335 ? -19.266 6.051 -9.047 1.00 94.38 335 ALA A CA 1
ATOM 2586 C C . ALA A 1 335 ? -19.339 7.449 -9.687 1.00 94.38 335 ALA A C 1
ATOM 2588 O O . ALA A 1 335 ? -19.877 7.588 -10.784 1.00 94.38 335 ALA A O 1
ATOM 2589 N N . SER A 1 336 ? -18.790 8.476 -9.031 1.00 93.12 336 SER A N 1
ATOM 2590 C CA . SER A 1 336 ? -18.695 9.835 -9.581 1.00 93.12 336 SER A CA 1
ATOM 2591 C C . SER A 1 336 ? -17.545 10.012 -10.581 1.00 93.12 336 SER A C 1
ATOM 2593 O O . SER A 1 336 ? -17.442 11.066 -11.211 1.00 93.12 336 SER A O 1
ATOM 2595 N N . GLY A 1 337 ? -16.674 9.009 -10.732 1.00 92.50 337 GLY A N 1
ATOM 2596 C CA . GLY A 1 337 ? -15.460 9.094 -11.543 1.00 92.50 337 GLY A CA 1
ATOM 2597 C C . GLY A 1 337 ? -14.334 9.911 -10.902 1.00 92.50 337 GLY A C 1
ATOM 2598 O O . GLY A 1 337 ? -13.363 10.217 -11.588 1.00 92.50 337 GLY A O 1
ATOM 2599 N N . ALA A 1 338 ? -14.444 10.270 -9.617 1.00 94.12 338 ALA A N 1
ATOM 2600 C CA . ALA A 1 338 ? -13.376 10.955 -8.892 1.00 94.12 338 ALA A CA 1
ATOM 2601 C C . ALA A 1 338 ? -12.185 10.022 -8.645 1.00 94.12 338 ALA A C 1
ATOM 2603 O O . ALA A 1 338 ? -11.044 10.405 -8.869 1.00 94.12 338 ALA A O 1
ATOM 2604 N N . ILE A 1 339 ? -12.438 8.781 -8.228 1.00 96.62 339 ILE A N 1
ATOM 2605 C CA . ILE A 1 339 ? -11.394 7.766 -8.072 1.00 96.62 339 ILE A CA 1
ATOM 2606 C C . ILE A 1 339 ? -11.464 6.795 -9.239 1.00 96.62 339 ILE A C 1
ATOM 2608 O O . ILE A 1 339 ? -12.508 6.200 -9.506 1.00 96.62 339 ILE A O 1
ATOM 2612 N N . THR A 1 340 ? -10.343 6.641 -9.939 1.00 92.12 340 THR A N 1
ATOM 2613 C CA . THR A 1 340 ? -10.256 5.798 -11.133 1.00 92.12 340 THR A CA 1
ATOM 2614 C C . THR A 1 340 ? -9.216 4.700 -10.947 1.00 92.12 340 THR A C 1
ATOM 2616 O O . THR A 1 340 ? -8.169 4.934 -10.339 1.00 92.12 340 THR A O 1
ATOM 2619 N N . PRO A 1 341 ? -9.470 3.481 -11.451 1.00 92.56 341 PRO A N 1
ATOM 2620 C CA . PRO A 1 341 ? -8.464 2.434 -11.441 1.00 92.56 341 PRO A CA 1
ATOM 2621 C C . PRO A 1 341 ? -7.400 2.676 -12.527 1.00 92.56 341 PRO A C 1
ATOM 2623 O O . PRO A 1 341 ? -7.682 3.333 -13.532 1.00 92.56 341 PRO A O 1
ATOM 2626 N N . PRO A 1 342 ? -6.200 2.084 -12.390 1.00 89.88 342 PRO A N 1
ATOM 2627 C CA . PRO A 1 342 ? -5.207 2.051 -13.459 1.00 89.88 342 PRO A CA 1
ATOM 2628 C C . PRO A 1 342 ? -5.784 1.543 -14.785 1.00 89.88 342 PRO A C 1
ATOM 2630 O O . PRO A 1 342 ? -6.455 0.508 -14.826 1.00 89.88 342 PRO A O 1
ATOM 2633 N N . ALA A 1 343 ? -5.459 2.216 -15.892 1.00 87.31 343 ALA A N 1
ATOM 2634 C CA . ALA A 1 343 ? -5.988 1.892 -17.221 1.00 87.31 343 ALA A CA 1
ATOM 2635 C C . ALA A 1 343 ? -5.715 0.437 -17.657 1.00 87.31 343 ALA A C 1
ATOM 2637 O O . ALA A 1 343 ? -6.524 -0.185 -18.337 1.00 87.31 343 ALA A O 1
ATOM 2638 N N . ASN A 1 344 ? -4.599 -0.160 -17.231 1.00 88.25 344 ASN A N 1
ATOM 2639 C CA . ASN A 1 344 ? -4.297 -1.565 -17.517 1.00 88.25 344 ASN A CA 1
ATOM 2640 C C . ASN A 1 344 ? -5.283 -2.547 -16.856 1.00 88.25 344 ASN A C 1
ATOM 2642 O O . ASN A 1 344 ? -5.520 -3.624 -17.402 1.00 88.25 344 ASN A O 1
ATOM 2646 N N . LEU A 1 345 ? -5.897 -2.187 -15.727 1.00 91.62 345 LEU A N 1
ATOM 2647 C CA . LEU A 1 345 ? -6.877 -3.036 -15.043 1.00 91.62 345 LEU A CA 1
ATOM 2648 C C . LEU A 1 345 ? -8.278 -2.955 -15.662 1.00 91.62 345 LEU A C 1
ATOM 2650 O O . LEU A 1 345 ? -9.117 -3.805 -15.376 1.00 91.62 345 LEU A O 1
ATOM 2654 N N . THR A 1 346 ? -8.543 -1.979 -16.537 1.00 91.50 346 THR A N 1
ATOM 2655 C CA . THR A 1 346 ? -9.835 -1.857 -17.236 1.00 91.50 346 THR A CA 1
ATOM 2656 C C . THR A 1 346 ? -9.899 -2.682 -18.524 1.00 91.50 346 THR A C 1
ATOM 2658 O O . THR A 1 346 ? -10.956 -2.777 -19.149 1.00 91.50 346 THR A O 1
ATOM 2661 N N . LEU A 1 347 ? -8.789 -3.314 -18.918 1.00 90.44 347 LEU A N 1
ATOM 2662 C CA . LEU A 1 347 ? -8.722 -4.141 -20.116 1.00 90.44 347 LEU A CA 1
ATOM 2663 C C . LEU A 1 347 ? -9.612 -5.377 -20.016 1.00 90.44 347 LEU A C 1
ATOM 2665 O O . LEU A 1 347 ? -9.620 -6.087 -19.012 1.00 90.44 347 LEU A O 1
ATOM 2669 N N . SER A 1 348 ? -10.288 -5.699 -21.119 1.00 91.75 348 SER A N 1
ATOM 2670 C CA . SER A 1 348 ? -10.921 -7.006 -21.278 1.00 91.75 348 SER A CA 1
ATOM 2671 C C . SER A 1 348 ? -9.865 -8.114 -21.358 1.00 91.75 348 SER A C 1
ATOM 2673 O O . SER A 1 348 ? -8.700 -7.866 -21.679 1.00 91.75 348 SER A O 1
ATOM 2675 N N . ALA A 1 349 ? -10.278 -9.362 -21.123 1.00 91.25 349 ALA A N 1
ATOM 2676 C CA . ALA A 1 349 ? -9.389 -10.513 -21.283 1.00 91.25 349 ALA A CA 1
ATOM 2677 C C . ALA A 1 349 ? -8.796 -10.594 -22.705 1.00 91.25 349 ALA A C 1
ATOM 2679 O O . ALA A 1 349 ? -7.615 -10.895 -22.865 1.00 91.25 349 ALA A O 1
ATOM 2680 N N . ASP A 1 350 ? -9.582 -10.263 -23.733 1.00 89.94 350 ASP A N 1
ATOM 2681 C CA . ASP A 1 350 ? -9.093 -10.192 -25.114 1.00 89.94 350 ASP A CA 1
ATOM 2682 C C . ASP A 1 350 ? -8.122 -9.028 -25.323 1.00 89.94 350 ASP A C 1
ATOM 2684 O O . ASP A 1 350 ? -7.100 -9.203 -25.982 1.00 89.94 350 ASP A O 1
ATOM 2688 N N . GLY A 1 351 ? -8.377 -7.871 -24.702 1.00 89.69 351 GLY A N 1
ATOM 2689 C CA . GLY A 1 351 ? -7.455 -6.735 -24.721 1.00 89.69 351 GLY A CA 1
ATOM 2690 C C . GLY A 1 351 ? -6.082 -7.091 -24.147 1.00 89.69 351 GLY A C 1
ATOM 2691 O O . GLY A 1 351 ? -5.059 -6.776 -24.755 1.00 89.69 351 GLY A O 1
ATOM 2692 N N . VAL A 1 352 ? -6.050 -7.819 -23.027 1.00 90.38 352 VAL A N 1
ATOM 2693 C CA . VAL A 1 352 ? -4.807 -8.343 -22.435 1.00 90.38 352 VAL A CA 1
ATOM 2694 C C . VAL A 1 352 ? -4.106 -9.310 -23.394 1.00 90.38 352 VAL A C 1
ATOM 2696 O O . VAL A 1 352 ? -2.917 -9.139 -23.660 1.00 90.38 352 VAL A O 1
ATOM 2699 N N . ARG A 1 353 ? -4.823 -10.286 -23.974 1.00 90.00 353 ARG A N 1
ATOM 2700 C CA . ARG A 1 353 ? -4.246 -11.265 -24.922 1.00 90.00 353 ARG A CA 1
ATOM 2701 C C . ARG A 1 353 ? -3.657 -10.599 -26.164 1.00 90.00 353 ARG A C 1
ATOM 2703 O O . ARG A 1 353 ? -2.559 -10.958 -26.584 1.00 90.00 353 ARG A O 1
ATOM 2710 N N . VAL A 1 354 ? -4.364 -9.625 -26.740 1.00 88.25 354 VAL A N 1
ATOM 2711 C CA . VAL A 1 354 ? -3.900 -8.872 -27.915 1.00 88.25 354 VAL A CA 1
ATOM 2712 C C . VAL A 1 354 ? -2.643 -8.076 -27.577 1.00 88.25 354 VAL A C 1
ATOM 2714 O O . VAL A 1 354 ? -1.654 -8.164 -28.307 1.00 88.25 354 VAL A O 1
ATOM 2717 N N . ARG A 1 355 ? -2.635 -7.347 -26.453 1.00 87.62 355 ARG A N 1
ATOM 2718 C CA . ARG A 1 355 ? -1.454 -6.590 -26.009 1.00 87.62 355 ARG A CA 1
ATOM 2719 C C . ARG A 1 355 ? -0.260 -7.508 -25.742 1.00 87.62 355 ARG A C 1
ATOM 2721 O O . ARG A 1 355 ? 0.834 -7.212 -26.216 1.00 87.62 355 ARG A O 1
ATOM 2728 N N . LEU A 1 356 ? -0.475 -8.653 -25.094 1.00 89.94 356 LEU A N 1
ATOM 2729 C CA . LEU A 1 356 ? 0.564 -9.657 -24.853 1.00 89.94 356 LEU A CA 1
ATOM 2730 C C . LEU A 1 356 ? 1.132 -10.219 -26.166 1.00 89.94 356 LEU A C 1
ATOM 2732 O O . LEU A 1 356 ? 2.348 -10.270 -26.333 1.00 89.94 356 LEU A O 1
ATOM 2736 N N . SER A 1 357 ? 0.273 -10.572 -27.127 1.00 88.06 357 SER A N 1
ATOM 2737 C CA . SER A 1 357 ? 0.694 -11.044 -28.454 1.00 88.06 357 SER A CA 1
ATOM 2738 C C . SER A 1 357 ? 1.516 -9.986 -29.200 1.00 88.06 357 SER A C 1
ATOM 2740 O O . SER A 1 357 ? 2.566 -10.291 -29.765 1.00 88.06 357 SER A O 1
ATOM 2742 N N . ASN A 1 358 ? 1.077 -8.725 -29.169 1.00 86.56 358 ASN A N 1
ATOM 2743 C CA . ASN A 1 358 ? 1.778 -7.609 -29.805 1.00 86.56 358 ASN A CA 1
ATOM 2744 C C . ASN A 1 358 ? 3.117 -7.291 -29.129 1.00 86.56 358 ASN A C 1
ATOM 2746 O O . ASN A 1 358 ? 4.073 -6.902 -29.805 1.00 86.56 358 ASN A O 1
ATOM 2750 N N . ALA A 1 359 ? 3.195 -7.410 -27.802 1.00 88.88 359 ALA A N 1
ATOM 2751 C CA . ALA A 1 359 ? 4.447 -7.294 -27.065 1.00 88.88 359 ALA A CA 1
ATOM 2752 C C . ALA A 1 359 ? 5.394 -8.434 -27.462 1.00 88.88 359 ALA A C 1
ATOM 2754 O O . ALA A 1 359 ? 6.527 -8.179 -27.866 1.00 88.88 359 ALA A O 1
ATOM 2755 N N . GLN A 1 360 ? 4.910 -9.678 -27.459 1.00 89.19 360 GLN A N 1
ATOM 2756 C CA . GLN A 1 360 ? 5.710 -10.855 -27.790 1.00 89.19 360 GLN A CA 1
ATOM 2757 C C . GLN A 1 360 ? 6.270 -10.808 -29.218 1.00 89.19 360 GLN A C 1
ATOM 2759 O O . GLN A 1 360 ? 7.441 -11.122 -29.418 1.00 89.19 360 GLN A O 1
ATOM 2764 N N . ALA A 1 361 ? 5.485 -10.348 -30.197 1.00 89.44 361 ALA A N 1
ATOM 2765 C CA . ALA A 1 361 ? 5.931 -10.193 -31.584 1.00 89.44 361 ALA A CA 1
ATOM 2766 C C . ALA A 1 361 ? 7.082 -9.181 -31.755 1.00 89.44 361 ALA A C 1
ATOM 2768 O O . ALA A 1 361 ? 7.835 -9.258 -32.722 1.00 89.44 361 ALA A O 1
ATOM 2769 N N . ARG A 1 362 ? 7.223 -8.228 -30.824 1.00 88.81 362 ARG A N 1
ATOM 2770 C CA . ARG A 1 362 ? 8.250 -7.170 -30.852 1.00 88.81 362 ARG A CA 1
ATOM 2771 C C . ARG A 1 362 ? 9.389 -7.403 -29.861 1.00 88.81 362 ARG A C 1
ATOM 2773 O O . ARG A 1 362 ? 10.347 -6.632 -29.865 1.00 88.81 362 ARG A O 1
ATOM 2780 N N . ARG A 1 363 ? 9.303 -8.453 -29.039 1.00 93.44 363 ARG A N 1
ATOM 2781 C CA . ARG A 1 363 ? 10.238 -8.750 -27.947 1.00 93.44 363 ARG A CA 1
ATOM 2782 C C . ARG A 1 363 ? 11.691 -8.739 -28.406 1.00 93.44 363 ARG A C 1
ATOM 2784 O O . ARG A 1 363 ? 12.501 -8.019 -27.835 1.00 93.44 363 ARG A O 1
ATOM 2791 N N . ASP A 1 364 ? 12.016 -9.519 -29.432 1.00 95.88 364 ASP A N 1
ATOM 2792 C CA . ASP A 1 364 ? 13.411 -9.703 -29.845 1.00 95.88 364 ASP A CA 1
ATOM 2793 C C . ASP A 1 364 ? 13.993 -8.427 -30.472 1.00 95.88 364 ASP A C 1
ATOM 2795 O O . ASP A 1 364 ? 15.156 -8.107 -30.238 1.00 95.88 364 ASP A O 1
ATOM 2799 N N . ALA A 1 365 ? 13.170 -7.649 -31.187 1.00 93.00 365 ALA A N 1
ATOM 2800 C CA . ALA A 1 365 ? 13.566 -6.343 -31.714 1.00 93.00 365 ALA A CA 1
ATOM 2801 C C . ALA A 1 365 ? 13.840 -5.336 -30.584 1.00 93.00 365 ALA A C 1
ATOM 2803 O O . ALA A 1 365 ? 14.896 -4.709 -30.572 1.00 93.00 365 ALA A O 1
ATOM 2804 N N . LYS A 1 366 ? 12.934 -5.239 -29.598 1.00 91.00 366 LYS A N 1
ATOM 2805 C CA . LYS A 1 366 ? 13.100 -4.388 -28.407 1.00 91.00 366 LYS A CA 1
ATOM 2806 C C . LYS A 1 366 ? 14.316 -4.794 -27.569 1.00 91.00 366 LYS A C 1
ATOM 2808 O O . LYS A 1 366 ? 15.037 -3.931 -27.079 1.00 91.00 366 LYS A O 1
ATOM 2813 N N . MET A 1 367 ? 14.575 -6.095 -27.431 1.00 95.88 367 MET A N 1
ATOM 2814 C CA . MET A 1 367 ? 15.765 -6.597 -26.741 1.00 95.88 367 MET A CA 1
ATOM 2815 C C . MET A 1 367 ? 17.040 -6.198 -27.480 1.00 95.88 367 MET A C 1
ATOM 2817 O O . MET A 1 367 ? 17.957 -5.670 -26.861 1.00 95.88 367 MET A O 1
ATOM 2821 N N . ALA A 1 368 ? 17.100 -6.433 -28.795 1.00 95.88 368 ALA A N 1
ATOM 2822 C CA . ALA A 1 368 ? 18.263 -6.091 -29.606 1.00 95.88 368 ALA A CA 1
ATOM 2823 C C . ALA A 1 368 ? 18.555 -4.582 -29.571 1.00 95.88 368 ALA A C 1
ATOM 2825 O O . ALA A 1 368 ? 19.710 -4.186 -29.419 1.00 95.88 368 ALA A O 1
ATOM 2826 N N . GLU A 1 369 ? 17.514 -3.749 -29.644 1.00 93.19 369 GLU A N 1
ATOM 2827 C CA . GLU A 1 369 ? 17.606 -2.294 -29.498 1.00 93.19 369 GLU A CA 1
ATOM 2828 C C . GLU A 1 369 ? 18.133 -1.891 -28.114 1.00 93.19 369 GLU A C 1
ATOM 2830 O O . GLU A 1 369 ? 19.102 -1.135 -28.025 1.00 93.19 369 GLU A O 1
ATOM 2835 N N . GLY A 1 370 ? 17.540 -2.414 -27.035 1.00 92.00 370 GLY A N 1
ATOM 2836 C CA . GLY A 1 370 ? 17.927 -2.081 -25.663 1.00 92.00 370 GLY A CA 1
ATOM 2837 C C . GLY A 1 370 ? 19.352 -2.522 -25.325 1.00 92.00 370 GLY A C 1
ATOM 2838 O O . GLY A 1 370 ? 20.145 -1.725 -24.824 1.00 92.00 370 GLY A O 1
ATOM 2839 N N . VAL A 1 371 ? 19.707 -3.769 -25.651 1.00 94.62 371 VAL A N 1
ATOM 2840 C CA . VAL A 1 371 ? 21.056 -4.319 -25.438 1.00 94.62 371 VAL A CA 1
ATOM 2841 C C . VAL A 1 371 ? 22.076 -3.568 -26.289 1.00 94.62 371 VAL A C 1
ATOM 2843 O O . VAL A 1 371 ? 23.103 -3.139 -25.767 1.00 94.62 371 VAL A O 1
ATOM 2846 N N . GLY A 1 372 ? 21.790 -3.352 -27.576 1.00 96.00 372 GLY A N 1
ATOM 2847 C CA . GLY A 1 372 ? 22.682 -2.626 -28.479 1.00 96.00 372 GLY A CA 1
ATOM 2848 C C . GLY A 1 372 ? 22.924 -1.183 -28.033 1.00 96.00 372 GLY A C 1
ATOM 2849 O O . GLY A 1 372 ? 24.067 -0.725 -28.035 1.00 96.00 372 GLY A O 1
ATOM 2850 N N . SER A 1 373 ? 21.874 -0.488 -27.587 1.00 92.62 373 SER A N 1
ATOM 2851 C CA . SER A 1 373 ? 21.968 0.884 -27.073 1.00 92.62 373 SER A CA 1
ATOM 2852 C C . SER A 1 373 ? 22.792 0.956 -25.788 1.00 92.62 373 SER A C 1
ATOM 2854 O O . SER A 1 373 ? 23.651 1.829 -25.666 1.00 92.62 373 SER A O 1
ATOM 2856 N N . HIS A 1 374 ? 22.584 0.018 -24.858 1.00 92.06 374 HIS A N 1
ATOM 2857 C CA . HIS A 1 374 ? 23.360 -0.069 -23.622 1.00 92.06 374 HIS A CA 1
ATOM 2858 C C . HIS A 1 374 ? 24.847 -0.318 -23.901 1.00 92.06 374 HIS A C 1
ATOM 2860 O O . HIS A 1 374 ? 25.691 0.471 -23.468 1.00 92.06 374 HIS A O 1
ATOM 2866 N N . CYS A 1 375 ? 25.164 -1.363 -24.676 1.00 94.12 375 CYS A N 1
ATOM 2867 C CA . CYS A 1 375 ? 26.546 -1.706 -25.021 1.00 94.12 375 CYS A CA 1
ATOM 2868 C C . CYS A 1 375 ? 27.225 -0.532 -25.739 1.00 94.12 375 CYS A C 1
ATOM 2870 O O . CYS A 1 375 ? 28.274 -0.053 -25.318 1.00 94.12 375 CYS A O 1
ATOM 2872 N N . GLY A 1 376 ? 26.572 0.007 -26.776 1.00 94.38 376 GLY A N 1
ATOM 2873 C CA . GLY A 1 376 ? 27.110 1.108 -27.572 1.00 94.38 376 GLY A CA 1
ATOM 2874 C C . GLY A 1 376 ? 27.314 2.405 -26.784 1.00 94.38 376 GLY A C 1
ATOM 2875 O O . GLY A 1 376 ? 28.232 3.168 -27.091 1.00 94.38 376 GLY A O 1
ATOM 2876 N N . TYR A 1 377 ? 26.489 2.677 -25.767 1.00 94.12 377 TYR A N 1
ATOM 2877 C CA . TYR A 1 377 ? 26.698 3.806 -24.862 1.00 94.12 377 TYR A CA 1
ATOM 2878 C C . TYR A 1 377 ? 27.939 3.603 -23.987 1.00 94.12 377 TYR A C 1
ATOM 2880 O O . TYR A 1 377 ? 28.799 4.488 -23.944 1.00 94.12 377 TYR A O 1
ATOM 2888 N N . TRP A 1 378 ? 28.057 2.461 -23.307 1.00 90.31 378 TRP A N 1
ATOM 2889 C CA . TRP A 1 378 ? 29.134 2.219 -22.341 1.00 90.31 378 TRP A CA 1
ATOM 2890 C C . TRP A 1 378 ? 30.494 1.999 -23.002 1.00 90.31 378 TRP A C 1
ATOM 2892 O O . TRP A 1 378 ? 31.480 2.585 -22.551 1.00 90.31 378 TRP A O 1
ATOM 2902 N N . ASP A 1 379 ? 30.536 1.296 -24.133 1.00 93.19 379 ASP A N 1
ATOM 2903 C CA . ASP A 1 379 ? 31.764 1.097 -24.910 1.00 93.19 379 ASP A CA 1
ATOM 2904 C C . ASP A 1 379 ? 32.311 2.427 -25.459 1.00 93.19 379 ASP A C 1
ATOM 2906 O O . ASP A 1 379 ? 33.524 2.626 -25.542 1.00 93.19 379 ASP A O 1
ATOM 2910 N N . ARG A 1 380 ? 31.426 3.379 -25.796 1.00 94.44 380 ARG A N 1
ATOM 2911 C CA . ARG A 1 380 ? 31.813 4.739 -26.208 1.00 94.44 380 ARG A CA 1
ATOM 2912 C C . ARG A 1 380 ? 32.204 5.621 -25.023 1.00 94.44 380 ARG A C 1
ATOM 2914 O O . ARG A 1 380 ? 33.094 6.455 -25.158 1.00 94.44 380 ARG A O 1
ATOM 2921 N N . THR A 1 381 ? 31.522 5.475 -23.890 1.00 91.56 381 THR A N 1
ATOM 2922 C CA . THR A 1 381 ? 31.739 6.310 -22.696 1.00 91.56 381 THR A CA 1
ATOM 2923 C C . THR A 1 381 ? 33.045 5.952 -21.987 1.00 91.56 381 THR A C 1
ATOM 2925 O O . THR A 1 381 ? 33.719 6.840 -21.468 1.00 91.56 381 THR A O 1
ATOM 2928 N N . ALA A 1 382 ? 33.448 4.680 -22.014 1.00 89.94 382 ALA A N 1
ATOM 2929 C CA . ALA A 1 382 ? 34.749 4.232 -21.526 1.00 89.94 382 ALA A CA 1
ATOM 2930 C C . ALA A 1 382 ? 35.435 3.303 -22.549 1.00 89.94 382 ALA A C 1
ATOM 2932 O O . ALA A 1 382 ? 35.450 2.084 -22.359 1.00 89.94 382 ALA A O 1
ATOM 2933 N N . PRO A 1 383 ? 36.036 3.858 -23.622 1.00 87.31 383 PRO A N 1
ATOM 2934 C CA . PRO A 1 383 ? 36.708 3.064 -24.647 1.00 87.31 383 PRO A CA 1
ATOM 2935 C C . PRO A 1 383 ? 37.832 2.206 -24.058 1.00 87.31 383 PRO A C 1
ATOM 2937 O O . PRO A 1 383 ? 38.705 2.706 -23.349 1.00 87.31 383 PRO A O 1
ATOM 2940 N N . GLY A 1 384 ? 37.810 0.903 -24.349 1.00 84.62 384 GLY A N 1
ATOM 2941 C CA . GLY A 1 384 ? 38.756 -0.070 -23.786 1.00 84.62 384 GLY A CA 1
ATOM 2942 C C . GLY A 1 384 ? 38.470 -0.472 -22.333 1.00 84.62 384 GLY A C 1
ATOM 2943 O O . GLY A 1 384 ? 39.227 -1.258 -21.763 1.00 84.62 384 GLY A O 1
ATOM 2944 N N . GLY A 1 385 ? 37.392 0.042 -21.731 1.00 87.69 385 GLY A N 1
ATOM 2945 C CA . GLY A 1 385 ? 36.866 -0.441 -20.461 1.00 87.69 385 GLY A CA 1
ATOM 2946 C C . GLY A 1 385 ? 36.305 -1.857 -20.595 1.00 87.69 385 GLY A C 1
ATOM 2947 O O . GLY A 1 385 ? 35.740 -2.223 -21.621 1.00 87.69 385 GLY A O 1
ATOM 2948 N N . TYR A 1 386 ? 36.472 -2.664 -19.549 1.00 92.75 386 TYR A N 1
ATOM 2949 C CA . TYR A 1 386 ? 35.804 -3.959 -19.442 1.00 92.75 386 TYR A CA 1
ATOM 2950 C C . TYR A 1 386 ? 34.412 -3.764 -18.833 1.00 92.75 386 TYR A C 1
ATOM 2952 O O . TYR A 1 386 ? 34.300 -3.118 -17.788 1.00 92.75 386 TYR A O 1
ATOM 2960 N N . PHE A 1 387 ? 33.400 -4.349 -19.470 1.00 94.81 387 PHE A N 1
ATOM 2961 C CA . PHE A 1 387 ? 31.999 -4.391 -19.045 1.00 94.81 387 PHE A CA 1
ATOM 2962 C C . PHE A 1 387 ? 31.470 -5.821 -19.160 1.00 94.81 387 PHE A C 1
ATOM 2964 O O . PHE A 1 387 ? 32.000 -6.627 -19.930 1.00 94.81 387 PHE A O 1
ATOM 2971 N N . GLU A 1 388 ? 30.425 -6.148 -18.405 1.00 96.12 388 GLU A N 1
ATOM 2972 C CA . GLU A 1 388 ? 29.833 -7.487 -18.380 1.00 96.12 388 GLU A CA 1
ATOM 2973 C C . GLU A 1 388 ? 28.448 -7.491 -19.030 1.00 96.12 388 GLU A C 1
ATOM 2975 O O . GLU A 1 388 ? 27.518 -8.048 -18.456 1.00 96.12 388 GLU A O 1
ATOM 2980 N N . HIS A 1 389 ? 28.337 -6.940 -20.250 1.00 96.25 389 HIS A N 1
ATOM 2981 C CA . HIS A 1 389 ? 27.074 -6.659 -20.970 1.00 96.25 389 HIS A CA 1
ATOM 2982 C C . HIS A 1 389 ? 26.070 -7.822 -21.021 1.00 96.25 389 HIS A C 1
ATOM 2984 O O . HIS A 1 389 ? 24.857 -7.622 -21.113 1.00 96.25 389 HIS A O 1
ATOM 2990 N N . TRP A 1 390 ? 26.550 -9.064 -20.906 1.00 97.06 390 TRP A N 1
ATOM 2991 C CA . TRP A 1 390 ? 25.706 -10.254 -20.763 1.00 97.06 390 TRP A CA 1
ATOM 2992 C C . TRP A 1 390 ? 24.770 -10.186 -19.540 1.00 97.06 390 TRP A C 1
ATOM 2994 O O . TRP A 1 390 ? 23.699 -10.795 -19.548 1.00 97.06 390 TRP A O 1
ATOM 3004 N N . ARG A 1 391 ? 25.142 -9.441 -18.492 1.00 97.81 391 ARG A N 1
ATOM 3005 C CA . ARG A 1 391 ? 24.323 -9.170 -17.305 1.00 97.81 391 ARG A CA 1
ATOM 3006 C C . ARG A 1 391 ? 23.135 -8.294 -17.639 1.00 97.81 391 ARG A C 1
ATOM 3008 O O . ARG A 1 391 ? 22.032 -8.625 -17.210 1.00 97.81 391 ARG A O 1
ATOM 3015 N N . PHE A 1 392 ? 23.344 -7.233 -18.417 1.00 98.06 392 PHE A N 1
ATOM 3016 C CA . PHE A 1 392 ? 22.257 -6.390 -18.905 1.00 98.06 392 PHE A CA 1
ATOM 3017 C C . PHE A 1 392 ? 21.262 -7.209 -19.725 1.00 98.06 392 PHE A C 1
ATOM 3019 O O . PHE A 1 392 ? 20.065 -7.187 -19.449 1.00 98.06 392 PHE A O 1
ATOM 3026 N N . GLU A 1 393 ? 21.747 -8.007 -20.679 1.00 98.31 393 GLU A N 1
ATOM 3027 C CA . GLU A 1 393 ? 20.880 -8.879 -21.478 1.00 98.31 393 GLU A CA 1
ATOM 3028 C C . GLU A 1 393 ? 20.116 -9.893 -20.603 1.00 98.31 393 GLU A C 1
ATOM 3030 O O . GLU A 1 393 ? 18.923 -10.126 -20.813 1.00 98.31 393 GLU A O 1
ATOM 3035 N N . ASN A 1 394 ? 20.776 -10.489 -19.603 1.00 98.44 394 ASN A N 1
ATOM 3036 C CA . ASN A 1 394 ? 20.132 -11.409 -18.665 1.00 98.44 394 ASN A CA 1
ATOM 3037 C C . ASN A 1 394 ? 19.031 -10.709 -17.856 1.00 98.44 394 ASN A C 1
ATOM 3039 O O . ASN A 1 394 ? 17.894 -11.184 -17.839 1.00 98.44 394 ASN A O 1
ATOM 3043 N N . GLY A 1 395 ? 19.343 -9.552 -17.268 1.00 98.19 395 GLY A N 1
ATOM 3044 C CA . GLY A 1 395 ? 18.384 -8.736 -16.533 1.00 98.19 395 GLY A CA 1
ATOM 3045 C C . GLY A 1 395 ? 17.187 -8.364 -17.400 1.00 98.19 395 GLY A C 1
ATOM 3046 O O . GLY A 1 395 ? 16.050 -8.562 -16.985 1.00 98.19 395 GLY A O 1
ATOM 3047 N N . TRP A 1 396 ? 17.422 -7.931 -18.641 1.00 98.38 396 TRP A N 1
ATOM 3048 C CA . TRP A 1 396 ? 16.362 -7.582 -19.589 1.00 98.38 396 TRP A CA 1
ATOM 3049 C C . TRP A 1 396 ? 15.396 -8.741 -19.826 1.00 98.38 396 TRP A C 1
ATOM 3051 O O . TRP A 1 396 ? 14.178 -8.562 -19.769 1.00 98.38 396 TRP A O 1
ATOM 3061 N N . LYS A 1 397 ? 15.923 -9.956 -20.024 1.00 98.56 397 LYS A N 1
ATOM 3062 C CA . LYS A 1 397 ? 15.102 -11.159 -20.224 1.00 98.56 397 LYS A CA 1
ATOM 3063 C C . LYS A 1 397 ? 14.243 -11.476 -19.001 1.00 98.56 397 LYS A C 1
ATOM 3065 O O . LYS A 1 397 ? 13.070 -11.803 -19.181 1.00 98.56 397 LYS A O 1
ATOM 3070 N N . VAL A 1 398 ? 14.807 -11.381 -17.793 1.00 98.50 398 VAL A N 1
ATOM 3071 C CA . VAL A 1 398 ? 14.071 -11.615 -16.537 1.00 98.50 398 VAL A CA 1
ATOM 3072 C C . VAL A 1 398 ? 12.994 -10.548 -16.347 1.00 98.50 398 VAL A C 1
ATOM 3074 O O . VAL A 1 398 ? 11.837 -10.888 -16.115 1.00 98.50 398 VAL A O 1
ATOM 3077 N N . GLY A 1 399 ? 13.342 -9.274 -16.530 1.00 98.00 399 GLY A N 1
ATOM 3078 C CA . GLY A 1 399 ? 12.424 -8.153 -16.346 1.00 98.00 399 GLY A CA 1
ATOM 3079 C C . GLY A 1 399 ? 11.234 -8.203 -17.297 1.00 98.00 399 GLY A C 1
ATOM 3080 O O . GLY A 1 399 ? 10.090 -8.060 -16.870 1.00 98.00 399 GLY A O 1
ATOM 3081 N N . TRP A 1 400 ? 11.485 -8.491 -18.577 1.00 97.69 400 TRP A N 1
ATOM 3082 C CA . TRP A 1 400 ? 10.427 -8.696 -19.566 1.00 97.69 400 TRP A CA 1
ATOM 3083 C C . TRP A 1 400 ? 9.509 -9.864 -19.189 1.00 97.69 400 TRP A C 1
ATOM 3085 O O . TRP A 1 400 ? 8.286 -9.746 -19.261 1.00 97.69 400 TRP A O 1
ATOM 3095 N N . ALA A 1 401 ? 10.090 -11.007 -18.805 1.00 97.94 401 ALA A N 1
ATOM 3096 C CA . ALA A 1 401 ? 9.326 -12.203 -18.460 1.00 97.94 401 ALA A CA 1
ATOM 3097 C C . ALA A 1 401 ? 8.446 -11.984 -17.222 1.00 97.94 401 ALA A C 1
ATOM 3099 O O . ALA A 1 401 ? 7.284 -12.386 -17.224 1.00 97.94 401 ALA A O 1
ATOM 3100 N N . ASP A 1 402 ? 8.969 -11.306 -16.199 1.00 98.25 402 ASP A N 1
ATOM 3101 C CA . ASP A 1 402 ? 8.205 -10.937 -15.010 1.00 98.25 402 ASP A CA 1
ATOM 3102 C C . ASP A 1 402 ? 7.052 -9.994 -15.359 1.00 98.25 402 ASP A C 1
ATOM 3104 O O . ASP A 1 402 ? 5.915 -10.242 -14.962 1.00 98.25 402 ASP A O 1
ATOM 3108 N N . ALA A 1 403 ? 7.314 -8.939 -16.136 1.00 96.44 403 ALA A N 1
ATOM 3109 C CA . ALA A 1 403 ? 6.282 -7.983 -16.529 1.00 96.44 403 ALA A CA 1
ATOM 3110 C C . ALA A 1 403 ? 5.156 -8.663 -17.325 1.00 96.44 403 ALA A C 1
ATOM 3112 O O . ALA A 1 403 ? 3.979 -8.448 -17.034 1.00 96.44 403 ALA A O 1
ATOM 3113 N N . ALA A 1 404 ? 5.509 -9.560 -18.251 1.00 96.12 404 ALA A N 1
ATOM 3114 C CA . ALA A 1 404 ? 4.547 -10.376 -18.983 1.00 96.12 404 ALA A CA 1
ATOM 3115 C C . ALA A 1 404 ? 3.736 -11.299 -18.061 1.00 96.12 404 ALA A C 1
ATOM 3117 O O . ALA A 1 404 ? 2.514 -11.372 -18.192 1.00 96.12 404 ALA A O 1
ATOM 3118 N N . ALA A 1 405 ? 4.393 -11.960 -17.103 1.00 96.38 405 ALA A N 1
ATOM 3119 C CA . ALA A 1 405 ? 3.752 -12.878 -16.166 1.00 96.38 405 ALA A CA 1
ATOM 3120 C C . ALA A 1 405 ? 2.745 -12.183 -15.234 1.00 96.38 405 ALA A C 1
ATOM 3122 O O . ALA A 1 405 ? 1.708 -12.773 -14.927 1.00 96.38 405 ALA A O 1
ATOM 3123 N N . PHE A 1 406 ? 3.034 -10.954 -14.792 1.00 94.94 406 PHE A N 1
ATOM 3124 C CA . PHE A 1 406 ? 2.084 -10.129 -14.037 1.00 94.94 406 PHE A CA 1
ATOM 3125 C C . PHE A 1 406 ? 0.920 -9.691 -14.925 1.00 94.94 406 PHE A C 1
ATOM 3127 O O . PHE A 1 406 ? -0.239 -9.874 -14.562 1.00 94.94 406 PHE A O 1
ATOM 3134 N N . PHE A 1 407 ? 1.220 -9.191 -16.121 1.00 94.81 407 PHE A N 1
ATOM 3135 C CA . PHE A 1 407 ? 0.204 -8.674 -17.030 1.00 94.81 407 PHE A CA 1
ATOM 3136 C C . PHE A 1 407 ? -0.797 -9.737 -17.488 1.00 94.81 407 PHE A C 1
ATOM 3138 O O . PHE A 1 407 ? -1.971 -9.438 -17.683 1.00 94.81 407 PHE A O 1
ATOM 3145 N N . GLU A 1 408 ? -0.369 -10.992 -17.625 1.00 94.62 408 GLU A N 1
ATOM 3146 C CA . GLU A 1 408 ? -1.263 -12.097 -17.980 1.00 94.62 408 GLU A CA 1
ATOM 3147 C C . GLU A 1 408 ? -1.952 -12.757 -16.775 1.00 94.62 408 GLU A C 1
ATOM 3149 O O . GLU A 1 408 ? -2.811 -13.614 -16.979 1.00 94.62 408 GLU A O 1
ATOM 3154 N N . ALA A 1 409 ? -1.588 -12.412 -15.533 1.00 94.06 409 ALA A N 1
ATOM 3155 C CA . ALA A 1 409 ? -1.862 -13.229 -14.347 1.00 94.06 409 ALA A CA 1
ATOM 3156 C C . ALA A 1 409 ? -3.343 -13.602 -14.167 1.00 94.06 409 ALA A C 1
ATOM 3158 O O . ALA A 1 409 ? -3.650 -14.755 -13.845 1.00 94.06 409 ALA A O 1
ATOM 3159 N N . ARG A 1 410 ? -4.262 -12.660 -14.412 1.00 92.19 410 ARG A N 1
ATOM 3160 C CA . ARG A 1 410 ? -5.712 -12.896 -14.302 1.00 92.19 410 ARG A CA 1
ATOM 3161 C C . ARG A 1 410 ? -6.264 -13.733 -15.447 1.00 92.19 410 ARG A C 1
ATOM 3163 O O . ARG A 1 410 ? -6.986 -14.702 -15.221 1.00 92.19 410 ARG A O 1
ATOM 3170 N N . VAL A 1 411 ? -5.846 -13.432 -16.676 1.00 92.56 411 VAL A N 1
ATOM 3171 C CA . VAL A 1 411 ? -6.271 -14.167 -17.880 1.00 92.56 411 VAL A CA 1
ATOM 3172 C C . VAL A 1 411 ? -5.721 -15.595 -17.898 1.00 92.56 411 VAL A C 1
ATOM 3174 O O . VAL A 1 411 ? -6.388 -16.506 -18.384 1.00 92.56 411 VAL A O 1
ATOM 3177 N N . ALA A 1 412 ? -4.531 -15.799 -17.335 1.00 92.19 412 ALA A N 1
ATOM 3178 C CA . ALA A 1 412 ? -3.909 -17.101 -17.132 1.00 92.19 412 ALA A CA 1
ATOM 3179 C C . ALA A 1 412 ? -4.429 -17.834 -15.880 1.00 92.19 412 ALA A C 1
ATOM 3181 O O . ALA A 1 412 ? -3.935 -18.916 -15.566 1.00 92.19 412 ALA A O 1
ATOM 3182 N N . VAL A 1 413 ? -5.407 -17.263 -15.161 1.00 89.81 413 VAL A N 1
ATOM 3183 C CA . VAL A 1 413 ? -6.045 -17.842 -13.963 1.00 89.81 413 VAL A CA 1
ATOM 3184 C C . VAL A 1 413 ? -5.046 -18.124 -12.825 1.00 89.81 413 VAL A C 1
ATOM 3186 O O . VAL A 1 413 ? -5.285 -18.955 -11.952 1.00 89.81 413 VAL A O 1
ATOM 3189 N N . ARG A 1 414 ? -3.912 -17.411 -12.797 1.00 89.06 414 ARG A N 1
ATOM 3190 C CA . ARG A 1 414 ? -2.973 -17.421 -11.658 1.00 89.06 414 ARG A CA 1
ATOM 3191 C C . ARG A 1 414 ? -3.515 -16.574 -10.509 1.00 89.06 414 ARG A C 1
ATOM 3193 O O . ARG A 1 414 ? -3.327 -16.911 -9.344 1.00 89.06 414 ARG A O 1
ATOM 3200 N N . VAL A 1 415 ? -4.236 -15.510 -10.857 1.00 88.31 415 VAL A N 1
ATOM 3201 C CA . VAL A 1 415 ? -5.018 -14.678 -9.942 1.00 88.31 415 VAL A CA 1
ATOM 3202 C C . VAL A 1 415 ? -6.488 -14.739 -10.388 1.00 88.31 415 VAL A C 1
ATOM 3204 O O . VAL A 1 415 ? -6.762 -14.591 -11.577 1.00 88.31 415 VAL A O 1
ATOM 3207 N N . PRO A 1 416 ? -7.458 -14.983 -9.491 1.00 86.56 416 PRO A N 1
ATOM 3208 C CA . PRO A 1 416 ? -8.881 -14.915 -9.813 1.00 86.56 416 PRO A CA 1
ATOM 3209 C C . PRO A 1 416 ? -9.327 -13.491 -10.183 1.00 86.56 416 PRO A C 1
ATOM 3211 O O . PRO A 1 416 ? -8.545 -12.543 -10.166 1.00 86.56 416 PRO A O 1
ATOM 3214 N N . GLY A 1 417 ? -10.604 -13.324 -10.522 1.00 74.75 417 GLY A N 1
ATOM 3215 C CA . GLY A 1 417 ? -11.165 -12.009 -10.874 1.00 74.75 417 GLY A CA 1
ATOM 3216 C C . GLY A 1 417 ? -11.166 -11.687 -12.376 1.00 74.75 417 GLY A C 1
ATOM 3217 O O . GLY A 1 417 ? -11.653 -10.637 -12.783 1.00 74.75 417 GLY A O 1
ATOM 3218 N N . GLY A 1 418 ? -10.703 -12.607 -13.228 1.00 79.00 418 GLY A N 1
ATOM 3219 C CA . GLY A 1 418 ? -10.996 -12.591 -14.664 1.00 79.00 418 GLY A CA 1
ATOM 3220 C C . GLY A 1 418 ? -10.119 -11.659 -15.508 1.00 79.00 418 GLY A C 1
ATOM 3221 O O . GLY A 1 418 ? -9.130 -12.111 -16.076 1.00 79.00 418 GLY A O 1
ATOM 3222 N N . ALA A 1 419 ? -10.533 -10.402 -15.687 1.00 85.31 419 ALA A N 1
ATOM 3223 C CA . ALA A 1 419 ? -9.961 -9.463 -16.665 1.00 85.31 419 ALA A CA 1
ATOM 3224 C C . ALA A 1 419 ? -9.046 -8.398 -16.021 1.00 85.31 419 ALA A C 1
ATOM 3226 O O . ALA A 1 419 ? -8.965 -8.303 -14.799 1.00 85.31 419 ALA A O 1
ATOM 3227 N N . GLY A 1 420 ? -8.374 -7.594 -16.852 1.00 90.69 420 GLY A N 1
ATOM 3228 C CA . GLY A 1 420 ? -7.342 -6.638 -16.443 1.00 90.69 420 GLY A CA 1
ATOM 3229 C C . GLY A 1 420 ? -5.930 -7.222 -16.536 1.00 90.69 420 GLY A C 1
ATOM 3230 O O . GLY A 1 420 ? -5.736 -8.427 -16.381 1.00 90.69 420 GLY A O 1
ATOM 3231 N N . GLY A 1 421 ? -4.947 -6.370 -16.831 1.00 92.56 421 GLY A N 1
ATOM 3232 C CA . GLY A 1 421 ? -3.536 -6.752 -16.851 1.00 92.56 421 GLY A CA 1
ATOM 3233 C C . GLY A 1 421 ? -2.789 -6.134 -15.682 1.00 92.56 421 GLY A C 1
ATOM 3234 O O . GLY A 1 421 ? -2.578 -4.923 -15.683 1.00 92.56 421 GLY A O 1
ATOM 3235 N N . ASP A 1 422 ? -2.408 -6.928 -14.680 1.00 92.00 422 ASP A N 1
ATOM 3236 C CA . ASP A 1 422 ? -1.679 -6.425 -13.512 1.00 92.00 422 ASP A CA 1
ATOM 3237 C C . ASP A 1 422 ? -0.276 -5.927 -13.900 1.00 92.00 422 ASP A C 1
ATOM 3239 O O . ASP A 1 422 ? 0.329 -6.363 -14.880 1.00 92.00 422 ASP A O 1
ATOM 3243 N N . LYS A 1 423 ? 0.257 -4.990 -13.118 1.00 91.56 423 LYS A N 1
ATOM 3244 C CA . LYS A 1 423 ? 1.639 -4.520 -13.253 1.00 91.56 423 LYS A CA 1
ATOM 3245 C C . LYS A 1 423 ? 2.438 -4.923 -12.025 1.00 91.56 423 LYS A C 1
ATOM 3247 O O . LYS A 1 423 ? 1.883 -5.116 -10.945 1.00 91.56 423 LYS A O 1
ATOM 3252 N N . ILE A 1 424 ? 3.752 -5.005 -12.194 1.00 91.75 424 ILE A N 1
ATOM 3253 C CA . ILE A 1 424 ? 4.685 -5.144 -11.074 1.00 91.75 424 ILE A CA 1
ATOM 3254 C C . ILE A 1 424 ? 4.545 -3.899 -10.189 1.00 91.75 424 ILE A C 1
ATOM 3256 O O . ILE A 1 424 ? 4.961 -2.807 -10.574 1.00 91.75 424 ILE A O 1
ATOM 3260 N N . GLY A 1 425 ? 3.937 -4.074 -9.017 1.00 89.94 425 GLY A N 1
ATOM 3261 C CA . GLY A 1 425 ? 3.954 -3.087 -7.943 1.00 89.94 425 GLY A CA 1
ATOM 3262 C C . GLY A 1 425 ? 5.272 -3.138 -7.173 1.00 89.94 425 GLY A C 1
ATOM 3263 O O . GLY A 1 425 ? 6.043 -4.088 -7.294 1.00 89.94 425 GLY A O 1
ATOM 3264 N N . CYS A 1 426 ? 5.520 -2.118 -6.353 1.00 94.25 426 CYS A N 1
ATOM 3265 C CA . CYS A 1 426 ? 6.705 -2.043 -5.498 1.00 94.25 426 CYS A CA 1
ATOM 3266 C C . CYS A 1 426 ? 8.040 -2.304 -6.240 1.00 94.25 426 CYS A C 1
ATOM 3268 O O . CYS A 1 426 ? 8.833 -3.155 -5.832 1.00 94.25 426 CYS A O 1
ATOM 3270 N N . LEU A 1 427 ? 8.264 -1.622 -7.371 1.00 93.75 427 LEU A N 1
ATOM 3271 C CA . LEU A 1 427 ? 9.261 -2.007 -8.380 1.00 93.75 427 LEU A CA 1
ATOM 3272 C C . LEU A 1 427 ? 10.685 -2.167 -7.829 1.00 93.75 427 LEU A C 1
ATOM 3274 O O . LEU A 1 427 ? 11.340 -3.161 -8.132 1.00 93.75 427 LEU A O 1
ATOM 3278 N N . ASP A 1 428 ? 11.170 -1.237 -7.009 1.00 95.44 428 ASP A N 1
ATOM 3279 C CA . ASP A 1 428 ? 12.522 -1.320 -6.440 1.00 95.44 428 ASP A CA 1
ATOM 3280 C C . ASP A 1 428 ? 12.682 -2.553 -5.539 1.00 95.44 428 ASP A C 1
ATOM 3282 O O . ASP A 1 428 ? 13.699 -3.249 -5.583 1.00 95.44 428 ASP A O 1
ATOM 3286 N N . VAL A 1 429 ? 11.649 -2.873 -4.756 1.00 95.12 429 VAL A N 1
ATOM 3287 C CA . VAL A 1 429 ? 11.614 -4.073 -3.913 1.00 95.12 429 VAL A CA 1
ATOM 3288 C C . VAL A 1 429 ? 11.606 -5.339 -4.776 1.00 95.12 429 VAL A C 1
ATOM 3290 O O . VAL A 1 429 ? 12.311 -6.303 -4.464 1.00 95.12 429 VAL A O 1
ATOM 3293 N N . TRP A 1 430 ? 10.872 -5.332 -5.891 1.00 95.94 430 TRP A N 1
ATOM 3294 C CA . TRP A 1 430 ? 10.864 -6.440 -6.850 1.00 95.94 430 TRP A CA 1
ATOM 3295 C C . TRP A 1 430 ? 12.229 -6.639 -7.524 1.00 95.94 430 TRP A C 1
ATOM 3297 O O . TRP A 1 430 ? 12.746 -7.757 -7.582 1.00 95.94 430 TRP A O 1
ATOM 3307 N N . VAL A 1 431 ? 12.858 -5.551 -7.976 1.00 96.00 431 VAL A N 1
ATOM 3308 C CA . VAL A 1 431 ? 14.207 -5.561 -8.559 1.00 96.00 431 VAL A CA 1
ATOM 3309 C C . VAL A 1 431 ? 15.216 -6.109 -7.551 1.00 96.00 431 VAL A C 1
ATOM 3311 O O . VAL A 1 431 ? 15.980 -7.014 -7.888 1.00 96.00 431 VAL A O 1
ATOM 3314 N N . ARG A 1 432 ? 15.165 -5.656 -6.291 1.00 94.94 432 ARG A N 1
ATOM 3315 C CA . ARG A 1 432 ? 15.996 -6.196 -5.205 1.00 94.94 432 ARG A CA 1
ATOM 3316 C C . ARG A 1 432 ? 15.829 -7.703 -5.059 1.00 94.94 432 ARG A C 1
ATOM 3318 O O . ARG A 1 432 ? 16.824 -8.424 -4.999 1.00 94.94 432 ARG A O 1
ATOM 3325 N N . LYS A 1 433 ? 14.585 -8.187 -5.019 1.00 94.06 433 LYS A N 1
ATOM 3326 C CA . LYS A 1 433 ? 14.285 -9.619 -4.922 1.00 94.06 433 LYS A CA 1
ATOM 3327 C C . LYS A 1 433 ? 14.939 -10.395 -6.066 1.00 94.06 433 LYS A C 1
ATOM 3329 O O . LYS A 1 433 ? 15.624 -11.382 -5.810 1.00 94.06 433 LYS A O 1
ATOM 3334 N N . ARG A 1 434 ? 14.794 -9.932 -7.312 1.00 95.50 434 ARG A N 1
ATOM 3335 C CA . ARG A 1 434 ? 15.391 -10.597 -8.482 1.00 95.50 434 ARG A CA 1
ATOM 3336 C C . ARG A 1 434 ? 16.911 -10.539 -8.510 1.00 95.50 434 ARG A C 1
ATOM 3338 O O . ARG A 1 434 ? 17.528 -11.491 -8.977 1.00 95.50 434 ARG A O 1
ATOM 3345 N N . ILE A 1 435 ? 17.520 -9.477 -7.991 1.00 94.81 435 ILE A N 1
ATOM 3346 C CA . ILE A 1 435 ? 18.972 -9.422 -7.801 1.00 94.81 435 ILE A CA 1
ATOM 3347 C C . ILE A 1 435 ? 19.414 -10.512 -6.818 1.00 94.81 435 ILE A C 1
ATOM 3349 O O . ILE A 1 435 ? 20.299 -11.298 -7.148 1.00 94.81 435 ILE A O 1
ATOM 3353 N N . ILE A 1 436 ? 18.764 -10.617 -5.654 1.00 92.56 436 ILE A N 1
ATOM 3354 C CA . ILE A 1 436 ? 19.097 -11.627 -4.636 1.00 92.56 436 ILE A CA 1
ATOM 3355 C C . ILE A 1 436 ? 18.925 -13.049 -5.193 1.00 92.56 436 ILE A C 1
ATOM 3357 O O . ILE A 1 436 ? 19.828 -13.872 -5.064 1.00 92.56 436 ILE A O 1
ATOM 3361 N N . GLU A 1 437 ? 17.804 -13.332 -5.861 1.00 92.81 437 GLU A N 1
ATOM 3362 C CA . GLU A 1 437 ? 17.509 -14.657 -6.428 1.00 92.81 437 GLU A CA 1
ATOM 3363 C C . GLU A 1 437 ? 18.441 -15.058 -7.572 1.00 92.81 437 GLU A C 1
ATOM 3365 O O . GLU A 1 437 ? 18.711 -16.243 -7.753 1.00 92.81 437 GLU A O 1
ATOM 3370 N N . SER A 1 438 ? 18.955 -14.088 -8.331 1.00 93.81 438 SER A N 1
ATOM 3371 C CA . SER A 1 438 ? 19.916 -14.364 -9.403 1.00 93.81 438 SER A CA 1
ATOM 3372 C C . SER A 1 438 ? 21.259 -14.891 -8.881 1.00 93.81 438 SER A C 1
ATOM 3374 O O . SER A 1 438 ? 22.036 -15.455 -9.650 1.00 93.81 438 SER A O 1
ATOM 3376 N N . GLY A 1 439 ? 21.571 -14.660 -7.597 1.00 91.62 439 GLY A N 1
ATOM 3377 C CA . GLY A 1 439 ? 22.883 -14.933 -7.011 1.00 91.62 439 GLY A CA 1
ATOM 3378 C C . GLY A 1 439 ? 24.015 -14.073 -7.588 1.00 91.62 439 GLY A C 1
ATOM 3379 O O . GLY A 1 439 ? 25.180 -14.292 -7.255 1.00 91.62 439 GLY A O 1
ATOM 3380 N N . MET A 1 440 ? 23.704 -13.104 -8.458 1.00 90.94 440 MET A N 1
ATOM 3381 C CA . MET A 1 440 ? 24.699 -12.250 -9.089 1.00 90.94 440 MET A CA 1
ATOM 3382 C C . MET A 1 440 ? 25.325 -11.292 -8.079 1.00 90.94 440 MET A C 1
ATOM 3384 O O . MET A 1 440 ? 24.653 -10.650 -7.277 1.00 90.94 440 MET A O 1
ATOM 3388 N N . GLN A 1 441 ? 26.646 -11.172 -8.162 1.00 91.12 441 GLN A N 1
ATOM 3389 C CA . GLN A 1 441 ? 27.450 -10.278 -7.339 1.00 91.12 441 GLN A CA 1
ATOM 3390 C C . GLN A 1 441 ? 28.540 -9.623 -8.194 1.00 91.12 441 GLN A C 1
ATOM 3392 O O . GLN A 1 441 ? 28.778 -10.018 -9.342 1.00 91.12 441 GLN A O 1
ATOM 3397 N N . GLY A 1 442 ? 29.233 -8.650 -7.604 1.00 92.50 442 GLY A N 1
ATOM 3398 C CA . GLY A 1 442 ? 30.411 -8.015 -8.186 1.00 92.50 442 GLY A CA 1
ATOM 3399 C C . GLY A 1 442 ? 30.153 -6.623 -8.753 1.00 92.50 442 GLY A C 1
ATOM 3400 O O . GLY A 1 442 ? 29.046 -6.091 -8.711 1.00 92.50 442 GLY A O 1
ATOM 3401 N N . LYS A 1 443 ? 31.223 -6.025 -9.282 1.00 93.69 443 LYS A N 1
ATOM 3402 C CA . LYS A 1 443 ? 31.275 -4.616 -9.696 1.00 93.69 443 LYS A CA 1
ATOM 3403 C C . LYS A 1 443 ? 30.250 -4.244 -10.777 1.00 93.69 443 LYS A C 1
ATOM 3405 O O . LYS A 1 443 ? 29.811 -3.103 -10.806 1.00 93.69 443 LYS A O 1
ATOM 3410 N N . PHE A 1 444 ? 29.876 -5.182 -11.646 1.00 95.06 444 PHE A N 1
ATOM 3411 C CA . PHE A 1 444 ? 28.978 -4.949 -12.786 1.00 95.06 444 PHE A CA 1
ATOM 3412 C C . PHE A 1 444 ? 27.527 -5.372 -12.519 1.00 95.06 444 PHE A C 1
ATOM 3414 O O . PHE A 1 444 ? 26.737 -5.522 -13.443 1.00 95.06 444 PHE A O 1
ATOM 3421 N N . LEU A 1 445 ? 27.146 -5.571 -11.251 1.00 96.06 445 LEU A N 1
ATOM 3422 C CA . LEU A 1 445 ? 25.772 -5.939 -10.893 1.00 96.06 445 LEU A CA 1
ATOM 3423 C C . LEU A 1 445 ? 24.734 -4.897 -11.347 1.00 96.06 445 LEU A C 1
ATOM 3425 O O . LEU A 1 445 ? 23.606 -5.257 -11.676 1.00 96.06 445 LEU A O 1
ATOM 3429 N N . TRP A 1 446 ? 25.129 -3.625 -11.419 1.00 95.50 446 TRP A N 1
ATOM 3430 C CA . TRP A 1 446 ? 24.292 -2.534 -11.920 1.00 95.50 446 TRP A CA 1
ATOM 3431 C C . TRP A 1 446 ? 23.812 -2.765 -13.363 1.00 95.50 446 TRP A C 1
ATOM 3433 O O . TRP A 1 446 ? 22.713 -2.337 -13.704 1.00 95.50 446 TRP A O 1
ATOM 3443 N N . GLU A 1 447 ? 24.575 -3.484 -14.197 1.00 97.25 447 GLU A N 1
ATOM 3444 C CA . GLU A 1 447 ? 24.153 -3.815 -15.563 1.00 97.25 447 GLU A CA 1
ATOM 3445 C C . GLU A 1 447 ? 22.924 -4.729 -15.546 1.00 97.25 447 GLU A C 1
ATOM 3447 O O . GLU A 1 447 ? 21.974 -4.497 -16.290 1.00 97.25 447 GLU A O 1
ATOM 3452 N N . TYR A 1 448 ? 22.890 -5.717 -14.642 1.00 97.81 448 TYR A N 1
ATOM 3453 C CA . TYR A 1 448 ? 21.723 -6.587 -14.460 1.00 97.81 448 TYR A CA 1
ATOM 3454 C C . TYR A 1 448 ? 20.496 -5.802 -13.986 1.00 97.81 448 TYR A C 1
ATOM 3456 O O . TYR A 1 448 ? 19.404 -6.005 -14.516 1.00 97.81 448 TYR A O 1
ATOM 3464 N N . GLU A 1 449 ? 20.661 -4.888 -13.023 1.00 97.38 449 GLU A N 1
ATOM 3465 C CA . GLU A 1 449 ? 19.566 -4.021 -12.569 1.00 97.38 449 GLU A CA 1
ATOM 3466 C C . GLU A 1 449 ? 19.013 -3.158 -13.713 1.00 97.38 449 GLU A C 1
ATOM 3468 O O . GLU A 1 449 ? 17.798 -3.123 -13.927 1.00 97.38 449 GLU A O 1
ATOM 3473 N N . GLN A 1 450 ? 19.890 -2.483 -14.464 1.00 96.50 450 GLN A N 1
ATOM 3474 C CA . GLN A 1 450 ? 19.479 -1.661 -15.604 1.00 96.50 450 GLN A CA 1
ATOM 3475 C C . GLN A 1 450 ? 18.767 -2.499 -16.666 1.00 96.50 450 GLN A C 1
ATOM 3477 O O . GLN A 1 450 ? 17.715 -2.094 -17.159 1.00 96.50 450 GLN A O 1
ATOM 3482 N N . GLY A 1 451 ? 19.295 -3.690 -16.959 1.00 97.31 451 GLY A N 1
ATOM 3483 C CA . GLY A 1 451 ? 18.663 -4.663 -17.838 1.00 97.31 451 GLY A CA 1
ATOM 3484 C C . GLY A 1 451 ? 17.251 -5.001 -17.372 1.00 97.31 451 GLY A C 1
ATOM 3485 O O . GLY A 1 451 ? 16.304 -4.830 -18.132 1.00 97.31 451 GLY A O 1
ATOM 3486 N N . MET A 1 452 ? 17.091 -5.408 -16.108 1.00 97.12 452 MET A N 1
ATOM 3487 C CA . MET A 1 452 ? 15.796 -5.716 -15.481 1.00 97.12 452 MET A CA 1
ATOM 3488 C C . MET A 1 452 ? 14.780 -4.592 -15.670 1.00 97.12 452 MET A C 1
ATOM 3490 O O . MET A 1 452 ? 13.679 -4.828 -16.167 1.00 97.12 452 MET A O 1
ATOM 3494 N N . ARG A 1 453 ? 15.152 -3.359 -15.315 1.00 95.31 453 ARG A N 1
ATOM 3495 C CA . ARG A 1 453 ? 14.262 -2.197 -15.433 1.00 95.31 453 ARG A CA 1
ATOM 3496 C C . ARG A 1 453 ? 13.896 -1.903 -16.882 1.00 95.31 453 ARG A C 1
ATOM 3498 O O . ARG A 1 453 ? 12.719 -1.692 -17.162 1.00 95.31 453 ARG A O 1
ATOM 3505 N N . GLN A 1 454 ? 14.865 -1.960 -17.796 1.00 94.69 454 GLN A N 1
ATOM 3506 C CA . GLN A 1 454 ? 14.615 -1.756 -19.221 1.00 94.69 454 GLN A CA 1
ATOM 3507 C C . GLN A 1 454 ? 13.732 -2.864 -19.802 1.00 94.69 454 GLN A C 1
ATOM 3509 O O . GLN A 1 454 ? 12.871 -2.579 -20.624 1.00 94.69 454 GLN A O 1
ATOM 3514 N N . GLY A 1 455 ? 13.900 -4.121 -19.386 1.00 95.31 455 GLY A N 1
ATOM 3515 C CA . GLY A 1 455 ? 13.041 -5.230 -19.807 1.00 95.31 455 GLY A CA 1
ATOM 3516 C C . GLY A 1 455 ? 11.590 -5.033 -19.367 1.00 95.31 455 GLY A C 1
ATOM 3517 O O . GLY A 1 455 ? 10.673 -5.209 -20.169 1.00 95.31 455 GLY A O 1
ATOM 3518 N N . ILE A 1 456 ? 11.391 -4.594 -18.119 1.00 93.62 456 ILE A N 1
ATOM 3519 C CA . ILE A 1 456 ? 10.073 -4.257 -17.564 1.00 93.62 456 ILE A CA 1
ATOM 3520 C C . ILE A 1 456 ? 9.448 -3.078 -18.319 1.00 93.62 456 ILE A C 1
ATOM 3522 O O . ILE A 1 456 ? 8.302 -3.178 -18.760 1.00 93.62 456 ILE A O 1
ATOM 3526 N N . SER A 1 457 ? 10.183 -1.972 -18.495 1.00 90.25 457 SER A N 1
ATOM 3527 C CA . SER A 1 457 ? 9.661 -0.797 -19.205 1.00 90.25 457 SER A CA 1
ATOM 3528 C C . SER A 1 457 ? 9.345 -1.135 -20.659 1.00 90.25 457 SER A C 1
ATOM 3530 O O . SER A 1 457 ? 8.243 -0.856 -21.109 1.00 90.25 457 SER A O 1
ATOM 3532 N N . SER A 1 458 ? 10.238 -1.848 -21.353 1.00 89.25 458 SER A N 1
ATOM 3533 C CA . SER A 1 458 ? 10.066 -2.237 -22.760 1.00 89.25 458 SER A CA 1
ATOM 3534 C C . SER A 1 458 ? 8.823 -3.097 -22.982 1.00 89.25 458 SER A C 1
ATOM 3536 O O . SER A 1 458 ? 8.216 -3.021 -24.049 1.00 89.25 458 SER A O 1
ATOM 3538 N N . PHE A 1 459 ? 8.444 -3.922 -21.999 1.00 90.81 459 PHE A N 1
ATOM 3539 C CA . PHE A 1 459 ? 7.207 -4.696 -22.059 1.00 90.81 459 PHE A CA 1
ATOM 3540 C C . PHE A 1 459 ? 5.973 -3.788 -21.955 1.00 90.81 459 PHE A C 1
ATOM 3542 O O . PHE A 1 459 ? 5.030 -3.939 -22.732 1.00 90.81 459 PHE A O 1
ATOM 3549 N N . TYR A 1 460 ? 5.982 -2.831 -21.021 1.00 83.00 460 TYR A N 1
ATOM 3550 C CA . TYR A 1 460 ? 4.879 -1.880 -20.851 1.00 83.00 460 TYR A CA 1
ATOM 3551 C C . TYR A 1 460 ? 4.853 -0.773 -21.920 1.00 83.00 460 TYR A C 1
ATOM 3553 O O . TYR A 1 460 ? 3.809 -0.157 -22.120 1.00 83.00 460 TYR A O 1
ATOM 3561 N N . GLU A 1 461 ? 5.958 -0.553 -22.638 1.00 71.25 461 GLU A N 1
ATOM 3562 C CA . GLU A 1 461 ? 6.082 0.303 -23.823 1.00 71.25 461 GLU A CA 1
ATOM 3563 C C . GLU A 1 461 ? 5.386 -0.336 -25.045 1.00 71.25 461 GLU A C 1
ATOM 3565 O O . GLU A 1 461 ? 5.977 -0.671 -26.079 1.00 71.25 461 GLU A O 1
ATOM 3570 N N . GLY A 1 462 ? 4.070 -0.500 -24.951 1.00 52.47 462 GLY A N 1
ATOM 3571 C CA . GLY A 1 462 ? 3.212 -0.493 -26.125 1.00 52.47 462 GLY A CA 1
ATOM 3572 C C . GLY A 1 462 ? 3.096 0.936 -26.655 1.00 52.47 462 GLY A C 1
ATOM 3573 O O . GLY A 1 462 ? 3.230 1.895 -25.900 1.00 52.47 462 GLY A O 1
ATOM 3574 N N . LYS A 1 463 ? 2.761 1.113 -27.938 1.00 42.56 463 LYS A N 1
ATOM 3575 C CA . LYS A 1 463 ? 2.299 2.416 -28.460 1.00 42.56 463 LYS A CA 1
ATOM 3576 C C . LYS A 1 463 ? 1.068 2.968 -27.714 1.00 42.56 463 LYS A C 1
ATOM 3578 O O . LYS A 1 463 ? 0.675 4.095 -27.962 1.00 42.56 463 LYS A O 1
ATOM 3583 N N . ASP A 1 464 ? 0.543 2.218 -26.745 1.00 42.34 464 ASP A N 1
ATOM 3584 C CA . ASP A 1 464 ? -0.403 2.632 -25.717 1.00 42.34 464 ASP A CA 1
ATOM 3585 C C . ASP A 1 464 ? -0.013 3.943 -25.009 1.00 42.34 464 ASP A C 1
ATOM 3587 O O . ASP A 1 464 ? -0.899 4.649 -24.574 1.00 42.34 464 ASP A O 1
ATOM 3591 N N . GLY A 1 465 ? 1.259 4.347 -24.923 1.00 37.91 465 GLY A N 1
ATOM 3592 C CA . GLY A 1 465 ? 1.583 5.690 -24.410 1.00 37.91 465 GLY A CA 1
ATOM 3593 C C . GLY A 1 465 ? 1.014 6.819 -25.280 1.00 37.91 465 GLY A C 1
ATOM 3594 O O . GLY A 1 465 ? 0.482 7.789 -24.760 1.00 37.91 465 GLY A O 1
ATOM 3595 N N . GLU A 1 466 ? 1.086 6.672 -26.602 1.00 35.09 466 GLU A N 1
ATOM 3596 C CA . GLU A 1 466 ? 0.577 7.643 -27.578 1.00 35.09 466 GLU A CA 1
ATOM 3597 C C . GLU A 1 466 ? -0.912 7.397 -27.877 1.00 35.09 466 GLU A C 1
ATOM 3599 O O . GLU A 1 466 ? -1.681 8.344 -28.010 1.00 35.09 466 GLU A O 1
ATOM 3604 N N . ASP A 1 467 ? -1.332 6.128 -27.917 1.00 37.56 467 ASP A N 1
ATOM 3605 C CA . ASP A 1 467 ? -2.710 5.715 -28.186 1.00 37.56 467 ASP A CA 1
ATOM 3606 C C . ASP A 1 467 ? -3.627 5.861 -26.954 1.00 37.56 467 ASP A C 1
ATOM 3608 O O . ASP A 1 467 ? -4.750 6.327 -27.113 1.00 37.56 467 ASP A O 1
ATOM 3612 N N . ASP A 1 468 ? -3.189 5.543 -25.723 1.00 38.72 468 ASP A N 1
ATOM 3613 C CA . ASP A 1 468 ? -3.948 5.842 -24.489 1.00 38.72 468 ASP A CA 1
ATOM 3614 C C . ASP A 1 468 ? -3.919 7.350 -24.195 1.00 38.72 468 ASP A C 1
ATOM 3616 O O . ASP A 1 468 ? -4.915 7.876 -23.701 1.00 38.72 468 ASP A O 1
ATOM 3620 N N . PHE A 1 469 ? -2.843 8.074 -24.542 1.00 34.62 469 PHE A N 1
ATOM 3621 C CA . PHE A 1 469 ? -2.856 9.541 -24.515 1.00 34.62 469 PHE A CA 1
ATOM 3622 C C . PHE A 1 469 ? -3.905 10.072 -25.500 1.00 34.62 469 PHE A C 1
ATOM 3624 O O . PHE A 1 469 ? -4.856 10.708 -25.065 1.00 34.62 469 PHE A O 1
ATOM 3631 N N . ARG A 1 470 ? -3.867 9.689 -26.785 1.00 37.59 470 ARG A N 1
ATOM 3632 C CA . ARG A 1 470 ? -4.913 10.039 -27.769 1.00 37.59 470 ARG A CA 1
ATOM 3633 C C . ARG A 1 470 ? -6.321 9.593 -27.379 1.00 37.59 470 ARG A C 1
ATOM 3635 O O . ARG A 1 470 ? -7.293 10.211 -27.787 1.00 37.59 470 ARG A O 1
ATOM 3642 N N . LYS A 1 471 ? -6.478 8.510 -26.625 1.00 38.16 471 LYS A N 1
ATOM 3643 C CA . LYS A 1 471 ? -7.799 7.986 -26.249 1.00 38.16 471 LYS A CA 1
ATOM 3644 C C . LYS A 1 471 ? -8.384 8.671 -25.016 1.00 38.16 471 LYS A C 1
ATOM 3646 O O . LYS A 1 471 ? -9.594 8.860 -24.957 1.00 38.16 471 LYS A O 1
ATOM 3651 N N . ASN A 1 472 ? -7.541 9.034 -24.051 1.00 33.88 472 ASN A N 1
ATOM 3652 C CA . ASN A 1 472 ? -7.955 9.730 -22.829 1.00 33.88 472 ASN A CA 1
ATOM 3653 C C . ASN A 1 472 ? -8.042 11.248 -23.025 1.00 33.88 472 ASN A C 1
ATOM 3655 O O . ASN A 1 472 ? -8.770 11.925 -22.305 1.00 33.88 472 ASN A O 1
ATOM 3659 N N . TYR A 1 473 ? -7.297 11.760 -23.999 1.00 31.30 473 TYR A N 1
ATOM 3660 C CA . TYR A 1 473 ? -7.074 13.177 -24.218 1.00 31.30 473 TYR A CA 1
ATOM 3661 C C . TYR A 1 473 ? -7.394 13.588 -25.677 1.00 31.30 473 TYR A C 1
ATOM 3663 O O . TYR A 1 473 ? -7.483 14.754 -25.988 1.00 31.30 473 TYR A O 1
ATOM 3671 N N . GLY A 1 474 ? -7.697 12.692 -26.614 1.00 28.34 474 GLY A N 1
ATOM 3672 C CA . GLY A 1 474 ? -7.892 13.088 -28.022 1.00 28.34 474 GLY A CA 1
ATOM 3673 C C . GLY A 1 474 ? -6.579 13.490 -28.712 1.00 28.34 474 GLY A C 1
ATOM 3674 O O . GLY A 1 474 ? -5.495 13.408 -28.131 1.00 28.34 474 GLY A O 1
ATOM 3675 N N . ASP A 1 475 ? -6.653 13.903 -29.980 1.00 29.62 475 ASP A N 1
ATOM 3676 C CA . ASP A 1 475 ? -5.493 14.439 -30.702 1.00 29.62 475 ASP A CA 1
ATOM 3677 C C . ASP A 1 475 ? -5.104 15.809 -30.120 1.00 29.62 475 ASP A C 1
ATOM 3679 O O . ASP A 1 475 ? -5.696 16.836 -30.451 1.00 29.62 475 ASP A O 1
ATOM 3683 N N . TYR A 1 476 ? -4.097 15.838 -29.247 1.00 28.30 476 TYR A N 1
ATOM 3684 C CA . TYR A 1 476 ? -3.518 17.080 -28.740 1.00 28.30 476 TYR A CA 1
ATOM 3685 C C . TYR A 1 476 ? -2.132 17.328 -29.331 1.00 28.30 476 TYR A C 1
ATOM 3687 O O . TYR A 1 476 ? -1.254 16.465 -29.302 1.00 28.30 476 TYR A O 1
ATOM 3695 N N . PHE A 1 477 ? -1.926 18.552 -29.815 1.00 27.19 477 PHE A N 1
ATOM 3696 C CA . PHE A 1 477 ? -0.610 19.100 -30.115 1.00 27.19 477 PHE A CA 1
ATOM 3697 C C . PHE A 1 477 ? -0.122 19.864 -28.882 1.00 27.19 477 PHE A C 1
ATOM 3699 O O . PHE A 1 477 ? -0.714 20.874 -28.505 1.00 27.19 477 PHE A O 1
ATOM 3706 N N . ILE A 1 478 ? 0.953 19.391 -28.250 1.00 26.73 478 ILE A N 1
ATOM 3707 C CA . ILE A 1 478 ? 1.749 20.227 -27.348 1.00 26.73 478 ILE A CA 1
ATOM 3708 C C . ILE A 1 478 ? 2.762 20.939 -28.239 1.00 26.73 478 ILE A C 1
ATOM 3710 O O . ILE A 1 478 ? 3.728 20.321 -28.679 1.00 26.73 478 ILE A O 1
ATOM 3714 N N . ASP A 1 479 ? 2.525 22.216 -28.527 1.00 29.58 479 ASP A N 1
ATOM 3715 C CA . ASP A 1 479 ? 3.547 23.084 -29.104 1.00 29.58 479 ASP A CA 1
ATOM 3716 C C . ASP A 1 479 ? 4.076 23.981 -27.982 1.00 29.58 479 ASP A C 1
ATOM 3718 O O . ASP A 1 479 ? 3.407 24.902 -27.512 1.00 29.58 479 ASP A O 1
ATOM 3722 N N . GLY A 1 480 ? 5.241 23.619 -27.452 1.00 27.05 480 GLY A N 1
ATOM 3723 C CA . GLY A 1 480 ? 5.955 24.395 -26.450 1.00 27.05 480 GLY A CA 1
ATOM 3724 C C . GLY A 1 480 ? 7.166 25.031 -27.106 1.00 27.05 480 GLY A C 1
ATOM 3725 O O . GLY A 1 480 ? 8.138 24.338 -27.403 1.00 27.05 480 GLY A O 1
ATOM 3726 N N . ILE A 1 481 ? 7.138 26.346 -27.313 1.00 28.28 481 ILE A N 1
ATOM 3727 C CA . ILE A 1 481 ? 8.319 27.067 -27.785 1.00 28.28 481 ILE A CA 1
ATOM 3728 C C . ILE A 1 481 ? 9.196 27.369 -26.568 1.00 28.28 481 ILE A C 1
ATOM 3730 O O . ILE A 1 481 ? 8.881 28.230 -25.745 1.00 28.28 481 ILE A O 1
ATOM 3734 N N . VAL A 1 482 ? 10.321 26.663 -26.457 1.00 28.27 482 VAL A N 1
ATOM 3735 C CA . VAL A 1 482 ? 11.396 27.027 -25.527 1.00 28.27 482 VAL A CA 1
ATOM 3736 C C . VAL A 1 482 ? 12.144 28.214 -26.123 1.00 28.27 482 VAL A C 1
ATOM 3738 O O . VAL A 1 482 ? 12.947 28.059 -27.045 1.00 28.27 482 VAL A O 1
ATOM 3741 N N . VAL A 1 483 ? 11.895 29.412 -25.598 1.00 29.84 483 VAL A N 1
ATOM 3742 C CA . VAL A 1 483 ? 12.597 30.634 -26.012 1.00 29.84 483 VAL A CA 1
ATOM 3743 C C . VAL A 1 483 ? 13.869 30.791 -25.170 1.00 29.84 483 VAL A C 1
ATOM 3745 O O . VAL A 1 483 ? 14.021 31.716 -24.381 1.00 29.84 483 VAL A O 1
ATOM 3748 N N . GLY A 1 484 ? 14.795 29.841 -25.317 1.00 30.50 484 GLY A N 1
ATOM 3749 C CA . GLY A 1 484 ? 16.071 29.845 -24.595 1.00 30.50 484 GLY A CA 1
ATOM 3750 C C . GLY A 1 484 ? 15.960 29.483 -23.107 1.00 30.50 484 GLY A C 1
ATOM 3751 O O . GLY A 1 484 ? 14.883 29.412 -22.528 1.00 30.50 484 GLY A O 1
ATOM 3752 N N . ALA A 1 485 ? 17.105 29.198 -22.487 1.00 32.72 485 ALA A N 1
ATOM 3753 C CA . ALA A 1 485 ? 17.210 28.496 -21.203 1.00 32.72 485 ALA A CA 1
ATOM 3754 C C . ALA A 1 485 ? 16.669 29.241 -19.958 1.00 32.72 485 ALA A C 1
ATOM 3756 O O . ALA A 1 485 ? 16.837 28.732 -18.853 1.00 32.72 485 ALA A O 1
ATOM 3757 N N . GLU A 1 486 ? 16.054 30.421 -20.092 1.00 33.78 486 GLU A N 1
ATOM 3758 C CA . GLU A 1 486 ? 15.754 31.299 -18.945 1.00 33.78 486 GLU A CA 1
ATOM 3759 C C . GLU A 1 486 ? 14.350 31.967 -18.982 1.00 33.78 486 GLU A C 1
ATOM 3761 O O . GLU A 1 486 ? 14.007 32.724 -18.071 1.00 33.78 486 GLU A O 1
ATOM 3766 N N . ALA A 1 487 ? 13.487 31.655 -19.968 1.00 34.53 487 ALA A N 1
ATOM 3767 C CA . ALA A 1 487 ? 12.058 32.023 -19.975 1.00 34.53 487 ALA A CA 1
ATOM 3768 C C . ALA A 1 487 ? 11.214 31.111 -20.896 1.00 34.53 487 ALA A C 1
ATOM 3770 O O . ALA A 1 487 ? 11.725 30.560 -21.871 1.00 34.53 487 ALA A O 1
ATOM 3771 N N . GLY A 1 488 ? 9.914 30.961 -20.615 1.00 37.06 488 GLY A N 1
ATOM 3772 C CA . GLY A 1 488 ? 9.009 30.116 -21.407 1.00 37.06 488 GLY A CA 1
ATOM 3773 C C . GLY A 1 488 ? 7.565 30.616 -21.453 1.00 37.06 488 GLY A C 1
ATOM 3774 O O . GLY A 1 488 ? 7.120 31.360 -20.577 1.00 37.06 488 GLY A O 1
ATOM 3775 N N . VAL A 1 489 ? 6.830 30.199 -22.488 1.00 33.72 489 VAL A N 1
ATOM 3776 C CA . VAL A 1 489 ? 5.398 30.480 -22.668 1.00 33.72 489 VAL A CA 1
ATOM 3777 C C . VAL A 1 489 ? 4.665 29.174 -22.965 1.00 33.72 489 VAL A C 1
ATOM 3779 O O . VAL A 1 489 ? 5.089 28.397 -23.816 1.00 33.72 489 VAL A O 1
ATOM 3782 N N . LEU A 1 490 ? 3.565 28.937 -22.256 1.00 35.69 490 LEU A N 1
ATOM 3783 C CA . LEU A 1 490 ? 2.663 27.809 -22.439 1.00 35.69 490 LEU A CA 1
ATOM 3784 C C . LEU A 1 490 ? 1.346 28.323 -23.023 1.00 35.69 490 LEU A C 1
ATOM 3786 O O . LEU A 1 490 ? 0.736 29.234 -22.463 1.00 35.69 490 LEU A O 1
ATOM 3790 N N . TYR A 1 491 ? 0.905 27.726 -24.125 1.00 33.94 491 TYR A N 1
ATOM 3791 C CA . TYR A 1 491 ? -0.383 28.008 -24.748 1.00 33.94 491 TYR A CA 1
ATOM 3792 C C . TYR A 1 491 ? -1.228 26.738 -24.772 1.00 33.94 491 TYR A C 1
ATOM 3794 O O . TYR A 1 491 ? -0.740 25.670 -25.139 1.00 33.94 491 TYR A O 1
ATOM 3802 N N . SER A 1 492 ? -2.497 26.844 -24.390 1.00 34.81 492 SER A N 1
ATOM 3803 C CA . SER A 1 492 ? -3.445 25.734 -24.454 1.00 34.81 492 SER A CA 1
ATOM 3804 C C . SER A 1 492 ? -4.756 26.168 -25.102 1.00 34.81 492 SER A C 1
ATOM 3806 O O . SER A 1 492 ? -5.210 27.300 -24.925 1.00 34.81 492 SER A O 1
ATOM 3808 N N . ARG A 1 493 ? -5.362 25.257 -25.870 1.00 35.75 493 ARG A N 1
ATOM 3809 C CA . ARG A 1 493 ? -6.677 25.420 -26.498 1.00 35.75 493 ARG A CA 1
ATOM 3810 C C . ARG A 1 493 ? -7.559 24.240 -26.105 1.00 35.75 493 ARG A C 1
ATOM 3812 O O . ARG A 1 493 ? -7.193 23.101 -26.369 1.00 35.75 493 ARG A O 1
ATOM 3819 N N . ALA A 1 494 ? -8.730 24.512 -25.543 1.00 32.94 494 ALA A N 1
ATOM 3820 C CA . ALA A 1 494 ? -9.778 23.517 -25.331 1.00 32.94 494 ALA A CA 1
ATOM 3821 C C . ALA A 1 494 ? -10.891 23.714 -26.371 1.00 32.94 494 ALA A C 1
ATOM 3823 O O . ALA A 1 494 ? -11.267 24.852 -26.653 1.00 32.94 494 ALA A O 1
ATOM 3824 N N . HIS A 1 495 ? -11.404 22.627 -26.952 1.00 34.28 495 HIS A N 1
ATOM 3825 C CA . HIS A 1 495 ? -12.512 22.609 -27.922 1.00 34.28 495 HIS A CA 1
ATOM 3826 C C . HIS A 1 495 ? -13.589 21.633 -27.441 1.00 34.28 495 HIS A C 1
ATOM 3828 O O . HIS A 1 495 ? -13.257 20.580 -26.895 1.00 34.28 495 HIS A O 1
ATOM 3834 N N . SER A 1 496 ? -14.864 21.985 -27.609 1.00 34.56 496 SER A N 1
ATOM 3835 C CA . SER A 1 496 ? -15.978 21.062 -27.364 1.00 34.56 496 SER A CA 1
ATOM 3836 C C . SER A 1 496 ? -17.072 21.210 -28.421 1.00 34.56 496 SER A C 1
ATOM 3838 O O . SER A 1 496 ? -17.394 22.329 -28.824 1.00 34.56 496 SER A O 1
ATOM 3840 N N . GLU A 1 497 ? -17.656 20.080 -28.827 1.00 36.25 497 GLU A N 1
ATOM 3841 C CA . GLU A 1 497 ? -18.840 19.986 -29.688 1.00 36.25 497 GLU A CA 1
ATOM 3842 C C . GLU A 1 497 ? -20.028 19.444 -28.891 1.00 36.25 497 GLU A C 1
ATOM 3844 O O . GLU A 1 497 ? -19.931 18.397 -28.246 1.00 36.25 497 GLU A O 1
ATOM 3849 N N . VAL A 1 498 ? -21.181 20.110 -28.985 1.00 37.50 498 VAL A N 1
ATOM 3850 C CA . VAL A 1 498 ? -22.459 19.570 -28.500 1.00 37.50 498 VAL A CA 1
ATOM 3851 C C . VAL A 1 498 ? -23.452 19.542 -29.656 1.00 37.50 498 VAL A C 1
ATOM 3853 O O . VAL A 1 498 ? -23.596 20.515 -30.393 1.00 37.50 498 VAL A O 1
ATOM 3856 N N . THR A 1 499 ? -24.132 18.404 -29.821 1.00 38.03 499 THR A N 1
ATOM 3857 C CA . THR A 1 499 ? -25.228 18.235 -30.786 1.00 38.03 499 THR A CA 1
ATOM 3858 C C . THR A 1 499 ? -26.556 18.270 -30.034 1.00 38.03 499 THR A C 1
ATOM 3860 O O . THR A 1 499 ? -26.794 17.417 -29.179 1.00 38.03 499 THR A O 1
ATOM 3863 N N . THR A 1 500 ? -27.439 19.209 -30.364 1.00 37.50 500 THR A N 1
ATOM 3864 C CA . THR A 1 500 ? -28.786 19.308 -29.777 1.00 37.50 500 THR A CA 1
ATOM 3865 C C . THR A 1 500 ? -29.849 19.070 -30.842 1.00 37.50 500 THR A C 1
ATOM 3867 O O . THR A 1 500 ? -29.764 19.597 -31.946 1.00 37.50 500 THR A O 1
ATOM 3870 N N . THR A 1 501 ? -30.841 18.235 -30.523 1.00 40.28 501 THR A N 1
ATOM 3871 C CA . THR A 1 501 ? -31.981 17.925 -31.401 1.00 40.28 501 THR A CA 1
ATOM 3872 C C . THR A 1 501 ? -33.217 18.658 -30.891 1.00 40.28 501 THR A C 1
ATOM 3874 O O . THR A 1 501 ? -33.707 18.337 -29.809 1.00 40.28 501 THR A O 1
ATOM 3877 N N . GLU A 1 502 ? -33.734 19.613 -31.657 1.00 38.09 502 GLU A N 1
ATOM 3878 C CA . GLU A 1 502 ? -35.015 20.270 -31.397 1.00 38.09 502 GLU A CA 1
ATOM 3879 C C . GLU A 1 502 ? -36.102 19.705 -32.314 1.00 38.09 502 GLU A C 1
ATOM 3881 O O . GLU A 1 502 ? -35.969 19.669 -33.535 1.00 38.09 502 GLU A O 1
ATOM 3886 N N . VAL A 1 503 ? -37.213 19.268 -31.721 1.00 38.81 503 VAL A N 1
ATOM 3887 C CA . VAL A 1 503 ? -38.404 18.821 -32.452 1.00 38.81 503 VAL A CA 1
ATOM 3888 C C . VAL A 1 503 ? -39.450 19.927 -32.380 1.00 38.81 503 VAL A C 1
ATOM 3890 O O . VAL A 1 503 ? -39.967 20.221 -31.304 1.00 38.81 503 VAL A O 1
ATOM 3893 N N . THR A 1 504 ? -39.774 20.537 -33.517 1.00 35.19 504 THR A N 1
ATOM 3894 C CA . THR A 1 504 ? -40.792 21.584 -33.623 1.00 35.19 504 THR A CA 1
ATOM 3895 C C . THR A 1 504 ? -42.092 20.998 -34.161 1.00 35.19 504 THR A C 1
ATOM 3897 O O . THR A 1 504 ? -42.183 20.594 -35.318 1.00 35.19 504 THR A O 1
ATOM 3900 N N . GLU A 1 505 ? -43.133 20.985 -33.329 1.00 33.69 505 GLU A N 1
ATOM 3901 C CA . GLU A 1 505 ? -44.480 20.570 -33.726 1.00 33.69 505 GLU A CA 1
ATOM 3902 C C . GLU A 1 505 ? -45.371 21.782 -34.009 1.00 33.69 505 GLU A C 1
ATOM 3904 O O . GLU A 1 505 ? -45.688 22.571 -33.119 1.00 33.69 505 GLU A O 1
ATOM 3909 N N . ILE A 1 506 ? -45.813 21.934 -35.255 1.00 32.53 506 ILE A N 1
ATOM 3910 C CA . ILE A 1 506 ? -46.694 23.015 -35.690 1.00 32.53 506 ILE A CA 1
ATOM 3911 C C . ILE A 1 506 ? -48.083 22.449 -35.954 1.00 32.53 506 ILE A C 1
ATOM 3913 O O . ILE A 1 506 ? -48.314 21.729 -36.922 1.00 32.53 506 ILE A O 1
ATOM 3917 N N . THR A 1 507 ? -49.049 22.837 -35.122 1.00 33.28 507 THR A N 1
ATOM 3918 C CA . THR A 1 507 ? -50.468 22.556 -35.361 1.00 33.28 507 THR A CA 1
ATOM 3919 C C . THR A 1 507 ? -51.206 23.813 -35.787 1.00 33.28 507 THR A C 1
ATOM 3921 O O . THR A 1 507 ? -51.413 24.734 -35.000 1.00 33.28 507 THR A O 1
ATOM 3924 N N . VAL A 1 508 ? -51.659 23.833 -37.039 1.00 29.88 508 VAL A N 1
ATOM 3925 C CA . VAL A 1 508 ? -52.451 24.922 -37.607 1.00 29.88 508 VAL A CA 1
ATOM 3926 C C . VAL A 1 508 ? -53.931 24.615 -37.455 1.00 29.88 508 VAL A C 1
ATOM 3928 O O . VAL A 1 508 ? -54.423 23.527 -37.760 1.00 29.88 508 VAL A O 1
ATOM 3931 N N . MET A 1 509 ? -54.665 25.605 -36.967 1.00 31.28 509 MET A N 1
ATOM 3932 C CA . MET A 1 509 ? -56.055 25.467 -36.578 1.00 31.28 509 MET A CA 1
ATOM 3933 C C . MET A 1 509 ? -56.880 26.541 -37.272 1.00 31.28 509 MET A C 1
ATOM 3935 O O . MET A 1 509 ? -56.701 27.727 -37.009 1.00 31.28 509 MET A O 1
ATOM 3939 N N . ILE A 1 510 ? -57.792 26.138 -38.153 1.00 29.39 510 ILE A N 1
ATOM 3940 C CA . ILE A 1 510 ? -58.598 27.079 -38.933 1.00 29.39 510 ILE A CA 1
ATOM 3941 C C . ILE A 1 510 ? -60.032 27.056 -38.410 1.00 29.39 510 ILE A C 1
ATOM 3943 O O . ILE A 1 510 ? -60.639 25.993 -38.230 1.00 29.39 510 ILE A O 1
ATOM 3947 N N . ARG A 1 511 ? -60.570 28.251 -38.141 1.00 27.77 511 ARG A N 1
ATOM 3948 C CA . ARG A 1 511 ? -61.946 28.463 -37.685 1.00 27.77 511 ARG A CA 1
ATOM 3949 C C . ARG A 1 511 ? -62.670 29.458 -38.571 1.00 27.77 511 ARG A C 1
ATOM 3951 O O . ARG A 1 511 ? -62.129 30.522 -38.846 1.00 27.77 511 ARG A O 1
ATOM 3958 N N . PHE A 1 512 ? -63.923 29.149 -38.899 1.00 24.95 512 PHE A N 1
ATOM 3959 C CA . PHE A 1 512 ? -64.864 30.132 -39.428 1.00 24.95 512 PHE A CA 1
ATOM 3960 C C . PHE A 1 512 ? -66.212 30.035 -38.718 1.00 24.95 512 PHE A C 1
ATOM 3962 O O . PHE A 1 512 ? -66.904 29.020 -38.799 1.00 24.95 512 PHE A O 1
ATOM 3969 N N . LEU A 1 513 ? -66.513 31.129 -38.008 1.00 29.89 513 LEU A N 1
ATOM 3970 C CA . LEU A 1 513 ? -67.693 31.494 -37.212 1.00 29.89 513 LEU A CA 1
ATOM 3971 C C . LEU A 1 513 ? -68.280 30.423 -36.277 1.00 29.89 513 LEU A C 1
ATOM 3973 O O . LEU A 1 513 ? -68.319 30.663 -35.076 1.00 29.89 513 LEU A O 1
ATOM 3977 N N . LEU A 1 514 ? -68.696 29.253 -36.766 1.00 29.25 514 LEU A N 1
ATOM 3978 C CA . LEU A 1 514 ? -69.259 28.179 -35.933 1.00 29.25 514 LEU A CA 1
ATOM 3979 C C . LEU A 1 514 ? -68.624 26.795 -36.164 1.00 29.25 514 LEU A C 1
ATOM 3981 O O . LEU A 1 514 ? -69.124 25.803 -35.638 1.00 29.25 514 LEU A O 1
ATOM 3985 N N . TRP A 1 515 ? -67.496 26.697 -36.881 1.00 26.23 515 TRP A N 1
ATOM 3986 C CA . TRP A 1 515 ? -66.747 25.437 -36.991 1.00 26.23 515 TRP A CA 1
ATOM 3987 C C . TRP A 1 515 ? -65.220 25.598 -36.943 1.00 26.23 515 TRP A C 1
ATOM 3989 O O . TRP A 1 515 ? -64.670 26.636 -37.318 1.00 26.23 515 TRP A O 1
ATOM 3999 N N . ARG A 1 516 ? -64.541 24.541 -36.463 1.00 33.75 516 ARG A N 1
ATOM 4000 C CA . ARG A 1 516 ? -63.083 24.410 -36.282 1.00 33.75 516 ARG A CA 1
ATOM 4001 C C . ARG A 1 516 ? -62.580 23.109 -36.902 1.00 33.75 516 ARG A C 1
ATOM 4003 O O . ARG A 1 516 ? -63.133 22.056 -36.591 1.00 33.75 516 ARG A O 1
ATOM 4010 N N . LYS A 1 517 ? -61.427 23.155 -37.581 1.00 30.28 517 LYS A N 1
ATOM 4011 C CA . LYS A 1 517 ? -60.580 21.967 -37.794 1.00 30.28 517 LYS A CA 1
ATOM 4012 C C . LYS A 1 517 ? -59.092 22.287 -37.665 1.00 30.28 517 LYS A C 1
ATOM 4014 O O . LYS A 1 517 ? -58.674 23.415 -37.908 1.00 30.28 517 LYS A O 1
ATOM 4019 N N . SER A 1 518 ? -58.313 21.304 -37.222 1.00 36.53 518 SER A N 1
ATOM 4020 C CA . SER A 1 518 ? -56.878 21.432 -36.955 1.00 36.53 518 SER A CA 1
ATOM 4021 C C . SER A 1 518 ? -56.070 20.361 -37.669 1.00 36.53 518 SER A C 1
ATOM 4023 O O . SER A 1 518 ? -56.537 19.227 -37.772 1.00 36.53 518 SER A O 1
ATOM 4025 N N . PHE A 1 519 ? -54.868 20.722 -38.108 1.00 30.27 519 PHE A N 1
ATOM 4026 C CA . PHE A 1 519 ? -53.872 19.823 -38.685 1.00 30.27 519 PHE A CA 1
ATOM 4027 C C . PHE A 1 519 ? -52.492 20.108 -38.096 1.00 30.27 519 PHE A C 1
ATOM 4029 O O . PHE A 1 519 ? -52.119 21.271 -37.969 1.00 30.27 519 PHE A O 1
ATOM 4036 N N . GLY A 1 520 ? -51.766 19.048 -37.740 1.00 36.31 520 GLY A N 1
ATOM 4037 C CA . GLY A 1 520 ? -50.413 19.103 -37.184 1.00 36.31 520 GLY A CA 1
ATOM 4038 C C . GLY A 1 520 ? -49.355 18.587 -38.155 1.00 36.31 520 GLY A C 1
ATOM 4039 O O . GLY A 1 520 ? -49.632 17.665 -38.923 1.00 36.31 520 GLY A O 1
ATOM 4040 N N . HIS A 1 521 ? -48.167 19.186 -38.107 1.00 34.75 521 HIS A N 1
ATOM 4041 C CA . HIS A 1 521 ? -46.941 18.743 -38.763 1.00 34.75 521 HIS A CA 1
ATOM 4042 C C . HIS A 1 521 ? -45.759 18.895 -37.799 1.00 34.75 521 HIS A C 1
ATOM 4044 O O . HIS A 1 521 ? -45.686 19.886 -37.077 1.00 34.75 521 HIS A O 1
ATOM 4050 N N . THR A 1 522 ? -44.839 17.937 -37.806 1.00 39.25 522 THR A N 1
ATOM 4051 C CA . THR A 1 522 ? -43.691 17.876 -36.896 1.00 39.25 522 THR A CA 1
ATOM 4052 C C . THR A 1 522 ? -42.418 17.869 -37.720 1.00 39.25 522 THR A C 1
ATOM 4054 O O . THR A 1 522 ? -42.287 17.020 -38.601 1.00 39.25 522 THR A O 1
ATOM 4057 N N . ASP A 1 523 ? -41.496 18.778 -37.419 1.00 35.12 523 ASP A N 1
ATOM 4058 C CA . ASP A 1 523 ? -40.181 18.849 -38.052 1.00 35.12 523 ASP A CA 1
ATOM 4059 C C . ASP A 1 523 ? -39.075 18.746 -36.993 1.00 35.12 523 ASP A C 1
ATOM 4061 O O . ASP A 1 523 ? -39.239 19.223 -35.871 1.00 35.12 523 ASP A O 1
ATOM 4065 N N . VAL A 1 524 ? -37.964 18.086 -37.317 1.00 40.94 524 VAL A N 1
ATOM 4066 C CA . VAL A 1 524 ? -36.862 17.826 -36.373 1.00 40.94 524 VAL A CA 1
ATOM 4067 C C . VAL A 1 524 ? -35.588 18.465 -36.904 1.00 40.94 524 VAL A C 1
ATOM 4069 O O . VAL A 1 524 ? -35.086 18.068 -37.954 1.00 40.94 524 VAL A O 1
ATOM 4072 N N . HIS A 1 525 ? -35.046 19.425 -36.159 1.00 37.22 525 HIS A N 1
ATOM 4073 C CA . HIS A 1 525 ? -33.822 20.145 -36.483 1.00 37.22 525 HIS A CA 1
ATOM 4074 C C . HIS A 1 525 ? -32.695 19.731 -35.531 1.00 37.22 525 HIS A C 1
ATOM 4076 O O . HIS A 1 525 ? -32.875 19.713 -34.315 1.00 37.22 525 HIS A O 1
ATOM 4082 N N . ILE A 1 526 ? -31.534 19.368 -36.073 1.00 40.03 526 ILE A N 1
ATOM 4083 C CA . ILE A 1 526 ? -30.354 18.987 -35.288 1.00 40.03 526 ILE A CA 1
ATOM 4084 C C . ILE A 1 526 ? -29.282 20.035 -35.541 1.00 40.03 526 ILE A C 1
ATOM 4086 O O . ILE A 1 526 ? -28.812 20.148 -36.672 1.00 40.03 526 ILE A O 1
ATOM 4090 N N . ASP A 1 527 ? -28.895 20.761 -34.494 1.00 38.88 527 ASP A N 1
ATOM 4091 C CA . ASP A 1 527 ? -27.881 21.811 -34.572 1.00 38.88 527 ASP A CA 1
ATOM 4092 C C . ASP A 1 527 ? -26.620 21.417 -33.788 1.00 38.88 527 ASP A C 1
ATOM 4094 O O . ASP A 1 527 ? -26.690 20.741 -32.751 1.00 38.88 527 ASP A O 1
ATOM 4098 N N . ARG A 1 528 ? -25.453 21.807 -34.308 1.00 36.12 528 ARG A N 1
ATOM 4099 C CA . ARG A 1 528 ? -24.133 21.526 -33.723 1.00 36.12 528 ARG A CA 1
ATOM 4100 C C . ARG A 1 528 ? -23.433 22.840 -33.427 1.00 36.12 528 ARG A C 1
ATOM 4102 O O . ARG A 1 528 ? -23.151 23.602 -34.345 1.00 36.12 528 ARG A O 1
ATOM 4109 N N . SER A 1 529 ? -23.107 23.076 -32.158 1.00 36.53 529 SER A N 1
ATOM 4110 C CA . SER A 1 529 ? -22.327 24.247 -31.754 1.00 36.53 529 SER A CA 1
ATOM 4111 C C . SER A 1 529 ? -20.959 23.842 -31.217 1.00 36.53 529 SER A C 1
ATOM 4113 O O . SER A 1 529 ? -20.866 22.972 -30.346 1.00 36.53 529 SER A O 1
ATOM 4115 N N . GLU A 1 530 ? -19.925 24.529 -31.697 1.00 34.16 530 GLU A N 1
ATOM 4116 C CA . GLU A 1 530 ? -18.541 24.420 -31.239 1.00 34.16 530 GLU A CA 1
ATOM 4117 C C . GLU A 1 530 ? -18.186 25.592 -30.312 1.00 34.16 530 GLU A C 1
ATOM 4119 O O . GLU A 1 530 ? -18.522 26.743 -30.602 1.00 34.16 530 GLU A O 1
ATOM 4124 N N . SER A 1 531 ? -17.464 25.329 -29.220 1.00 34.88 531 SER A N 1
ATOM 4125 C CA . SER A 1 531 ? -16.840 26.382 -28.406 1.00 34.88 531 SER A CA 1
ATOM 4126 C C . SER A 1 531 ? -15.351 26.117 -28.195 1.00 34.88 531 SER A C 1
ATOM 4128 O O . SER A 1 531 ? -14.926 24.968 -28.054 1.00 34.88 531 SER A O 1
ATOM 4130 N N . CYS A 1 532 ? -14.552 27.192 -28.183 1.00 32.59 532 CYS A N 1
ATOM 4131 C CA . CYS A 1 532 ? -13.117 27.141 -27.922 1.00 32.59 532 CYS A CA 1
ATOM 4132 C C . CYS A 1 532 ? -12.691 28.123 -26.835 1.00 32.59 532 CYS A C 1
ATOM 4134 O O . CYS A 1 532 ? -13.040 29.299 -26.901 1.00 32.59 532 CYS A O 1
ATOM 4136 N N . ALA A 1 533 ? -11.865 27.652 -25.902 1.00 33.16 533 ALA A N 1
ATOM 4137 C CA . ALA A 1 533 ? -11.212 28.471 -24.886 1.00 33.16 533 ALA A CA 1
ATOM 4138 C C . ALA A 1 533 ? -9.690 28.401 -25.048 1.00 33.16 533 ALA A C 1
ATOM 4140 O O . ALA A 1 533 ? -9.149 27.342 -25.374 1.00 33.16 533 ALA A O 1
ATOM 4141 N N . TYR A 1 534 ? -9.009 29.521 -24.809 1.00 38.03 534 TYR A N 1
ATOM 4142 C CA . TYR A 1 534 ? -7.559 29.649 -24.935 1.00 38.03 534 TYR A CA 1
ATOM 4143 C C . TYR A 1 534 ? -6.952 30.120 -23.615 1.00 38.03 534 TYR A C 1
ATOM 4145 O O . TYR A 1 534 ? -7.484 31.030 -22.981 1.00 38.03 534 TYR A O 1
ATOM 4153 N N . SER A 1 535 ? -5.831 29.527 -23.217 1.00 34.88 535 SER A N 1
ATOM 4154 C CA . SER A 1 535 ? -5.052 29.937 -22.047 1.00 34.88 535 SER A CA 1
ATOM 4155 C C . SER A 1 535 ? -3.601 30.172 -22.457 1.00 34.88 535 SER A C 1
ATOM 4157 O O . SER A 1 535 ? -3.027 29.385 -23.209 1.00 34.88 535 SER A O 1
ATOM 4159 N N . LEU A 1 536 ? -3.024 31.264 -21.955 1.00 35.56 536 LEU A N 1
ATOM 4160 C CA . LEU A 1 536 ? -1.621 31.624 -22.132 1.00 35.56 536 LEU A CA 1
ATOM 4161 C C . LEU A 1 536 ? -0.999 31.871 -20.753 1.00 35.56 536 LEU A C 1
ATOM 4163 O O . LEU A 1 536 ? -1.536 32.662 -19.975 1.00 35.56 536 LEU A O 1
ATOM 4167 N N . SER A 1 537 ? 0.131 31.230 -20.472 1.00 36.19 537 SER A N 1
ATOM 4168 C CA . SER A 1 537 ? 0.915 31.447 -19.251 1.00 36.19 537 SER A CA 1
ATOM 4169 C C . SER A 1 537 ? 2.382 31.653 -19.614 1.00 36.19 537 SER A C 1
ATOM 4171 O O . SER A 1 537 ? 2.945 30.874 -20.379 1.00 36.19 537 SER A O 1
ATOM 4173 N N . CYS A 1 538 ? 3.027 32.674 -19.055 1.00 38.31 538 CYS A N 1
ATOM 4174 C CA . CYS A 1 538 ? 4.451 32.954 -19.256 1.00 38.31 538 CYS A CA 1
ATOM 4175 C C . CYS A 1 538 ? 5.226 32.896 -17.931 1.00 38.31 538 CYS A C 1
ATOM 4177 O O . CYS A 1 538 ? 4.673 33.153 -16.860 1.00 38.31 538 CYS A O 1
ATOM 4179 N N . PHE A 1 539 ? 6.509 32.530 -17.993 1.00 41.59 539 PHE A N 1
ATOM 4180 C CA . PHE A 1 539 ? 7.386 32.472 -16.822 1.00 41.59 539 PHE A CA 1
ATOM 4181 C C . PHE A 1 539 ? 8.835 32.857 -17.156 1.00 41.59 539 PHE A C 1
ATOM 4183 O O . PHE A 1 539 ? 9.321 32.613 -18.260 1.00 41.59 539 PHE A O 1
ATOM 4190 N N . ASN A 1 540 ? 9.528 33.439 -16.172 1.00 38.00 540 ASN A N 1
ATOM 4191 C CA . ASN A 1 540 ? 10.942 33.828 -16.218 1.00 38.00 540 ASN A CA 1
ATOM 4192 C C . ASN A 1 540 ? 11.632 33.388 -14.913 1.00 38.00 540 ASN A C 1
ATOM 4194 O O . ASN A 1 540 ? 11.103 33.609 -13.819 1.00 38.00 540 ASN A O 1
ATOM 4198 N N . THR A 1 541 ? 12.813 32.772 -15.013 1.00 35.78 541 THR A N 1
ATOM 4199 C CA . THR A 1 541 ? 13.566 32.240 -13.864 1.00 35.78 541 THR A CA 1
ATOM 4200 C C . THR A 1 541 ? 14.216 33.297 -12.962 1.00 35.78 541 THR A C 1
ATOM 4202 O O . THR A 1 541 ? 14.612 32.954 -11.850 1.00 35.78 541 THR A O 1
ATOM 4205 N N . PHE A 1 542 ? 14.296 34.568 -13.369 1.00 33.34 542 PHE A N 1
ATOM 4206 C CA . PHE A 1 542 ? 14.935 35.625 -12.568 1.00 33.34 542 PHE A CA 1
ATOM 4207 C C . PHE A 1 542 ? 14.005 36.353 -11.585 1.00 33.34 542 PHE A C 1
ATOM 4209 O O . PHE A 1 542 ? 14.502 36.909 -10.609 1.00 33.34 542 PHE A O 1
ATOM 4216 N N . GLU A 1 543 ? 12.682 36.341 -11.789 1.00 35.56 543 GLU A N 1
ATOM 4217 C CA . GLU A 1 543 ? 11.750 37.155 -10.978 1.00 35.56 543 GLU A CA 1
ATOM 4218 C C . GLU A 1 543 ? 10.651 36.362 -10.238 1.00 35.56 543 GLU A C 1
ATOM 4220 O O . GLU A 1 543 ? 9.889 36.961 -9.484 1.00 35.56 543 GLU A O 1
ATOM 4225 N N . GLN A 1 544 ? 10.555 35.031 -10.406 1.00 36.28 544 GLN A N 1
ATOM 4226 C CA . GLN A 1 544 ? 9.513 34.174 -9.789 1.00 36.28 544 GLN A CA 1
ATOM 4227 C C . GLN A 1 544 ? 8.072 34.730 -9.913 1.00 36.28 544 GLN A C 1
ATOM 4229 O O . GLN A 1 544 ? 7.239 34.556 -9.024 1.00 36.28 544 GLN A O 1
ATOM 4234 N N . LYS A 1 545 ? 7.744 35.392 -11.027 1.00 34.53 545 LYS A N 1
ATOM 4235 C CA . LYS A 1 545 ? 6.393 35.902 -11.296 1.00 34.53 545 LYS A CA 1
ATOM 4236 C C . LYS A 1 545 ? 5.715 35.087 -12.396 1.00 34.53 545 LYS A C 1
ATOM 4238 O O . LYS A 1 545 ? 6.318 34.826 -13.434 1.00 34.53 545 LYS A O 1
ATOM 4243 N N . ARG A 1 546 ? 4.459 34.705 -12.148 1.00 40.97 546 ARG A N 1
ATOM 4244 C CA . ARG A 1 546 ? 3.548 34.037 -13.086 1.00 40.97 546 ARG A CA 1
ATOM 4245 C C . ARG A 1 546 ? 2.351 34.954 -13.317 1.00 40.97 546 ARG A C 1
ATOM 4247 O O . ARG A 1 546 ? 1.732 35.387 -12.346 1.00 40.97 546 ARG A O 1
ATOM 4254 N N . GLU A 1 547 ? 2.033 35.235 -14.574 1.00 36.81 547 GLU A N 1
ATOM 4255 C CA . GLU A 1 547 ? 0.797 35.920 -14.961 1.00 36.81 547 GLU A CA 1
ATOM 4256 C C . GLU A 1 547 ? -0.078 34.948 -15.756 1.00 36.81 547 GLU A C 1
ATOM 4258 O O . GLU A 1 547 ? 0.346 34.407 -16.776 1.00 36.81 547 GLU A O 1
ATOM 4263 N N . ASP A 1 548 ? -1.291 34.702 -15.256 1.00 37.47 548 ASP A N 1
ATOM 4264 C CA . ASP A 1 548 ? -2.310 33.911 -15.941 1.00 37.47 548 ASP A CA 1
ATOM 4265 C C . ASP A 1 548 ? -3.378 34.871 -16.483 1.00 37.47 548 ASP A C 1
ATOM 4267 O O . ASP A 1 548 ? -3.997 35.622 -15.725 1.00 37.47 548 ASP A O 1
ATOM 4271 N N . MET A 1 549 ? -3.610 34.847 -17.796 1.00 37.53 549 MET A N 1
ATOM 4272 C CA . MET A 1 549 ? -4.713 35.578 -18.421 1.00 37.53 549 MET A CA 1
ATOM 4273 C C . MET A 1 549 ? -5.785 34.597 -18.890 1.00 37.53 549 MET A C 1
ATOM 4275 O O . MET A 1 549 ? -5.601 33.883 -19.873 1.00 37.53 549 MET A O 1
ATOM 4279 N N . ALA A 1 550 ? -6.927 34.594 -18.201 1.00 39.06 550 ALA A N 1
ATOM 4280 C CA . ALA A 1 550 ? -8.169 34.045 -18.731 1.00 39.06 550 ALA A CA 1
ATOM 4281 C C . ALA A 1 550 ? -8.960 35.186 -19.380 1.00 39.06 550 ALA A C 1
ATOM 4283 O O . ALA A 1 550 ? -9.161 36.233 -18.759 1.00 39.06 550 ALA A O 1
ATOM 4284 N N . THR A 1 551 ? -9.406 35.010 -20.623 1.00 38.75 551 THR A N 1
ATOM 4285 C CA . THR A 1 551 ? -10.222 36.025 -21.297 1.00 38.75 551 THR A CA 1
ATOM 4286 C C . THR A 1 551 ? -11.379 35.394 -22.061 1.00 38.75 551 THR A C 1
ATOM 4288 O O . THR A 1 551 ? -11.137 34.597 -22.962 1.00 38.75 551 THR A O 1
ATOM 4291 N N . ASP A 1 552 ? -12.604 35.864 -21.817 1.00 36.94 552 ASP A N 1
ATOM 4292 C CA . ASP A 1 552 ? -13.777 35.655 -22.691 1.00 36.94 552 ASP A CA 1
ATOM 4293 C C . ASP A 1 552 ? -13.750 36.587 -23.923 1.00 36.94 552 ASP A C 1
ATOM 4295 O O . ASP A 1 552 ? -14.784 37.012 -24.441 1.00 36.94 552 ASP A O 1
ATOM 4299 N N . ARG A 1 553 ? -12.558 37.007 -24.360 1.00 36.53 553 ARG A N 1
ATOM 4300 C CA . ARG A 1 553 ? -12.395 38.092 -25.330 1.00 36.53 553 ARG A CA 1
ATOM 4301 C C . ARG A 1 553 ? -12.175 37.589 -26.745 1.00 36.53 553 ARG A C 1
ATOM 4303 O O . ARG A 1 553 ? -11.623 36.520 -26.985 1.00 36.53 553 ARG A O 1
ATOM 4310 N N . THR A 1 554 ? -12.607 38.412 -27.692 1.00 40.41 554 THR A N 1
ATOM 4311 C CA . THR A 1 554 ? -12.477 38.130 -29.122 1.00 40.41 554 THR A CA 1
ATOM 4312 C C . THR A 1 554 ? -11.019 38.229 -29.580 1.00 40.41 554 THR A C 1
ATOM 4314 O O . THR A 1 554 ? -10.225 38.991 -29.030 1.00 40.41 554 THR A O 1
ATOM 4317 N N . TYR A 1 555 ? -10.677 37.465 -30.620 1.00 34.50 555 TYR A N 1
ATOM 4318 C CA . TYR A 1 555 ? -9.335 37.321 -31.205 1.00 34.50 555 TYR A CA 1
ATOM 4319 C C . TYR A 1 555 ? -8.543 38.639 -31.363 1.00 34.50 555 TYR A C 1
ATOM 4321 O O . TYR A 1 555 ? -7.336 38.663 -31.136 1.00 34.50 555 TYR A O 1
ATOM 4329 N N . GLY A 1 556 ? -9.211 39.753 -31.690 1.00 34.75 556 GLY A N 1
ATOM 4330 C CA . GLY A 1 556 ? -8.561 41.055 -31.885 1.00 34.75 556 GLY A CA 1
ATOM 4331 C C . GLY A 1 556 ? -7.976 41.684 -30.614 1.00 34.75 556 GLY A C 1
ATOM 4332 O O . GLY A 1 556 ? -6.936 42.329 -30.678 1.00 34.75 556 GLY A O 1
ATOM 4333 N N . GLU A 1 557 ? -8.582 41.464 -29.447 1.00 36.75 557 GLU A N 1
ATOM 4334 C CA . GLU A 1 557 ? -8.102 42.043 -28.180 1.00 36.75 557 GLU A CA 1
ATOM 4335 C C . GLU A 1 557 ? -6.913 41.260 -27.600 1.00 36.75 557 GLU A C 1
ATOM 4337 O O . GLU A 1 557 ? -6.065 41.826 -26.912 1.00 36.75 557 GLU A O 1
ATOM 4342 N N . VAL A 1 558 ? -6.819 39.964 -27.921 1.00 35.38 558 VAL A N 1
ATOM 4343 C CA . VAL A 1 558 ? -5.671 39.106 -27.581 1.00 35.38 558 VAL A CA 1
ATOM 4344 C C . VAL A 1 558 ? -4.436 39.524 -28.383 1.00 35.38 558 VAL A C 1
ATOM 4346 O O . VAL A 1 558 ? -3.340 39.601 -27.828 1.00 35.38 558 VAL A O 1
ATOM 4349 N N . MET A 1 559 ? -4.612 39.881 -29.659 1.00 40.81 559 MET A N 1
ATOM 4350 C CA . MET A 1 559 ? -3.524 40.377 -30.508 1.00 40.81 559 MET A CA 1
ATOM 4351 C C . MET A 1 559 ? -2.948 41.711 -30.018 1.00 40.81 559 MET A C 1
ATOM 4353 O O . MET A 1 559 ? -1.742 41.921 -30.117 1.00 40.81 559 MET A O 1
ATOM 4357 N N . ASP A 1 560 ? -3.762 42.581 -29.419 1.00 40.84 560 ASP A N 1
ATOM 4358 C CA . ASP A 1 560 ? -3.315 43.867 -28.862 1.00 40.84 560 ASP A CA 1
ATOM 4359 C C . ASP A 1 560 ? -2.411 43.682 -27.623 1.00 40.84 560 ASP A C 1
ATOM 4361 O O . ASP A 1 560 ? -1.419 44.394 -27.431 1.00 40.84 560 ASP A O 1
ATOM 4365 N N . VAL A 1 561 ? -2.708 42.670 -26.800 1.00 37.12 561 VAL A N 1
ATOM 4366 C CA . VAL A 1 561 ? -1.893 42.285 -25.635 1.00 37.12 561 VAL A CA 1
ATOM 4367 C C . VAL A 1 561 ? -0.600 41.604 -26.074 1.00 37.12 561 VAL A C 1
ATOM 4369 O O . VAL A 1 561 ? 0.468 41.967 -25.588 1.00 37.12 561 VAL A O 1
ATOM 4372 N N . VAL A 1 562 ? -0.672 40.682 -27.038 1.00 39.38 562 VAL A N 1
ATOM 4373 C CA . VAL A 1 562 ? 0.509 40.052 -27.649 1.00 39.38 562 VAL A CA 1
ATOM 4374 C C . VAL A 1 562 ? 1.429 41.118 -28.247 1.00 39.38 562 VAL A C 1
ATOM 4376 O O . VAL A 1 562 ? 2.627 41.104 -27.983 1.00 39.38 562 VAL A O 1
ATOM 4379 N N . THR A 1 563 ? 0.873 42.108 -28.947 1.00 44.38 563 THR A N 1
ATOM 4380 C CA . THR A 1 563 ? 1.636 43.220 -29.536 1.00 44.38 563 THR A CA 1
ATOM 4381 C C . THR A 1 563 ? 2.321 44.080 -28.466 1.00 44.38 563 THR A C 1
ATOM 4383 O O . THR A 1 563 ? 3.498 44.405 -28.609 1.00 44.38 563 THR A O 1
ATOM 4386 N N . ARG A 1 564 ? 1.652 44.386 -27.342 1.00 39.53 564 ARG A N 1
ATOM 4387 C CA . ARG A 1 564 ? 2.288 45.088 -26.204 1.00 39.53 564 ARG A CA 1
ATOM 4388 C C . ARG A 1 564 ? 3.411 44.283 -25.558 1.00 39.53 564 ARG A C 1
ATOM 4390 O O . ARG A 1 564 ? 4.438 44.859 -25.205 1.00 39.53 564 ARG A O 1
ATOM 4397 N N . THR A 1 565 ? 3.231 42.974 -25.414 1.00 36.66 565 THR A N 1
ATOM 4398 C CA . THR A 1 565 ? 4.251 42.072 -24.867 1.00 36.66 565 THR A CA 1
ATOM 4399 C C . THR A 1 565 ? 5.459 41.979 -25.802 1.00 36.66 565 THR A C 1
ATOM 4401 O O . THR A 1 565 ? 6.594 42.035 -25.333 1.00 36.66 565 THR A O 1
ATOM 4404 N N . TYR A 1 566 ? 5.238 41.959 -27.121 1.00 41.41 566 TYR A N 1
ATOM 4405 C CA . TYR A 1 566 ? 6.299 42.054 -28.128 1.00 41.41 566 TYR A CA 1
ATOM 4406 C C . TYR A 1 566 ? 7.073 43.375 -28.044 1.00 41.41 566 TYR A C 1
ATOM 4408 O O . TYR A 1 566 ? 8.299 43.347 -28.065 1.00 41.41 566 TYR A O 1
ATOM 4416 N N . SER A 1 567 ? 6.407 44.518 -27.847 1.00 40.69 567 SER A N 1
ATOM 4417 C CA . SER A 1 567 ? 7.099 45.808 -27.678 1.00 40.69 567 SER A CA 1
ATOM 4418 C C . SER A 1 567 ? 7.962 45.877 -26.409 1.00 40.69 567 SER A C 1
ATOM 4420 O O . SER A 1 567 ? 8.992 46.548 -26.395 1.00 40.69 567 SER A O 1
ATOM 4422 N N . ILE A 1 568 ? 7.573 45.177 -25.338 1.00 38.47 568 ILE A N 1
ATOM 4423 C CA . ILE A 1 568 ? 8.375 45.065 -24.108 1.00 38.47 568 ILE A CA 1
ATOM 4424 C C . ILE A 1 568 ? 9.606 44.177 -24.348 1.00 38.47 568 ILE A C 1
ATOM 4426 O O . ILE A 1 568 ? 10.703 44.514 -23.902 1.00 38.47 568 ILE A O 1
ATOM 4430 N N . ILE A 1 569 ? 9.443 43.076 -25.088 1.00 38.75 569 ILE A N 1
ATOM 4431 C CA . ILE A 1 569 ? 10.535 42.171 -25.474 1.00 38.75 569 ILE A CA 1
ATOM 4432 C C . ILE A 1 569 ? 11.532 42.882 -26.398 1.00 38.75 569 ILE A C 1
ATOM 4434 O O . ILE A 1 569 ? 12.732 42.832 -26.138 1.00 38.75 569 ILE A O 1
ATOM 4438 N N . GLU A 1 570 ? 11.063 43.619 -27.407 1.00 40.97 570 GLU A N 1
ATOM 4439 C CA . GLU A 1 570 ? 11.924 44.417 -28.290 1.00 40.97 570 GLU A CA 1
ATOM 4440 C C . GLU A 1 570 ? 12.708 45.486 -27.514 1.00 40.97 570 GLU A C 1
ATOM 4442 O O . GLU A 1 570 ? 13.905 45.660 -27.749 1.00 40.97 570 GLU A O 1
ATOM 4447 N N . HIS A 1 571 ? 12.084 46.140 -26.526 1.00 39.84 571 HIS A N 1
ATOM 4448 C CA . HIS A 1 571 ? 12.762 47.105 -25.658 1.00 39.84 571 HIS A CA 1
ATOM 4449 C C . HIS A 1 571 ? 13.883 46.458 -24.819 1.00 39.84 571 HIS A C 1
ATOM 4451 O O . HIS A 1 571 ? 14.950 47.052 -24.639 1.00 39.84 571 HIS A O 1
ATOM 4457 N N . PHE A 1 572 ? 13.684 45.227 -24.334 1.00 36.72 572 PHE A N 1
ATOM 4458 C CA . PHE A 1 572 ? 14.722 44.470 -23.627 1.00 36.72 572 PHE A CA 1
ATOM 4459 C C . PHE A 1 572 ? 15.836 43.978 -24.561 1.00 36.72 572 PHE A C 1
ATOM 4461 O O . PHE A 1 572 ? 17.015 44.058 -24.204 1.00 36.72 572 PHE A O 1
ATOM 4468 N N . GLU A 1 573 ? 15.500 43.533 -25.772 1.00 40.75 573 GLU A N 1
ATOM 4469 C CA . GLU A 1 573 ? 16.484 43.151 -26.787 1.00 40.75 573 GLU A CA 1
ATOM 4470 C C . GLU A 1 573 ? 17.353 44.333 -27.231 1.00 40.75 573 GLU A C 1
ATOM 4472 O O . GLU A 1 573 ? 18.551 44.159 -27.465 1.00 40.75 573 GLU A O 1
ATOM 4477 N N . GLU A 1 574 ? 16.792 45.539 -27.317 1.00 41.12 574 GLU A N 1
ATOM 4478 C CA . GLU A 1 574 ? 17.504 46.755 -27.717 1.00 41.12 574 GLU A CA 1
ATOM 4479 C C . GLU A 1 574 ? 18.500 47.222 -26.638 1.00 41.12 574 GLU A C 1
ATOM 4481 O O . GLU A 1 574 ? 19.656 47.523 -26.954 1.00 41.12 574 GLU A O 1
ATOM 4486 N N . GLN A 1 575 ? 18.130 47.128 -25.352 1.00 38.09 575 GLN A N 1
ATOM 4487 C CA . GLN A 1 575 ? 19.055 47.364 -24.230 1.00 38.09 575 GLN A CA 1
ATOM 4488 C C . GLN A 1 575 ? 20.214 46.352 -24.179 1.00 38.09 575 GLN A C 1
ATOM 4490 O O . GLN A 1 575 ? 21.329 46.687 -23.760 1.00 38.09 575 GLN A O 1
ATOM 4495 N N . ILE A 1 576 ? 19.977 45.109 -24.610 1.00 38.56 576 ILE A N 1
ATOM 4496 C CA . ILE A 1 576 ? 21.012 44.071 -24.738 1.00 38.56 576 ILE A CA 1
ATOM 4497 C C . ILE A 1 576 ? 21.906 44.352 -25.957 1.00 38.56 576 ILE A C 1
ATOM 4499 O O . ILE A 1 576 ? 23.131 44.211 -25.875 1.00 38.56 576 ILE A O 1
ATOM 4503 N N . ARG A 1 577 ? 21.320 44.802 -27.073 1.00 40.03 577 ARG A N 1
ATOM 4504 C CA . ARG A 1 577 ? 22.009 45.133 -28.331 1.00 40.03 577 ARG A CA 1
ATOM 4505 C C . ARG A 1 577 ? 23.006 46.287 -28.154 1.00 40.03 577 ARG A C 1
ATOM 4507 O O . ARG A 1 577 ? 24.162 46.135 -28.540 1.00 40.03 577 ARG A O 1
ATOM 4514 N N . GLU A 1 578 ? 22.629 47.361 -27.454 1.00 39.81 578 GLU A N 1
ATOM 4515 C CA . GLU A 1 578 ? 23.530 48.490 -27.134 1.00 39.81 578 GLU A CA 1
ATOM 4516 C C . GLU A 1 578 ? 24.743 48.094 -26.271 1.00 39.81 578 GLU A C 1
ATOM 4518 O O . GLU A 1 578 ? 25.807 48.724 -26.327 1.00 39.81 578 GLU A O 1
ATOM 4523 N N . ARG A 1 579 ? 24.604 47.048 -25.448 1.00 37.16 579 ARG A N 1
ATOM 4524 C CA . ARG A 1 579 ? 25.684 46.546 -24.583 1.00 37.16 579 ARG A CA 1
ATOM 4525 C C . ARG A 1 579 ? 26.580 45.534 -25.304 1.00 37.16 579 ARG A C 1
ATOM 4527 O O . ARG A 1 579 ? 27.760 45.436 -24.969 1.00 37.16 579 ARG A O 1
ATOM 4534 N N . ARG A 1 580 ? 26.055 44.839 -26.320 1.00 34.41 580 ARG A N 1
ATOM 4535 C CA . ARG A 1 580 ? 26.739 43.810 -27.125 1.00 34.41 580 ARG A CA 1
ATOM 4536 C C . ARG A 1 580 ? 27.841 44.376 -28.028 1.00 34.41 580 ARG A C 1
ATOM 4538 O O . ARG A 1 580 ? 28.909 43.771 -28.119 1.00 34.41 580 ARG A O 1
ATOM 4545 N N . ASP A 1 581 ? 27.642 45.557 -28.612 1.00 35.91 581 ASP A N 1
ATOM 4546 C CA . ASP A 1 581 ? 28.628 46.192 -29.509 1.00 35.91 581 ASP A CA 1
ATOM 4547 C C . ASP A 1 581 ? 29.889 46.693 -28.782 1.00 35.91 581 ASP A C 1
ATOM 4549 O O . ASP A 1 581 ? 30.951 46.846 -29.387 1.00 35.91 581 ASP A O 1
ATOM 4553 N N . LYS A 1 582 ? 29.815 46.873 -27.457 1.00 35.44 582 LYS A N 1
ATOM 4554 C CA . LYS A 1 582 ? 30.973 47.202 -26.608 1.00 35.44 582 LYS A CA 1
ATOM 4555 C C . LYS A 1 582 ? 31.784 45.972 -26.180 1.00 35.44 582 LYS A C 1
ATOM 4557 O O . LYS A 1 582 ? 32.891 46.138 -25.677 1.00 35.44 582 LYS A O 1
ATOM 4562 N N . LEU A 1 583 ? 31.257 44.758 -26.372 1.00 32.00 583 LEU A N 1
ATOM 4563 C CA . LEU A 1 583 ? 31.829 43.514 -25.844 1.00 32.00 583 LEU A CA 1
ATOM 4564 C C . LEU A 1 583 ? 32.654 42.700 -26.865 1.00 32.00 583 LEU A C 1
ATOM 4566 O O . LEU A 1 583 ? 33.492 41.915 -26.433 1.00 32.00 583 LEU A O 1
ATOM 4570 N N . PHE A 1 584 ? 32.479 42.881 -28.187 1.00 34.03 584 PHE A N 1
ATOM 4571 C CA . PHE A 1 584 ? 33.024 41.938 -29.194 1.00 34.03 584 PHE A CA 1
ATOM 4572 C C . PHE A 1 584 ? 33.680 42.548 -30.452 1.00 34.03 584 PHE A C 1
ATOM 4574 O O . PHE A 1 584 ? 33.676 41.939 -31.522 1.00 34.03 584 PHE A O 1
ATOM 4581 N N . ALA A 1 585 ? 34.293 43.729 -30.373 1.00 32.16 585 ALA A N 1
ATOM 4582 C CA . ALA A 1 585 ? 35.042 44.260 -31.515 1.00 32.16 585 ALA A CA 1
ATOM 4583 C C . ALA A 1 585 ? 36.354 43.479 -31.775 1.00 32.16 585 ALA A C 1
ATOM 4585 O O . ALA A 1 585 ? 37.230 43.477 -30.914 1.00 32.16 585 ALA A O 1
ATOM 4586 N N . THR A 1 586 ? 36.482 42.898 -32.985 1.00 28.02 586 THR A N 1
ATOM 4587 C CA . THR A 1 586 ? 37.679 42.510 -33.805 1.00 28.02 586 THR A CA 1
ATOM 4588 C C . THR A 1 586 ? 37.611 41.054 -34.319 1.00 28.02 586 THR A C 1
ATOM 4590 O O . THR A 1 586 ? 37.150 40.189 -33.592 1.00 28.02 586 THR A O 1
ATOM 4593 N N . ARG A 1 587 ? 38.096 40.629 -35.503 1.00 31.94 587 ARG A N 1
ATOM 4594 C CA . ARG A 1 587 ? 38.411 41.183 -36.848 1.00 31.94 587 ARG A CA 1
ATOM 4595 C C . ARG A 1 587 ? 38.832 39.964 -37.725 1.00 31.94 587 ARG A C 1
ATOM 4597 O O . ARG A 1 587 ? 39.558 39.122 -37.213 1.00 31.94 587 ARG A O 1
ATOM 4604 N N . ASP A 1 588 ? 38.453 39.932 -39.016 1.00 30.00 588 ASP A N 1
ATOM 4605 C CA . ASP A 1 588 ? 39.012 39.116 -40.142 1.00 30.00 588 ASP A CA 1
ATOM 4606 C C . ASP A 1 588 ? 38.838 37.563 -40.132 1.00 30.00 588 ASP A C 1
ATOM 4608 O O . ASP A 1 588 ? 38.976 36.928 -39.100 1.00 30.00 588 ASP A O 1
ATOM 4612 N N . LYS A 1 589 ? 38.609 36.803 -41.225 1.00 33.66 589 LYS A N 1
ATOM 4613 C CA . LYS A 1 589 ? 38.342 37.021 -42.667 1.00 33.66 589 LYS A CA 1
ATOM 4614 C C . LYS A 1 589 ? 37.731 35.730 -43.300 1.00 33.66 589 LYS A C 1
ATOM 4616 O O . LYS A 1 589 ? 37.951 34.642 -42.770 1.00 33.66 589 LYS A O 1
ATOM 4621 N N . PRO A 1 590 ? 37.026 35.828 -44.449 1.00 39.12 590 PRO A N 1
ATOM 4622 C CA . PRO A 1 590 ? 36.283 34.751 -45.123 1.00 39.12 590 PRO A CA 1
ATOM 4623 C C . PRO A 1 590 ? 37.120 34.032 -46.202 1.00 39.12 590 PRO A C 1
ATOM 4625 O O . PRO A 1 590 ? 37.847 34.687 -46.946 1.00 39.12 590 PRO A O 1
ATOM 4628 N N . GLY A 1 591 ? 37.019 32.702 -46.338 1.00 36.53 591 GLY A N 1
ATOM 4629 C CA . GLY A 1 591 ? 37.788 32.010 -47.388 1.00 36.53 591 GLY A CA 1
ATOM 4630 C C . GLY A 1 591 ? 37.647 30.493 -47.539 1.00 36.53 591 GLY A C 1
ATOM 4631 O O . GLY A 1 591 ? 38.622 29.860 -47.930 1.00 36.53 591 GLY A O 1
ATOM 4632 N N . LEU A 1 592 ? 36.492 29.885 -47.247 1.00 35.03 592 LEU A N 1
ATOM 4633 C CA . LEU A 1 592 ? 36.333 28.419 -47.355 1.00 35.03 592 LEU A CA 1
ATOM 4634 C C . LEU A 1 592 ? 35.169 27.929 -48.234 1.00 35.03 592 LEU A C 1
ATOM 4636 O O . LEU A 1 592 ? 35.051 26.724 -48.429 1.00 35.03 592 LEU A O 1
ATOM 4640 N N . TRP A 1 593 ? 34.346 28.809 -48.814 1.00 35.94 593 TRP A N 1
ATOM 4641 C CA . TRP A 1 593 ? 33.152 28.373 -49.560 1.00 35.94 593 TRP A CA 1
ATOM 4642 C C . TRP A 1 593 ? 33.322 28.181 -51.075 1.00 35.94 593 TRP A C 1
ATOM 4644 O O . TRP A 1 593 ? 32.569 27.410 -51.663 1.00 35.94 593 TRP A O 1
ATOM 4654 N N . ASP A 1 594 ? 34.348 28.746 -51.710 1.00 36.38 594 ASP A N 1
ATOM 4655 C CA . ASP A 1 594 ? 34.381 28.830 -53.183 1.00 36.38 594 ASP A CA 1
ATOM 4656 C C . ASP A 1 594 ? 35.059 27.659 -53.920 1.00 36.38 594 ASP A C 1
ATOM 4658 O O . ASP A 1 594 ? 35.336 27.762 -55.114 1.00 36.38 594 ASP A O 1
ATOM 4662 N N . LYS A 1 595 ? 35.349 26.526 -53.265 1.00 32.38 595 LYS A N 1
ATOM 4663 C CA . LYS A 1 595 ? 36.025 25.390 -53.937 1.00 32.38 595 LYS A CA 1
ATOM 4664 C C . LYS A 1 595 ? 35.366 24.023 -53.791 1.00 32.38 595 LYS A C 1
ATOM 4666 O O . LYS A 1 595 ? 36.047 23.017 -53.949 1.00 32.38 595 LYS A O 1
ATOM 4671 N N . GLY A 1 596 ? 34.054 23.974 -53.555 1.00 33.59 596 GLY A N 1
ATOM 4672 C CA . GLY A 1 596 ? 33.255 22.765 -53.808 1.00 33.59 596 GLY A CA 1
ATOM 4673 C C . GLY A 1 596 ? 33.765 21.480 -53.142 1.00 33.59 596 GLY A C 1
ATOM 4674 O O . GLY A 1 596 ? 33.584 20.397 -53.689 1.00 33.59 596 GLY A O 1
ATOM 4675 N N . GLY A 1 597 ? 34.426 21.591 -51.988 1.00 29.16 597 GLY A N 1
ATOM 4676 C CA . GLY A 1 597 ? 34.806 20.438 -51.184 1.00 29.16 597 GLY A CA 1
ATOM 4677 C C . GLY A 1 597 ? 33.589 19.919 -50.428 1.00 29.16 597 GLY A C 1
ATOM 4678 O O . GLY A 1 597 ? 32.904 20.684 -49.751 1.00 29.16 597 GLY A O 1
ATOM 4679 N N . THR A 1 598 ? 33.310 18.624 -50.531 1.00 31.98 598 THR A N 1
ATOM 4680 C CA . THR A 1 598 ? 32.376 17.951 -49.626 1.00 31.98 598 THR A CA 1
ATOM 4681 C C . THR A 1 598 ? 32.992 17.897 -48.237 1.00 31.98 598 THR A C 1
ATOM 4683 O O . THR A 1 598 ? 33.981 17.201 -48.023 1.00 31.98 598 THR A O 1
ATOM 4686 N N . LEU A 1 599 ? 32.394 18.641 -47.310 1.00 33.41 599 LEU A N 1
ATOM 4687 C CA . LEU A 1 599 ? 32.619 18.476 -45.881 1.00 33.41 599 LEU A CA 1
ATOM 4688 C C . LEU A 1 599 ? 32.089 17.106 -45.467 1.00 33.41 599 LEU A C 1
ATOM 4690 O O . LEU A 1 599 ? 30.927 16.781 -45.726 1.00 33.41 599 LEU A O 1
ATOM 4694 N N . THR A 1 600 ? 32.932 16.310 -44.823 1.00 34.31 600 THR A N 1
ATOM 4695 C CA . THR A 1 600 ? 32.450 15.125 -44.119 1.00 34.31 600 THR A CA 1
ATOM 4696 C C . THR A 1 600 ? 31.860 15.548 -42.771 1.00 34.31 600 THR A C 1
ATOM 4698 O O . THR A 1 600 ? 32.144 16.638 -42.267 1.00 34.31 600 THR A O 1
ATOM 4701 N N . VAL A 1 601 ? 31.009 14.706 -42.178 1.00 33.47 601 VAL A N 1
ATOM 4702 C CA . VAL A 1 601 ? 30.398 14.973 -40.859 1.00 33.47 601 VAL A CA 1
ATOM 4703 C C . VAL A 1 601 ? 31.472 15.251 -39.795 1.00 33.47 601 VAL A C 1
ATOM 4705 O O . VAL A 1 601 ? 31.272 16.112 -38.940 1.00 33.47 601 VAL A O 1
ATOM 4708 N N . ASP A 1 602 ? 32.647 14.630 -39.920 1.00 34.12 602 ASP A N 1
ATOM 4709 C CA . ASP A 1 602 ? 33.783 14.832 -39.017 1.00 34.12 602 ASP A CA 1
ATOM 4710 C C . ASP A 1 602 ? 34.434 16.219 -39.153 1.00 34.12 602 ASP A C 1
ATOM 4712 O O . ASP A 1 602 ? 34.873 16.788 -38.151 1.00 34.12 602 ASP A O 1
ATOM 4716 N N . ASP A 1 603 ? 34.437 16.828 -40.342 1.00 37.91 603 ASP A N 1
ATOM 4717 C CA . ASP A 1 603 ? 35.006 18.169 -40.550 1.00 37.91 603 ASP A CA 1
ATOM 4718 C C . ASP A 1 603 ? 34.136 19.266 -39.912 1.00 37.91 603 ASP A C 1
ATOM 4720 O O . ASP A 1 603 ? 34.638 20.254 -39.364 1.00 37.91 603 ASP A O 1
ATOM 4724 N N . VAL A 1 604 ? 32.814 19.074 -39.945 1.00 35.41 604 VAL A N 1
ATOM 4725 C CA . VAL A 1 604 ? 31.825 19.977 -39.336 1.00 35.41 604 VAL A CA 1
ATOM 4726 C C . VAL A 1 604 ? 31.787 19.787 -37.821 1.00 35.41 604 VAL A C 1
ATOM 4728 O O . VAL A 1 604 ? 31.815 20.771 -37.076 1.00 35.41 604 VAL A O 1
ATOM 4731 N N . ALA A 1 605 ? 31.811 18.537 -37.353 1.00 36.56 605 ALA A N 1
ATOM 4732 C CA . ALA A 1 605 ? 31.846 18.209 -35.934 1.00 36.56 605 ALA A CA 1
ATOM 4733 C C . ALA A 1 605 ? 33.127 18.729 -35.265 1.00 36.56 605 ALA A C 1
ATOM 4735 O O . ALA A 1 605 ? 33.052 19.379 -34.224 1.00 36.56 605 ALA A O 1
ATOM 4736 N N . THR A 1 606 ? 34.295 18.555 -35.891 1.00 37.72 606 THR A N 1
ATOM 4737 C CA . THR A 1 606 ? 35.577 19.016 -35.330 1.00 37.72 606 THR A CA 1
ATOM 4738 C C . THR A 1 606 ? 35.633 20.542 -35.205 1.00 37.72 606 THR A C 1
ATOM 4740 O O . THR A 1 606 ? 36.133 21.067 -34.207 1.00 37.72 606 THR A O 1
ATOM 4743 N N . ARG A 1 607 ? 35.064 21.287 -36.167 1.00 35.19 607 ARG A N 1
ATOM 4744 C CA . ARG A 1 607 ? 35.014 22.758 -36.110 1.00 35.19 607 ARG A CA 1
ATOM 4745 C C . ARG A 1 607 ? 34.031 23.262 -35.045 1.00 35.19 607 ARG A C 1
ATOM 4747 O O . ARG A 1 607 ? 34.362 24.207 -34.330 1.00 35.19 607 ARG A O 1
ATOM 4754 N N . LEU A 1 608 ? 32.874 22.612 -34.894 1.00 34.94 608 LEU A N 1
ATOM 4755 C CA . LEU A 1 608 ? 31.854 22.961 -33.895 1.00 34.94 608 LEU A CA 1
ATOM 4756 C C . LEU A 1 608 ? 32.302 22.634 -32.462 1.00 34.94 608 LEU A C 1
ATOM 4758 O O . LEU A 1 608 ? 32.141 23.462 -31.568 1.00 34.94 608 LEU A O 1
ATOM 4762 N N . ILE A 1 609 ? 32.967 21.491 -32.264 1.00 37.72 609 ILE A N 1
ATOM 4763 C CA . ILE A 1 609 ? 33.571 21.092 -30.981 1.00 37.72 609 ILE A CA 1
ATOM 4764 C C . ILE A 1 609 ? 34.705 22.050 -30.581 1.00 37.72 609 ILE A C 1
ATOM 4766 O O . ILE A 1 609 ? 34.909 22.311 -29.395 1.00 37.72 609 ILE A O 1
ATOM 4770 N N . SER A 1 610 ? 35.430 22.609 -31.558 1.00 34.84 610 SER A N 1
ATOM 4771 C CA . SER A 1 610 ? 36.524 23.554 -31.294 1.00 34.84 610 SER A CA 1
ATOM 4772 C C . SER A 1 610 ? 36.067 24.966 -30.906 1.00 34.84 610 SER A C 1
ATOM 4774 O O . SER A 1 610 ? 36.860 25.706 -30.327 1.00 34.84 610 SER A O 1
ATOM 4776 N N . LEU A 1 611 ? 34.815 25.344 -31.205 1.00 34.44 611 LEU A N 1
ATOM 4777 C CA . LEU A 1 611 ? 34.305 26.697 -30.957 1.00 34.44 611 LEU A CA 1
ATOM 4778 C C . LEU A 1 611 ? 33.522 26.828 -29.645 1.00 34.44 611 LEU A C 1
ATOM 4780 O O . LEU A 1 611 ? 33.639 27.875 -29.020 1.00 34.44 611 LEU A O 1
ATOM 4784 N N . HIS A 1 612 ? 32.817 25.795 -29.166 1.00 35.09 612 HIS A N 1
ATOM 4785 C CA . HIS A 1 612 ? 32.187 25.814 -27.837 1.00 35.09 612 HIS A CA 1
ATOM 4786 C C . HIS A 1 612 ? 32.072 24.412 -27.210 1.00 35.09 612 HIS A C 1
ATOM 4788 O O . HIS A 1 612 ? 31.471 23.497 -27.769 1.00 35.09 612 HIS A O 1
ATOM 4794 N N . ARG A 1 613 ? 32.612 24.263 -25.991 1.00 37.12 613 ARG A N 1
ATOM 4795 C CA . ARG A 1 613 ? 32.372 23.130 -25.082 1.00 37.12 613 ARG A CA 1
ATOM 4796 C C . ARG A 1 613 ? 31.042 23.321 -24.336 1.00 37.12 613 ARG A C 1
ATOM 4798 O O . ARG A 1 613 ? 31.050 23.645 -23.155 1.00 37.12 613 ARG A O 1
ATOM 4805 N N . SER A 1 614 ? 29.913 23.122 -25.002 1.00 34.47 614 SER A N 1
ATOM 4806 C CA . SER A 1 614 ? 28.620 22.860 -24.345 1.00 34.47 614 SER A CA 1
ATOM 4807 C C . SER A 1 614 ? 27.617 22.363 -25.387 1.00 34.47 614 SER A C 1
ATOM 4809 O O . SER A 1 614 ? 27.341 23.037 -26.374 1.00 34.47 614 SER A O 1
ATOM 4811 N N . GLY A 1 615 ? 27.146 21.129 -25.203 1.00 37.44 615 GLY A N 1
ATOM 4812 C CA . GLY A 1 615 ? 26.384 20.371 -26.193 1.00 37.44 615 GLY A CA 1
ATOM 4813 C C . GLY A 1 615 ? 24.923 20.797 -26.327 1.00 37.44 615 GLY A C 1
ATOM 4814 O 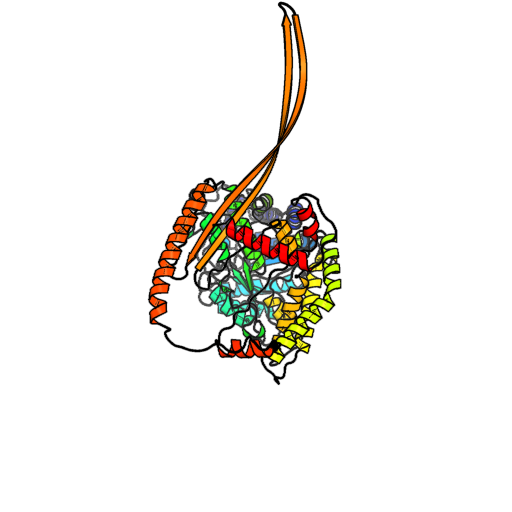O . GLY A 1 615 ? 24.148 20.660 -25.386 1.00 37.44 615 GLY A O 1
ATOM 4815 N N . VAL A 1 616 ? 24.545 21.213 -27.537 1.00 30.61 616 VAL A N 1
ATOM 4816 C CA . VAL A 1 616 ? 23.154 21.340 -27.998 1.00 30.61 616 VAL A CA 1
ATOM 4817 C C . VAL A 1 616 ? 23.036 20.634 -29.355 1.00 30.61 616 VAL A C 1
ATOM 4819 O O . VAL A 1 616 ? 23.890 20.824 -30.222 1.00 30.61 616 VAL A O 1
ATOM 4822 N N . LEU A 1 617 ? 21.997 19.810 -29.526 1.00 27.44 617 LEU A N 1
ATOM 4823 C CA . LEU A 1 617 ? 21.639 19.115 -30.770 1.00 27.44 617 LEU A CA 1
ATOM 4824 C C . LEU A 1 617 ? 20.426 19.812 -31.422 1.00 27.44 617 LEU A C 1
ATOM 4826 O O . LEU A 1 617 ? 19.568 20.323 -30.708 1.00 27.44 617 LEU A O 1
ATOM 4830 N N . TRP A 1 618 ? 20.349 19.817 -32.756 1.00 25.44 618 TRP A N 1
ATOM 4831 C CA . TRP A 1 618 ? 19.197 20.300 -33.543 1.00 25.44 618 TRP A CA 1
ATOM 4832 C C . TRP A 1 618 ? 18.347 19.124 -34.060 1.00 25.44 618 TRP A C 1
ATOM 4834 O O . TRP A 1 618 ? 18.914 18.080 -34.382 1.00 25.44 618 TRP A O 1
ATOM 4844 N N . GLU A 1 619 ? 17.032 19.320 -34.245 1.00 26.25 619 GLU A N 1
ATOM 4845 C CA . GLU A 1 619 ? 16.123 18.375 -34.925 1.00 26.25 619 GLU A CA 1
ATOM 4846 C C . GLU A 1 619 ? 15.322 19.060 -36.060 1.00 26.25 619 GLU A C 1
ATOM 4848 O O . GLU A 1 619 ? 15.057 20.262 -36.011 1.00 26.25 619 GLU A O 1
ATOM 4853 N N . GLY A 1 620 ? 15.006 18.304 -37.123 1.00 25.12 620 GLY A N 1
ATOM 4854 C CA . GLY A 1 620 ? 14.355 18.764 -38.359 1.00 25.12 620 GLY A CA 1
ATOM 4855 C C . GLY A 1 620 ? 12.933 18.219 -38.561 1.00 25.12 620 GLY A C 1
ATOM 4856 O O . GLY A 1 620 ? 12.537 17.239 -37.942 1.00 25.12 620 GLY A O 1
ATOM 4857 N N . LEU A 1 621 ? 12.171 18.844 -39.468 1.00 25.12 621 LEU A N 1
ATOM 4858 C CA . LEU A 1 621 ? 10.745 18.564 -39.697 1.00 25.12 621 LEU A CA 1
ATOM 4859 C C . LEU A 1 621 ? 10.505 17.568 -40.853 1.00 25.12 621 LEU A C 1
ATOM 4861 O O . LEU A 1 621 ? 11.040 17.744 -41.951 1.00 25.12 621 LEU A O 1
ATOM 4865 N N . MET A 1 622 ? 9.632 16.574 -40.646 1.00 25.39 622 MET A N 1
ATOM 4866 C CA . MET A 1 622 ? 9.094 15.686 -41.691 1.00 25.39 622 MET A CA 1
ATOM 4867 C C . MET A 1 622 ? 7.576 15.858 -41.845 1.00 25.39 622 MET A C 1
ATOM 4869 O O . MET A 1 622 ? 6.857 15.946 -40.856 1.00 25.39 622 MET A O 1
ATOM 4873 N N . VAL A 1 623 ? 7.087 15.852 -43.093 1.00 29.31 623 VAL A N 1
ATOM 4874 C CA . VAL A 1 623 ? 5.657 15.978 -43.439 1.00 29.31 623 VAL A CA 1
ATOM 4875 C C . VAL A 1 623 ? 5.119 14.642 -43.987 1.00 29.31 623 VAL A C 1
ATOM 4877 O O . VAL A 1 623 ? 5.795 14.030 -44.822 1.00 29.31 623 VAL A O 1
ATOM 4880 N N . PRO A 1 624 ? 3.921 14.171 -43.578 1.00 29.48 624 PRO A N 1
ATOM 4881 C CA . PRO A 1 624 ? 3.369 12.891 -44.029 1.00 29.48 624 PRO A CA 1
ATOM 4882 C C . PRO A 1 624 ? 2.967 12.882 -45.514 1.00 29.48 624 PRO A C 1
ATOM 4884 O O . PRO A 1 624 ? 2.296 13.788 -46.003 1.00 29.48 624 PRO A O 1
ATOM 4887 N N . TYR A 1 625 ? 3.282 11.790 -46.222 1.00 32.12 625 TYR A N 1
ATOM 4888 C CA . TYR A 1 625 ? 2.925 11.567 -47.637 1.00 32.12 625 TYR A CA 1
ATOM 4889 C C . TYR A 1 625 ? 1.401 11.551 -47.897 1.00 32.12 625 TYR A C 1
ATOM 4891 O O . TYR A 1 625 ? 0.958 11.807 -49.015 1.00 32.12 625 TYR A O 1
ATOM 4899 N N . ALA A 1 626 ? 0.596 11.280 -46.865 1.00 33.06 626 ALA A N 1
ATOM 4900 C CA . ALA A 1 626 ? -0.859 11.169 -46.953 1.00 33.06 626 ALA A CA 1
ATOM 4901 C C . ALA A 1 626 ? -1.601 12.517 -47.039 1.00 33.06 626 ALA A C 1
ATOM 4903 O O . ALA A 1 626 ? -2.755 12.520 -47.441 1.00 33.06 626 ALA A O 1
ATOM 4904 N N . ALA A 1 627 ? -0.953 13.647 -46.729 1.00 34.88 627 ALA A N 1
ATOM 4905 C CA . ALA A 1 627 ? -1.577 14.979 -46.775 1.00 34.88 627 ALA A CA 1
ATOM 4906 C C . ALA A 1 627 ? -1.447 15.685 -48.146 1.00 34.88 627 ALA A C 1
ATOM 4908 O O . ALA A 1 627 ? -1.919 16.801 -48.341 1.00 34.88 627 ALA A O 1
ATOM 4909 N N . LEU A 1 628 ? -0.799 15.047 -49.127 1.00 37.41 628 LEU A N 1
ATOM 4910 C CA . LEU A 1 628 ? -0.622 15.590 -50.482 1.00 37.41 628 LEU A CA 1
ATOM 4911 C C . LEU A 1 628 ? -1.900 15.657 -51.353 1.00 37.41 628 LEU A C 1
ATOM 4913 O O . LEU A 1 628 ? -1.958 16.543 -52.212 1.00 37.41 628 LEU A O 1
ATOM 4917 N N . PRO A 1 629 ? -2.904 14.769 -51.207 1.00 35.28 629 PRO A N 1
ATOM 4918 C CA . PRO A 1 629 ? -4.146 14.847 -51.980 1.00 35.28 629 PRO A CA 1
ATOM 4919 C C . PRO A 1 629 ? -5.047 16.020 -51.571 1.00 35.28 629 PRO A C 1
ATOM 4921 O O . PRO A 1 629 ? -5.573 16.692 -52.453 1.00 35.28 629 PRO A O 1
ATOM 4924 N N . ASP A 1 630 ? -5.148 16.333 -50.278 1.00 36.25 630 ASP A N 1
ATOM 4925 C CA . ASP A 1 630 ? -6.055 17.381 -49.775 1.00 36.25 630 ASP A CA 1
ATOM 4926 C C . ASP A 1 630 ? -5.558 18.797 -50.118 1.00 36.25 630 ASP A C 1
ATOM 4928 O O . ASP A 1 630 ? -6.339 19.724 -50.325 1.00 36.25 630 ASP A O 1
ATOM 4932 N N . CYS A 1 631 ? -4.250 18.963 -50.332 1.00 37.06 631 CYS A N 1
ATOM 4933 C CA . CYS A 1 631 ? -3.695 20.202 -50.879 1.00 37.06 631 CYS A CA 1
ATOM 4934 C C . CYS A 1 631 ? -3.968 20.401 -52.386 1.00 37.06 631 CYS A C 1
ATOM 4936 O O . CYS A 1 631 ? -3.726 21.495 -52.900 1.00 37.06 631 CYS A O 1
ATOM 4938 N N . ARG A 1 632 ? -4.451 19.386 -53.128 1.00 38.53 632 ARG A N 1
ATOM 4939 C CA . ARG A 1 632 ? -4.756 19.524 -54.570 1.00 38.53 632 ARG A CA 1
ATOM 4940 C C . ARG A 1 632 ? -6.100 20.185 -54.844 1.00 38.53 632 ARG A C 1
ATOM 4942 O O . ARG A 1 632 ? -6.237 20.826 -55.884 1.00 38.53 632 ARG A O 1
ATOM 4949 N N . GLU A 1 633 ? -7.069 20.052 -53.945 1.00 35.97 633 GLU A N 1
ATOM 4950 C CA . GLU A 1 633 ? -8.404 20.629 -54.137 1.00 35.97 633 GLU A CA 1
ATOM 4951 C C . GLU A 1 633 ? -8.409 22.144 -53.864 1.00 35.97 633 GLU A C 1
ATOM 4953 O O . GLU A 1 633 ? -9.078 22.904 -54.564 1.00 35.97 633 GLU A O 1
ATOM 4958 N N . PHE A 1 634 ? -7.535 22.612 -52.964 1.00 36.12 634 PHE A N 1
ATOM 4959 C CA . PHE A 1 634 ? -7.368 24.035 -52.643 1.00 36.12 634 PHE A CA 1
ATOM 4960 C C . PHE A 1 634 ? -6.678 24.861 -53.751 1.00 36.12 634 PHE A C 1
ATOM 4962 O O . PHE A 1 634 ? -6.723 26.089 -53.732 1.00 36.12 634 PHE A O 1
ATOM 4969 N N . LEU A 1 635 ? -6.031 24.218 -54.734 1.00 35.38 635 LEU A N 1
ATOM 4970 C CA . LEU A 1 635 ? -5.155 24.888 -55.711 1.00 35.38 635 LEU A CA 1
ATOM 4971 C C . LEU A 1 635 ? -5.693 24.948 -57.150 1.00 35.38 635 LEU A C 1
ATOM 4973 O O . LEU A 1 635 ? -4.949 25.322 -58.052 1.00 35.38 635 LEU A O 1
ATOM 4977 N N . GLY A 1 636 ? -6.982 24.663 -57.371 1.00 33.97 636 GLY A N 1
ATOM 4978 C CA . GLY A 1 636 ? -7.675 24.973 -58.628 1.00 33.97 636 GLY A CA 1
ATOM 4979 C C . GLY A 1 636 ? -7.131 24.203 -59.834 1.00 33.97 636 GLY A C 1
ATOM 4980 O O . GLY A 1 636 ? -6.227 24.652 -60.533 1.00 33.97 636 GLY A O 1
ATOM 4981 N N . GLY A 1 637 ? -7.720 23.036 -60.102 1.00 45.62 637 GLY A N 1
ATOM 4982 C CA . GLY A 1 637 ? -7.252 22.081 -61.103 1.00 45.62 637 GLY A CA 1
ATOM 4983 C C . GLY A 1 637 ? -6.905 22.678 -62.469 1.00 45.62 637 GLY A C 1
ATOM 4984 O O . GLY A 1 637 ? -7.782 22.846 -63.307 1.00 45.62 637 GLY A O 1
ATOM 4985 N N . ARG A 1 638 ? -5.609 22.885 -62.733 1.00 35.72 638 ARG A N 1
ATOM 4986 C CA . ARG A 1 638 ? -4.989 22.831 -64.063 1.00 35.72 638 ARG A CA 1
ATOM 4987 C C . ARG A 1 638 ? -3.527 22.395 -63.948 1.00 35.72 638 ARG A C 1
ATOM 4989 O O . ARG A 1 638 ? -2.733 23.013 -63.254 1.00 35.72 638 ARG A O 1
ATOM 4996 N N . ALA A 1 639 ? -3.217 21.405 -64.779 1.00 34.41 639 ALA A N 1
ATOM 4997 C CA . ALA A 1 639 ? -1.912 20.983 -65.280 1.00 34.41 639 ALA A CA 1
ATOM 4998 C C . ALA A 1 639 ? -1.209 19.791 -64.588 1.00 34.41 639 ALA A C 1
ATOM 5000 O O . ALA A 1 639 ? -1.304 19.600 -63.378 1.00 34.41 639 ALA A O 1
ATOM 5001 N N . PRO A 1 640 ? -0.559 18.931 -65.400 1.00 43.19 640 PRO A N 1
ATOM 5002 C CA . PRO A 1 640 ? -0.379 17.510 -65.128 1.00 43.19 640 PRO A CA 1
ATOM 5003 C C . PRO A 1 640 ? 1.066 17.160 -64.733 1.00 43.19 640 PRO A C 1
ATOM 5005 O O . PRO A 1 640 ? 2.009 17.768 -65.218 1.00 43.19 640 PRO A O 1
ATOM 5008 N N . ASN A 1 641 ? 1.223 16.130 -63.893 1.00 49.34 641 ASN A N 1
ATOM 5009 C CA . ASN A 1 641 ? 2.475 15.405 -63.609 1.00 49.34 641 ASN A CA 1
ATOM 5010 C C . ASN A 1 641 ? 3.762 16.262 -63.529 1.00 49.34 641 ASN A C 1
ATOM 5012 O O . ASN A 1 641 ? 4.646 16.144 -64.376 1.00 49.34 641 ASN A O 1
ATOM 5016 N N . ALA A 1 642 ? 3.891 17.082 -62.483 1.00 35.66 642 ALA A N 1
ATOM 5017 C CA . ALA A 1 642 ? 5.091 17.881 -62.215 1.00 35.66 642 ALA A CA 1
ATOM 5018 C C . ALA A 1 642 ? 6.178 17.084 -61.457 1.00 35.66 642 ALA A C 1
ATOM 5020 O O . ALA A 1 642 ? 5.883 16.302 -60.550 1.00 35.66 642 ALA A O 1
ATOM 5021 N N . SER A 1 643 ? 7.445 17.280 -61.836 1.00 44.12 643 SER A N 1
ATOM 5022 C CA . SER A 1 643 ? 8.622 16.580 -61.291 1.00 44.12 643 SER A CA 1
ATOM 5023 C C . SER A 1 643 ? 9.153 17.202 -59.982 1.00 44.12 643 SER A C 1
ATOM 5025 O O . SER A 1 643 ? 8.816 18.335 -59.639 1.00 44.12 643 SER A O 1
ATOM 5027 N N . LYS A 1 644 ? 10.027 16.475 -59.259 1.00 36.44 644 LYS A N 1
ATOM 5028 C CA . LYS A 1 644 ? 10.591 16.827 -57.928 1.00 36.44 644 LYS A CA 1
ATOM 5029 C C . LYS A 1 644 ? 11.153 18.258 -57.789 1.00 36.44 644 LYS A C 1
ATOM 5031 O O . LYS A 1 644 ? 11.173 18.776 -56.674 1.00 36.44 644 LYS A O 1
ATOM 5036 N N . ASP A 1 645 ? 11.599 18.892 -58.872 1.00 37.09 645 ASP A N 1
ATOM 5037 C CA . ASP A 1 645 ? 12.192 20.239 -58.832 1.00 37.09 645 ASP A CA 1
ATOM 5038 C C . ASP A 1 645 ? 11.155 21.379 -58.828 1.00 37.09 645 ASP A C 1
ATOM 5040 O O . ASP A 1 645 ? 11.422 22.457 -58.290 1.00 37.09 645 ASP A O 1
ATOM 5044 N N . GLU A 1 646 ? 9.937 21.149 -59.329 1.00 37.38 646 GLU A N 1
ATOM 5045 C CA . GLU A 1 646 ? 8.862 22.152 -59.277 1.00 37.38 646 GLU A CA 1
ATOM 5046 C C . GLU A 1 646 ? 8.208 22.222 -57.890 1.00 37.38 646 GLU A C 1
ATOM 5048 O O . GLU A 1 646 ? 7.883 23.314 -57.422 1.00 37.38 646 GLU A O 1
ATOM 5053 N N . SER A 1 647 ? 8.139 21.104 -57.155 1.00 36.59 647 SER A N 1
ATOM 5054 C CA . SER A 1 647 ? 7.676 21.081 -55.756 1.00 36.59 647 SER A CA 1
ATOM 5055 C C . SER A 1 647 ? 8.591 21.878 -54.818 1.00 36.59 647 SER A C 1
ATOM 5057 O O . SER A 1 647 ? 8.110 22.537 -53.898 1.00 36.59 647 SER A O 1
ATOM 5059 N N . ARG A 1 648 ? 9.910 21.886 -55.071 1.00 37.25 648 ARG A N 1
ATOM 5060 C CA . ARG A 1 648 ? 10.868 22.709 -54.310 1.00 37.25 648 ARG A CA 1
ATOM 5061 C C . ARG A 1 648 ? 10.693 24.201 -54.579 1.00 37.25 648 ARG A C 1
ATOM 5063 O O . ARG A 1 648 ? 10.750 24.994 -53.642 1.00 37.25 648 ARG A O 1
ATOM 5070 N N . ARG A 1 649 ? 10.436 24.592 -55.831 1.00 36.19 649 ARG A N 1
ATOM 5071 C CA . ARG A 1 649 ? 10.164 25.997 -56.184 1.00 36.19 649 ARG A CA 1
ATOM 5072 C C . ARG A 1 649 ? 8.826 26.483 -55.621 1.00 36.19 649 ARG A C 1
ATOM 5074 O O . ARG A 1 649 ? 8.756 27.621 -55.165 1.00 36.19 649 ARG A O 1
ATOM 5081 N N . LEU A 1 650 ? 7.812 25.617 -55.565 1.00 36.75 650 LEU A N 1
ATOM 5082 C CA . LEU A 1 650 ? 6.512 25.916 -54.957 1.00 36.75 650 LEU A CA 1
ATOM 5083 C C . LEU A 1 650 ? 6.608 26.110 -53.431 1.00 36.75 650 LEU A C 1
ATOM 5085 O O . LEU A 1 650 ? 6.002 27.031 -52.895 1.00 36.75 650 LEU A O 1
ATOM 5089 N N . MET A 1 651 ? 7.433 25.314 -52.741 1.00 35.59 651 MET A N 1
ATOM 5090 C CA . MET A 1 651 ? 7.670 25.438 -51.294 1.00 35.59 651 MET A CA 1
ATOM 5091 C C . MET A 1 651 ? 8.373 26.756 -50.932 1.00 35.59 651 MET A C 1
ATOM 5093 O O . MET A 1 651 ? 7.992 27.427 -49.978 1.00 35.59 651 MET A O 1
ATOM 5097 N N . VAL A 1 652 ? 9.355 27.172 -51.741 1.00 36.41 652 VAL A N 1
ATOM 5098 C CA . VAL A 1 652 ? 10.048 28.463 -51.575 1.00 36.41 652 VAL A CA 1
ATOM 5099 C C . VAL A 1 652 ? 9.126 29.643 -51.910 1.00 36.41 652 VAL A C 1
ATOM 5101 O O . VAL A 1 652 ? 9.221 30.690 -51.272 1.00 36.41 652 VAL A O 1
ATOM 5104 N N . PHE A 1 653 ? 8.207 29.484 -52.868 1.00 36.34 653 PHE A N 1
ATOM 5105 C CA . PHE A 1 653 ? 7.193 30.494 -53.184 1.00 36.34 653 PHE A CA 1
ATOM 5106 C C . PHE A 1 653 ? 6.154 30.646 -52.058 1.00 36.34 653 PHE A C 1
ATOM 5108 O O . PHE A 1 653 ? 5.835 31.772 -51.687 1.00 36.34 653 PHE A O 1
ATOM 5115 N N . LEU A 1 654 ? 5.692 29.541 -51.459 1.00 34.25 654 LEU A N 1
ATOM 5116 C CA . LEU A 1 654 ? 4.768 29.552 -50.316 1.00 34.25 654 LEU A CA 1
ATOM 5117 C C . LEU A 1 654 ? 5.416 30.131 -49.053 1.00 34.25 654 LEU A C 1
ATOM 5119 O O . LEU A 1 654 ? 4.806 30.976 -48.411 1.00 34.25 654 LEU A O 1
ATOM 5123 N N . LEU A 1 655 ? 6.672 29.776 -48.754 1.00 35.38 655 LEU A N 1
ATOM 5124 C CA . LEU A 1 655 ? 7.439 30.375 -47.651 1.00 35.38 655 LEU A CA 1
ATOM 5125 C C . LEU A 1 655 ? 7.613 31.887 -47.829 1.00 35.38 655 LEU A C 1
ATOM 5127 O O . LEU A 1 655 ? 7.451 32.644 -46.879 1.00 35.38 655 LEU A O 1
ATOM 5131 N N . ARG A 1 656 ? 7.895 32.348 -49.054 1.00 33.91 656 ARG A N 1
ATOM 5132 C CA . ARG A 1 656 ? 8.034 33.784 -49.336 1.00 33.91 656 ARG A CA 1
ATOM 5133 C C . ARG A 1 656 ? 6.711 34.542 -49.270 1.00 33.91 656 ARG A C 1
ATOM 5135 O O . ARG A 1 656 ? 6.733 35.711 -48.909 1.00 33.91 656 ARG A O 1
ATOM 5142 N N . ARG A 1 657 ? 5.586 33.904 -49.604 1.00 33.41 657 ARG A N 1
ATOM 5143 C CA . ARG A 1 657 ? 4.261 34.536 -49.548 1.00 33.41 657 ARG A CA 1
ATOM 5144 C C . ARG A 1 657 ? 3.680 34.545 -48.134 1.00 33.41 657 ARG A C 1
ATOM 5146 O O . ARG A 1 657 ? 3.126 35.558 -47.742 1.00 33.41 657 ARG A O 1
ATOM 5153 N N . LEU A 1 658 ? 3.912 33.495 -47.338 1.00 32.56 658 LEU A N 1
ATOM 5154 C CA . LEU A 1 658 ? 3.575 33.501 -45.911 1.00 32.56 658 LEU A CA 1
ATOM 5155 C C . LEU A 1 658 ? 4.359 34.588 -45.168 1.00 32.56 658 LEU A C 1
ATOM 5157 O O . LEU A 1 658 ? 3.787 35.311 -44.371 1.00 32.56 658 LEU A O 1
ATOM 5161 N N . ILE A 1 659 ? 5.650 34.757 -45.469 1.00 34.69 659 ILE A N 1
ATOM 5162 C CA . ILE A 1 659 ? 6.459 35.821 -44.859 1.00 34.69 659 ILE A CA 1
ATOM 5163 C C . ILE A 1 659 ? 6.016 37.210 -45.346 1.00 34.69 659 ILE A C 1
ATOM 5165 O O . ILE A 1 659 ? 6.075 38.149 -44.571 1.00 34.69 659 ILE A O 1
ATOM 5169 N N . ALA A 1 660 ? 5.545 37.362 -46.587 1.00 33.19 660 ALA A N 1
ATOM 5170 C CA . ALA A 1 660 ? 5.115 38.662 -47.110 1.00 33.19 660 ALA A CA 1
ATOM 5171 C C . ALA A 1 660 ? 3.691 39.077 -46.695 1.00 33.19 660 ALA A C 1
ATOM 5173 O O . ALA A 1 660 ? 3.436 40.271 -46.621 1.00 33.19 660 ALA A O 1
ATOM 5174 N N . ASP A 1 661 ? 2.796 38.126 -46.409 1.00 31.67 661 ASP A N 1
ATOM 5175 C CA . ASP A 1 661 ? 1.417 38.401 -45.968 1.00 31.67 661 ASP A CA 1
ATOM 5176 C C . ASP A 1 661 ? 1.257 38.310 -44.427 1.00 31.67 661 ASP A C 1
ATOM 5178 O O . ASP A 1 661 ? 0.150 38.455 -43.912 1.00 31.67 661 ASP A O 1
ATOM 5182 N N . THR A 1 662 ? 2.358 38.090 -43.687 1.00 34.88 662 THR A N 1
ATOM 5183 C CA . THR A 1 662 ? 2.424 38.155 -42.205 1.00 34.88 662 THR A CA 1
ATOM 5184 C C . THR A 1 662 ? 3.194 39.399 -41.707 1.00 34.88 662 THR A C 1
ATOM 5186 O O . THR A 1 662 ? 3.523 39.483 -40.526 1.00 34.88 662 THR A O 1
ATOM 5189 N N . PHE A 1 663 ? 3.473 40.371 -42.590 1.00 31.27 663 PHE A N 1
ATOM 5190 C CA . PHE A 1 663 ? 3.982 41.709 -42.247 1.00 31.27 663 PHE A CA 1
ATOM 5191 C C . PHE A 1 663 ? 3.001 42.802 -42.668 1.00 31.27 663 PHE A C 1
ATOM 5193 O O . PHE A 1 663 ? 2.517 42.743 -43.821 1.00 31.27 663 PHE A O 1
#

Sequence (663 aa):
MFPSNASNKQSSELEAVKLSVQSIGLDETRQKFQNHWRTVSDADLDWLADARCTSLRLPIGYFTLGPSFCSKTPFAPYATVYTDAWSSVKDLIYRARARGIGTLIDLHALPGGANCGEHSGTNSGKAELWNNAANLALATRCLEFLAREVTSMDCIVGLQIVNEADWDSAGMYKWYESAISAIGCIDASIPIYISDGWNSSKALDYTSKKNCLSSPGPSNPVIVDTHFYWAFTDDDKAKSPQQITSEVWSKLCELDGRDGSVVDRGAFQVVVGEYSCVMTEDSWAKGGCSRDTLIRDFGAAQSARYQSRSGGSFFWTYAMDWMPGGEWGFRAQTASGAITPPANLTLSADGVRVRLSNAQARRDAKMAEGVGSHCGYWDRTAPGGYFEHWRFENGWKVGWADAAAFFEARVAVRVPGGAGGDKIGCLDVWVRKRIIESGMQGKFLWEYEQGMRQGISSFYEGKDGEDDFRKNYGDYFIDGIVVGAEAGVLYSRAHSEVTTTEVTEITVMIRFLLWRKSFGHTDVHIDRSESCAYSLSCFNTFEQKREDMATDRTYGEVMDVVTRTYSIIEHFEEQIRERRDKLFATRDKPGLWDKGGTLTVDDVATRLISLHRSGVLWEGLMVPYAALPDCREFLGGRAPNASKDESRRLMVFLLRRLIADTF

Foldseek 3Di:
DADPPDDPLQPFLLSRLVRCCVPPNQVVLLVVVVVVLCPCDLVLLVVCLVLLAQEAEAEDELLLLAQVLCPPASCNVNRHSNHCSVVSVVVVQVSNQQQNYAYAYENEQFGQFLALDSSVRHNPRDRCCQVDPVRLVSLLVSLLSVLQVCVVPPRHQAYESYDQGAAPRPCQLVSVVVSQVSSCVSPLAGAYEYECNQPVLVVQVSQLVQQALPDPDRHHRYEYEDEDDLAPDPVSLVAALVRLLVCLLVPPCSCPPQAQQCHPRGAYAYEHAEDWLDGYPSNDVRYPDDPLVSSLSSLVSNQVNCVVRHLYYHYQDDDDPDPCCPRNHPVVCSVSNSHHDPPQAVFALVRLVVLLVVLVVCVVVLLCVLLVVVCVVVCVVDPVDDADSVLLSVLLVVLLVVQNCQQCCDSVVVGDNHDGGGGDGSVSSVLSVVLVVVVDDDDRNSSSSNSNVSSNVSSVPDCCVVVVCCVVPNDDDFDWDPPDDFKGKGKDKDKDKDKDKDKDKDKDWDDDDPDIDIDIDIDIDIDMDMDMFMWMWMDGNPPPDIDTDGDPDDPVVVVVVVVVVVVVVVVVVVVVVVVVVVPDDDDDDDDDPDPPDDDDPCNVVVVVCVPDDDDDDDDDDDDDPVCVVVVVVVPDDDDDDDDPVVVVVVVVVVVVVVVVVVD

InterPro domains:
  IPR001547 Glycoside hydrolase, family 5 [PF00150] (33-277)
  IPR017853 Glycoside hydrolase superfamily [SSF51445] (21-343)
  IPR050386 Glycosyl Hydrolase 5 (Cellulase A) [PTHR31297] (8-344)
  IPR059886 Glucan 1,3-beta-glucosidase 3, C-terminal domain [PF28394] (359-461)

Radius of gyration: 33.02 Å; chains: 1; bounding box: 108×69×97 Å

Organism: Coniosporium apollinis (strain CBS 100218) (NCBI:txid1168221)